Protein AF-0000000084752170 (afdb_homodimer)

Solvent-accessible surface area (backbone atoms only — not comparable to full-atom values): 22179 Å² total; per-residue (Å²): 126,71,71,20,56,47,72,66,50,50,51,51,50,48,50,52,50,50,52,52,49,50,50,53,51,50,49,47,53,52,39,50,52,30,48,52,49,29,52,53,26,47,49,40,36,43,61,44,18,39,50,42,47,49,47,47,45,52,47,51,52,55,53,48,52,52,52,44,24,56,58,61,71,41,78,56,82,62,50,56,63,54,48,53,52,48,50,50,47,54,52,56,54,66,70,41,76,70,53,73,67,49,49,50,41,52,51,51,38,52,52,46,47,55,52,44,53,53,51,51,53,53,39,65,71,62,38,96,70,46,50,74,61,57,55,48,52,50,52,52,44,52,50,51,42,52,49,33,49,51,50,48,50,50,49,33,52,54,51,30,50,52,33,47,51,51,28,50,50,32,52,50,51,42,52,52,48,49,54,51,51,52,55,51,50,53,52,52,51,50,52,49,50,47,59,74,60,47,68,66,55,68,68,58,62,65,58,58,71,75,101,126,71,70,21,58,48,72,67,52,52,50,51,49,48,50,53,49,50,51,53,50,50,50,53,51,50,49,48,53,52,39,51,54,32,50,52,51,30,50,54,26,46,50,39,35,42,62,46,18,39,51,42,46,50,46,48,45,53,48,50,53,54,52,45,52,51,52,44,24,56,57,62,70,42,79,57,82,63,50,56,64,53,48,53,52,48,51,50,48,54,53,57,55,68,70,41,77,70,52,75,68,48,50,51,40,50,51,49,36,52,52,45,48,54,52,43,52,53,50,52,52,53,39,65,70,62,39,94,70,46,49,75,62,57,56,49,52,51,52,52,45,51,50,52,43,52,51,34,48,51,50,48,50,50,49,33,53,54,50,31,50,52,34,47,49,52,26,51,51,32,51,50,50,41,52,50,49,49,54,51,51,52,55,51,48,54,53,52,52,51,53,51,50,47,59,74,61,48,67,64,56,69,68,60,66,66,61,58,72,77,102

Organism: Allomuricauda ruestringensis (strain DSM 13258 / CIP 107369 / LMG 19739 / B1) (NCBI:txid886377)

Nearest PDB structures (foldseek):
  7sqc-assembly1_1W  TM=4.528E-01  e=3.339E-02  Chlamydomonas reinhardtii
  4tql-assembly1_A  TM=4.112E-01  e=6.311E-02  synthetic construct
  1y2o-assembly1_B  TM=3.028E-01  e=5.188E-02  Homo sapiens
  7sqc-assembly1_1H  TM=2.966E-01  e=1.081E-01  Chlamydomonas reinhardtii
  3g6b-assembly1_A  TM=3.043E-01  e=3.331E+00  Thermotoga maritima

Foldseek 3Di:
DQDDDDPVLVVVLVVLVVVLVVLVVVLVVLLVVLVVLLVVLVCCLVQQQVVLLVLLVVLLVLLVVCVVCLVVLNNDPCVVVSVVSNVVSLVSNVPHDDDPLRVVLSVVLVVLVVVLVVLSVVCVVVPSPPDPVSSVVSVVSSVSNVVSSVVNNVVSVVSSVVSVVSSVVSVVVSVVSVVVSVVSVVVSVVVVCCSVPVVVPVVPPVVVVVD/DQDPDDPVLVVVLVVLVVVLVVLVVVLVVLLVVLVVLLVVLVCCLVQQQVVLLVLLVVLLVLLVVCVVCLVVLNNDPCVVVSVVSNVVSLVSNVPHDDDPLRVVLSVVLVVLVVVLVVLSVVCVVVPSPPDPVSSVVNVVSSVSNVVSSVVNNVVSVVSSVVSVVSSVVSVVVSVVSVVVSVVSVVVSVVVSCCSVPVVPPVVPPVVVPVD

Structure (mmCIF, N/CA/C/O backbone):
data_AF-0000000084752170-model_v1
#
loop_
_entity.id
_entity.type
_entity.pdbx_description
1 polymer 'Chemotaxis methyl-accepting receptor HlyB-like 4HB MCP domain-containing protein'
#
loop_
_atom_site.group_PDB
_atom_site.id
_atom_site.type_symbol
_atom_site.label_atom_id
_atom_site.label_alt_id
_atom_site.label_comp_id
_atom_site.label_asym_id
_atom_site.label_entity_id
_atom_site.label_seq_id
_atom_site.pdbx_PDB_ins_code
_atom_site.Cartn_x
_atom_site.Cartn_y
_atom_site.Cartn_z
_atom_site.occupancy
_atom_site.B_iso_or_equiv
_atom_site.auth_seq_id
_atom_site.auth_comp_id
_atom_site.auth_asym_id
_atom_site.auth_atom_id
_atom_site.pdbx_PDB_model_num
ATOM 1 N N . MET A 1 1 ? -1.627 -61.094 -33.188 1 28.66 1 MET A N 1
ATOM 2 C CA . MET A 1 1 ? -1.101 -61.125 -31.828 1 28.66 1 MET A CA 1
ATOM 3 C C . MET A 1 1 ? -0.557 -59.75 -31.438 1 28.66 1 MET A C 1
ATOM 5 O O . MET A 1 1 ? 0.248 -59.156 -32.156 1 28.66 1 MET A O 1
ATOM 9 N N . PRO A 1 2 ? -1.305 -59 -30.641 1 37.62 2 PRO A N 1
ATOM 10 C CA . PRO A 1 2 ? -0.961 -57.594 -30.406 1 37.62 2 PRO A CA 1
ATOM 11 C C . PRO A 1 2 ? 0.478 -57.438 -29.922 1 37.62 2 PRO A C 1
ATOM 13 O O . PRO A 1 2 ? 0.963 -58.188 -29.094 1 37.62 2 PRO A O 1
ATOM 16 N N . LYS A 1 3 ? 1.316 -57.062 -30.656 1 47.16 3 LYS A N 1
ATOM 17 C CA . LYS A 1 3 ? 2.77 -56.969 -30.547 1 47.16 3 LYS A CA 1
ATOM 18 C C . LYS A 1 3 ? 3.193 -56.219 -29.297 1 47.16 3 LYS A C 1
ATOM 20 O O . LYS A 1 3 ? 2.715 -55.094 -29.062 1 47.16 3 LYS A O 1
ATOM 25 N N . LYS A 1 4 ? 3.584 -56.812 -28.188 1 53.81 4 LYS A N 1
ATOM 26 C CA . LYS A 1 4 ? 4.203 -56.438 -26.938 1 53.81 4 LYS A CA 1
ATOM 27 C C . LYS A 1 4 ? 5.246 -55.344 -27.156 1 53.81 4 LYS A C 1
ATOM 29 O O . LYS A 1 4 ? 5.926 -55.312 -28.188 1 53.81 4 LYS A O 1
ATOM 34 N N . MET A 1 5 ? 5.16 -54.219 -26.484 1 59.62 5 MET A N 1
ATOM 35 C CA . MET A 1 5 ? 6.176 -53.156 -26.594 1 59.62 5 MET A CA 1
ATOM 36 C C . MET A 1 5 ? 7.574 -53.75 -26.406 1 59.62 5 MET A C 1
ATOM 38 O O . MET A 1 5 ? 7.801 -54.562 -25.5 1 59.62 5 MET A O 1
ATOM 42 N N . SER A 1 6 ? 8.359 -53.531 -27.406 1 64.31 6 SER A N 1
ATOM 43 C CA . SER A 1 6 ? 9.758 -53.938 -27.297 1 64.31 6 SER A CA 1
ATOM 44 C C . SER A 1 6 ? 10.445 -53.25 -26.125 1 64.31 6 SER A C 1
ATOM 46 O O . SER A 1 6 ? 9.953 -52.25 -25.609 1 64.31 6 SER A O 1
ATOM 48 N N . ILE A 1 7 ? 11.359 -53.812 -25.469 1 74.5 7 ILE A N 1
ATOM 49 C CA . ILE A 1 7 ? 12.156 -53.219 -24.391 1 74.5 7 ILE A CA 1
ATOM 50 C C . ILE A 1 7 ? 12.57 -51.812 -24.75 1 74.5 7 ILE A C 1
ATOM 52 O O . ILE A 1 7 ? 12.594 -50.906 -23.891 1 74.5 7 ILE A O 1
ATOM 56 N N . LYS A 1 8 ? 12.82 -51.625 -26.031 1 75.06 8 LYS A N 1
ATOM 57 C CA . LYS A 1 8 ? 13.219 -50.281 -26.516 1 75.06 8 LYS A CA 1
ATOM 58 C C . LYS A 1 8 ? 12.078 -49.281 -26.375 1 75.06 8 LYS A C 1
ATOM 60 O O . LYS A 1 8 ? 12.289 -48.156 -25.938 1 75.06 8 LYS A O 1
ATOM 65 N N . GLN A 1 9 ? 10.93 -49.688 -26.625 1 70.38 9 GLN A N 1
ATOM 66 C CA . GLN A 1 9 ? 9.758 -48.812 -26.531 1 70.38 9 GLN A CA 1
ATOM 67 C C . GLN A 1 9 ? 9.43 -48.5 -25.078 1 70.38 9 GLN A C 1
ATOM 69 O O . GLN A 1 9 ? 9.039 -47.375 -24.766 1 70.38 9 GLN A O 1
ATOM 74 N N . ARG A 1 10 ? 9.703 -49.562 -24.266 1 70.88 10 ARG A N 1
ATOM 75 C CA . ARG A 1 10 ? 9.453 -49.375 -22.844 1 70.88 10 ARG A CA 1
ATOM 76 C C . ARG A 1 10 ? 10.414 -48.375 -22.25 1 70.88 10 ARG A C 1
ATOM 78 O O . ARG A 1 10 ? 10.008 -47.5 -21.469 1 70.88 10 ARG A O 1
ATOM 85 N N . ILE A 1 11 ? 11.578 -48.406 -22.656 1 77.38 11 ILE A N 1
ATOM 86 C CA . ILE A 1 11 ? 12.602 -47.5 -22.156 1 77.38 11 ILE A CA 1
ATOM 87 C C . ILE A 1 11 ? 12.336 -46.094 -22.672 1 77.38 11 ILE A C 1
ATOM 89 O O . ILE A 1 11 ? 12.438 -45.125 -21.922 1 77.38 11 ILE A O 1
ATOM 93 N N . ASN A 1 12 ? 11.93 -46.125 -23.922 1 73.12 12 ASN A N 1
ATOM 94 C CA . ASN A 1 12 ? 11.633 -44.812 -24.516 1 73.12 12 ASN A CA 1
ATOM 95 C C . ASN A 1 12 ? 10.438 -44.156 -23.828 1 73.12 12 ASN A C 1
ATOM 97 O O . ASN A 1 12 ? 10.453 -42.938 -23.578 1 73.12 12 ASN A O 1
ATOM 101 N N . ALA A 1 13 ? 9.516 -44.969 -23.531 1 70 13 ALA A N 1
ATOM 102 C CA . ALA A 1 13 ? 8.336 -44.469 -22.844 1 70 13 ALA A CA 1
ATOM 103 C C . ALA A 1 13 ? 8.688 -44 -21.438 1 70 13 ALA A C 1
ATOM 105 O O . ALA A 1 13 ? 8.195 -42.938 -21 1 70 13 ALA A O 1
ATOM 106 N N . GLY A 1 14 ? 9.547 -44.688 -20.844 1 74.19 14 GLY A N 1
ATOM 107 C CA . GLY A 1 14 ? 10.008 -44.312 -19.516 1 74.19 14 GLY A CA 1
ATOM 108 C C . GLY A 1 14 ? 10.758 -43 -19.516 1 74.19 14 GLY A C 1
ATOM 109 O O . GLY A 1 14 ? 10.562 -42.156 -18.625 1 74.19 14 GLY A O 1
ATOM 110 N N . PHE A 1 15 ? 11.523 -42.844 -20.484 1 77.75 15 PHE A N 1
ATOM 111 C CA . PHE A 1 15 ? 12.305 -41.625 -20.594 1 77.75 15 PHE A CA 1
ATOM 112 C C . PHE A 1 15 ? 11.398 -40.406 -20.812 1 77.75 15 PHE A C 1
ATOM 114 O O . PHE A 1 15 ? 11.625 -39.344 -20.25 1 77.75 15 PHE A O 1
ATOM 121 N N . ILE A 1 16 ? 10.391 -40.594 -21.625 1 73.44 16 ILE A N 1
ATOM 122 C CA . ILE A 1 16 ? 9.453 -39.531 -21.906 1 73.44 16 ILE A CA 1
ATOM 123 C C . ILE A 1 16 ? 8.688 -39.156 -20.641 1 73.44 16 ILE A C 1
ATOM 125 O O . ILE A 1 16 ? 8.531 -37.969 -20.312 1 73.44 16 ILE A O 1
ATOM 129 N N . LEU A 1 17 ? 8.367 -40.188 -19.922 1 74.31 17 LEU A N 1
ATOM 130 C CA . LEU A 1 17 ? 7.629 -39.938 -18.688 1 74.31 17 LEU A CA 1
ATOM 131 C C . LEU A 1 17 ? 8.508 -39.25 -17.656 1 74.31 17 LEU A C 1
ATOM 133 O O . LEU A 1 17 ? 8.055 -38.312 -16.969 1 74.31 17 LEU A O 1
ATOM 137 N N . ALA A 1 18 ? 9.711 -39.688 -17.641 1 78.5 18 ALA A N 1
ATOM 138 C CA . ALA A 1 18 ? 10.648 -39.062 -16.688 1 78.5 18 ALA A CA 1
ATOM 139 C C . ALA A 1 18 ? 10.883 -37.594 -17.016 1 78.5 18 ALA A C 1
ATOM 141 O O . ALA A 1 18 ? 10.906 -36.75 -16.109 1 78.5 18 ALA A O 1
ATOM 142 N N . ALA A 1 19 ? 10.992 -37.344 -18.219 1 76.81 19 ALA A N 1
ATOM 143 C CA . ALA A 1 19 ? 11.188 -35.938 -18.656 1 76.81 19 ALA A CA 1
ATOM 144 C C . ALA A 1 19 ? 9.977 -35.094 -18.312 1 76.81 19 ALA A C 1
ATOM 146 O O . ALA A 1 19 ? 10.133 -33.969 -17.844 1 76.81 19 ALA A O 1
ATOM 147 N N . ALA A 1 20 ? 8.828 -35.625 -18.5 1 74.5 20 ALA A N 1
ATOM 148 C CA . ALA A 1 20 ? 7.602 -34.906 -18.188 1 74.5 20 ALA A CA 1
ATOM 149 C C . ALA A 1 20 ? 7.504 -34.625 -16.688 1 74.5 20 ALA A C 1
ATOM 151 O O . ALA A 1 20 ? 7.148 -33.531 -16.266 1 74.5 20 ALA A O 1
ATOM 152 N N . PHE A 1 21 ? 7.906 -35.625 -15.945 1 77.31 21 PHE A N 1
ATOM 153 C CA . PHE A 1 21 ? 7.859 -35.469 -14.492 1 77.31 21 PHE A CA 1
ATOM 154 C C . PHE A 1 21 ? 8.844 -34.406 -14.016 1 77.31 21 PHE A C 1
ATOM 156 O O . PHE A 1 21 ? 8.516 -33.594 -13.164 1 77.31 21 PHE A O 1
ATOM 163 N N . LEU A 1 22 ? 9.938 -34.438 -14.578 1 81.38 22 LEU A N 1
ATOM 164 C CA . LEU A 1 22 ? 10.969 -33.469 -14.18 1 81.38 22 LEU A CA 1
ATOM 165 C C . LEU A 1 22 ? 10.555 -32.062 -14.539 1 81.38 22 LEU A C 1
ATOM 167 O O . LEU A 1 22 ? 10.82 -31.125 -13.789 1 81.38 22 LEU A O 1
ATOM 171 N N . LEU A 1 23 ? 9.922 -31.953 -15.656 1 82.12 23 LEU A N 1
ATOM 172 C CA . LEU A 1 23 ? 9.453 -30.641 -16.078 1 82.12 23 LEU A CA 1
ATOM 173 C C . LEU A 1 23 ? 8.414 -30.094 -15.109 1 82.12 23 LEU A C 1
ATOM 175 O O . LEU A 1 23 ? 8.469 -28.922 -14.727 1 82.12 23 LEU A O 1
ATOM 179 N N . VAL A 1 24 ? 7.508 -30.938 -14.742 1 78.06 24 VAL A N 1
ATOM 180 C CA . VAL A 1 24 ? 6.445 -30.516 -13.836 1 78.06 24 VAL A CA 1
ATOM 181 C C . VAL A 1 24 ? 7.035 -30.188 -12.469 1 78.06 24 VAL A C 1
ATOM 183 O O . VAL A 1 24 ? 6.648 -29.188 -11.844 1 78.06 24 VAL A O 1
ATOM 186 N N . LEU A 1 25 ? 7.957 -30.969 -12.039 1 82.69 25 LEU A N 1
ATOM 187 C CA . LEU A 1 25 ? 8.578 -30.734 -10.742 1 82.69 25 LEU A CA 1
ATOM 188 C C . LEU A 1 25 ? 9.375 -29.422 -10.742 1 82.69 25 LEU A C 1
ATOM 190 O O . LEU A 1 25 ? 9.305 -28.656 -9.789 1 82.69 25 LEU A O 1
ATOM 194 N N . ALA A 1 26 ? 10.094 -29.219 -11.773 1 83.94 26 ALA A N 1
ATOM 195 C CA . ALA A 1 26 ? 10.875 -28 -11.898 1 83.94 26 ALA A CA 1
ATOM 196 C C . ALA A 1 26 ? 9.969 -26.766 -11.969 1 83.94 26 ALA A C 1
ATOM 198 O O . ALA A 1 26 ? 10.219 -25.766 -11.297 1 83.94 26 ALA A O 1
ATOM 199 N N . SER A 1 27 ? 8.945 -26.875 -12.719 1 82.94 27 SER A N 1
ATOM 200 C CA . SER A 1 27 ? 7.988 -25.781 -12.82 1 82.94 27 SER A CA 1
ATOM 201 C C . SER A 1 27 ? 7.336 -25.484 -11.477 1 82.94 27 SER A C 1
ATOM 203 O O . SER A 1 27 ? 7.16 -24.328 -11.102 1 82.94 27 SER A O 1
ATOM 205 N N . ASN A 1 28 ? 7.066 -26.562 -10.742 1 82.31 28 ASN A N 1
ATOM 206 C CA . ASN A 1 28 ? 6.445 -26.422 -9.43 1 82.31 28 ASN A CA 1
ATOM 207 C C . ASN A 1 28 ? 7.379 -25.719 -8.445 1 82.31 28 ASN A C 1
ATOM 209 O O . ASN A 1 28 ? 6.949 -24.859 -7.676 1 82.31 28 ASN A O 1
ATOM 213 N N . ARG A 1 29 ? 8.656 -26.078 -8.516 1 84.56 29 ARG A N 1
ATOM 214 C CA . ARG A 1 29 ? 9.633 -25.469 -7.625 1 84.56 29 ARG A CA 1
ATOM 215 C C . ARG A 1 29 ? 9.82 -23.984 -7.949 1 84.56 29 ARG A C 1
ATOM 217 O O . ARG A 1 29 ? 9.891 -23.156 -7.047 1 84.56 29 ARG A O 1
ATOM 224 N N . LEU A 1 30 ? 9.859 -23.656 -9.156 1 87.75 30 LEU A N 1
ATOM 225 C CA . LEU A 1 30 ? 10.008 -22.266 -9.594 1 87.75 30 LEU A CA 1
ATOM 226 C C . LEU A 1 30 ? 8.781 -21.453 -9.227 1 87.75 30 LEU A C 1
ATOM 228 O O . LEU A 1 30 ? 8.898 -20.328 -8.727 1 87.75 30 LEU A O 1
ATOM 232 N N . ASN A 1 31 ? 7.637 -22.031 -9.43 1 87.25 31 ASN A N 1
ATOM 233 C CA . ASN A 1 31 ? 6.391 -21.375 -9.07 1 87.25 31 ASN A CA 1
ATOM 234 C C . ASN A 1 31 ? 6.328 -21.062 -7.574 1 87.25 31 ASN A C 1
ATOM 236 O O . ASN A 1 31 ? 5.945 -19.969 -7.172 1 87.25 31 ASN A O 1
ATOM 240 N N . GLN A 1 32 ? 6.762 -21.984 -6.809 1 87.44 32 GLN A N 1
ATOM 241 C CA . GLN A 1 32 ? 6.734 -21.812 -5.359 1 87.44 32 GLN A CA 1
ATOM 242 C C . GLN A 1 32 ? 7.629 -20.656 -4.914 1 87.44 32 GLN A C 1
ATOM 244 O O . GLN A 1 32 ? 7.258 -19.891 -4.031 1 87.44 32 GLN A O 1
ATOM 249 N N . ARG A 1 33 ? 8.734 -20.578 -5.48 1 89.88 33 ARG A N 1
ATOM 250 C CA . ARG A 1 33 ? 9.656 -19.5 -5.164 1 89.88 33 ARG A CA 1
ATOM 251 C C . ARG A 1 33 ? 9.047 -18.141 -5.527 1 89.88 33 ARG A C 1
ATOM 253 O O . ARG A 1 33 ? 9.117 -17.188 -4.746 1 89.88 33 ARG A O 1
ATOM 260 N N . ASN A 1 34 ? 8.516 -18.109 -6.688 1 91.81 34 ASN A N 1
ATOM 261 C CA . ASN A 1 34 ? 7.879 -16.875 -7.141 1 91.81 34 ASN A CA 1
ATOM 262 C C . ASN A 1 34 ? 6.695 -16.5 -6.254 1 91.81 34 ASN A C 1
ATOM 264 O O . ASN A 1 34 ? 6.512 -15.336 -5.926 1 91.81 34 ASN A O 1
ATOM 268 N N . PHE A 1 35 ? 5.977 -17.469 -5.809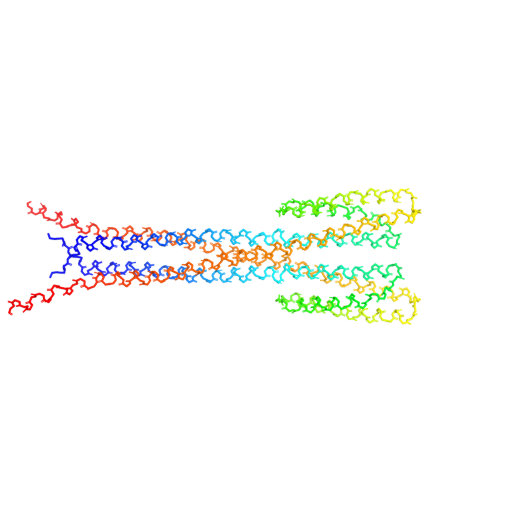 1 90.44 35 PHE A N 1
ATOM 269 C CA . PHE A 1 35 ? 4.832 -17.234 -4.941 1 90.44 35 PHE A CA 1
ATOM 270 C C . PHE A 1 35 ? 5.273 -16.625 -3.615 1 90.44 35 PHE A C 1
ATOM 272 O O . PHE A 1 35 ? 4.656 -15.68 -3.121 1 90.44 35 PHE A O 1
ATOM 279 N N . SER A 1 36 ? 6.312 -17.156 -3.096 1 92 36 SER A N 1
ATOM 280 C CA . SER A 1 36 ? 6.832 -16.656 -1.828 1 92 36 SER A CA 1
ATOM 281 C C . SER A 1 36 ? 7.289 -15.203 -1.954 1 92 36 SER A C 1
ATOM 283 O O . SER A 1 36 ? 7.059 -14.391 -1.055 1 92 36 SER A O 1
ATOM 285 N N . THR A 1 37 ? 7.883 -14.938 -3.039 1 93.56 37 THR A N 1
ATOM 286 C CA . THR A 1 37 ? 8.336 -13.578 -3.301 1 93.56 37 THR A CA 1
ATOM 287 C C . THR A 1 37 ? 7.148 -12.625 -3.4 1 93.56 37 THR A C 1
ATOM 289 O O . THR A 1 37 ? 7.164 -11.539 -2.816 1 93.56 37 THR A O 1
ATOM 292 N N . VAL A 1 38 ? 6.152 -12.977 -4.109 1 95.75 38 VAL A N 1
ATOM 293 C CA . VAL A 1 38 ? 4.949 -12.156 -4.25 1 95.75 38 VAL A CA 1
ATOM 294 C C . VAL A 1 38 ? 4.285 -11.977 -2.889 1 95.75 38 VAL A C 1
ATOM 296 O O . VAL A 1 38 ? 3.895 -10.867 -2.525 1 95.75 38 VAL A O 1
ATOM 299 N N . GLU A 1 39 ? 4.219 -13.039 -2.186 1 95.06 39 GLU A N 1
ATOM 300 C CA . GLU A 1 39 ? 3.602 -12.992 -0.862 1 95.06 39 GLU A CA 1
ATOM 301 C C . GLU A 1 39 ? 4.328 -12.008 0.048 1 95.06 39 GLU A C 1
ATOM 303 O O . GLU A 1 39 ? 3.697 -11.172 0.698 1 95.06 39 GLU A O 1
ATOM 308 N N . GLN A 1 40 ? 5.578 -12.086 0.104 1 94.81 40 GLN A N 1
ATOM 309 C CA . GLN A 1 40 ? 6.387 -11.195 0.929 1 94.81 40 GLN A CA 1
ATOM 310 C C . GLN A 1 40 ? 6.246 -9.75 0.467 1 94.81 40 GLN A C 1
ATOM 312 O O . GLN A 1 40 ? 6.141 -8.836 1.29 1 94.81 40 GLN A O 1
ATOM 317 N N . SER A 1 41 ? 6.273 -9.547 -0.808 1 96 41 SER A N 1
ATOM 318 C CA . SER A 1 41 ? 6.188 -8.195 -1.359 1 96 41 SER A CA 1
ATOM 319 C C . SER A 1 41 ? 4.82 -7.574 -1.089 1 96 41 SER A C 1
ATOM 321 O O . SER A 1 41 ? 4.73 -6.418 -0.672 1 96 41 SER A O 1
ATOM 323 N N . VAL A 1 42 ? 3.861 -8.328 -1.284 1 95.44 42 VAL A N 1
ATOM 324 C CA . VAL A 1 42 ? 2.504 -7.836 -1.066 1 95.44 42 VAL A CA 1
ATOM 325 C C . VAL A 1 42 ? 2.309 -7.496 0.409 1 95.44 42 VAL A C 1
ATOM 327 O O . VAL A 1 42 ? 1.77 -6.438 0.742 1 95.44 42 VAL A O 1
ATOM 330 N N . ASN A 1 43 ? 2.699 -8.328 1.289 1 95.69 43 ASN A N 1
ATOM 331 C CA . ASN A 1 43 ? 2.607 -8.07 2.723 1 95.69 43 ASN A CA 1
ATOM 332 C C . ASN A 1 43 ? 3.387 -6.824 3.123 1 95.69 43 ASN A C 1
ATOM 334 O O . ASN A 1 4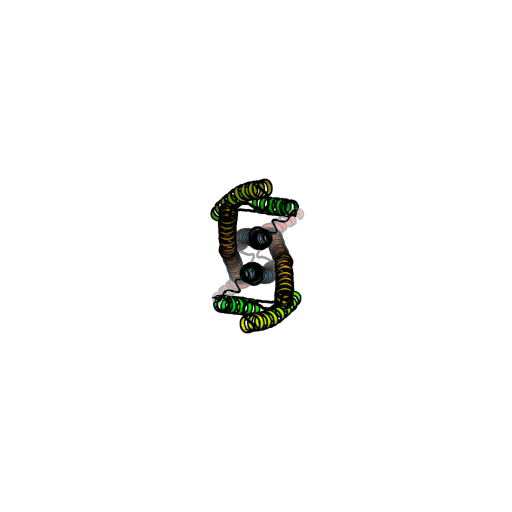3 ? 2.916 -6.027 3.939 1 95.69 43 ASN A O 1
ATOM 338 N N . SER A 1 44 ? 4.508 -6.711 2.549 1 96.94 44 SER A N 1
ATOM 339 C CA . SER A 1 44 ? 5.359 -5.574 2.889 1 96.94 44 SER A CA 1
ATOM 340 C C . SER A 1 44 ? 4.777 -4.27 2.357 1 96.94 44 SER A C 1
ATOM 342 O O . SER A 1 44 ? 4.891 -3.223 3 1 96.94 44 SER A O 1
ATOM 344 N N . VAL A 1 45 ? 4.164 -4.281 1.189 1 97.69 45 VAL A N 1
ATOM 345 C CA . VAL A 1 45 ? 3.521 -3.08 0.667 1 97.69 45 VAL A CA 1
ATOM 346 C C . VAL A 1 45 ? 2.424 -2.623 1.625 1 97.69 45 VAL A C 1
ATOM 348 O O . VAL A 1 45 ? 2.268 -1.425 1.873 1 97.69 45 VAL A O 1
ATOM 351 N N . PHE A 1 46 ? 1.682 -3.525 2.152 1 97.75 46 PHE A N 1
ATOM 352 C CA . PHE A 1 46 ? 0.616 -3.148 3.074 1 97.75 46 PHE A CA 1
ATOM 353 C C . PHE A 1 46 ? 1.182 -2.814 4.449 1 97.75 46 PHE A C 1
ATOM 355 O O . PHE A 1 46 ? 1.022 -1.694 4.938 1 97.75 46 PHE A O 1
ATOM 362 N N . GLU A 1 47 ? 1.929 -3.689 5.137 1 96.38 47 GLU A N 1
ATOM 363 C CA . GLU A 1 47 ? 2.342 -3.602 6.535 1 96.38 47 GLU A CA 1
ATOM 364 C C . GLU A 1 47 ? 3.459 -2.58 6.719 1 96.38 47 GLU A C 1
ATOM 366 O O . GLU A 1 47 ? 3.496 -1.866 7.723 1 96.38 47 GLU A O 1
ATOM 371 N N . ASP A 1 48 ? 4.324 -2.566 5.691 1 97.38 48 ASP A N 1
ATOM 372 C CA . ASP A 1 48 ? 5.531 -1.771 5.898 1 97.38 48 ASP A CA 1
ATOM 373 C C . ASP A 1 48 ? 5.477 -0.47 5.098 1 97.38 48 ASP A C 1
ATOM 375 O O . ASP A 1 48 ? 6.34 0.396 5.25 1 97.38 48 ASP A O 1
ATOM 379 N N . ARG A 1 49 ? 4.508 -0.344 4.199 1 97.56 49 ARG A N 1
ATOM 380 C CA . ARG A 1 49 ? 4.41 0.895 3.436 1 97.56 49 ARG A CA 1
ATOM 381 C C . ARG A 1 49 ? 3.1 1.617 3.73 1 97.56 49 ARG A C 1
ATOM 383 O O . ARG A 1 49 ? 3.104 2.732 4.254 1 97.56 49 ARG A O 1
ATOM 390 N N . LEU A 1 50 ? 1.949 0.981 3.486 1 98.06 50 LEU A N 1
ATOM 391 C CA . LEU A 1 50 ? 0.655 1.633 3.648 1 98.06 50 LEU A CA 1
ATOM 392 C C . LEU A 1 50 ? 0.375 1.931 5.117 1 98.06 50 LEU A C 1
ATOM 394 O O . LEU A 1 50 ? -0.065 3.031 5.461 1 98.06 50 LEU A O 1
ATOM 398 N N . VAL A 1 51 ? 0.551 0.979 6.016 1 98 51 VAL A N 1
ATOM 399 C CA . VAL A 1 51 ? 0.353 1.19 7.445 1 98 51 VAL A CA 1
ATOM 400 C C . VAL A 1 51 ? 1.269 2.311 7.934 1 98 51 VAL A C 1
ATOM 402 O O . VAL A 1 51 ? 0.844 3.178 8.703 1 98 51 VAL A O 1
ATOM 405 N N . VAL A 1 52 ? 2.49 2.301 7.5 1 98.06 52 VAL A N 1
ATOM 406 C CA . VAL A 1 52 ? 3.465 3.307 7.906 1 98.06 52 VAL A CA 1
ATOM 407 C C . VAL A 1 52 ? 3.055 4.672 7.363 1 98.06 52 VAL A C 1
ATOM 409 O O . VAL A 1 52 ? 3.223 5.691 8.039 1 98.06 52 VAL A O 1
ATOM 412 N N . GLN A 1 53 ? 2.574 4.688 6.113 1 97.81 53 GLN A N 1
ATOM 413 C CA . GLN A 1 53 ? 2.062 5.941 5.57 1 97.81 53 GLN A CA 1
ATOM 414 C C . GLN A 1 53 ? 0.958 6.516 6.457 1 97.81 53 GLN A C 1
ATOM 416 O O . GLN A 1 53 ? 0.831 7.734 6.59 1 97.81 53 GLN A O 1
ATOM 421 N N . GLU A 1 54 ? 0.145 5.656 7.016 1 97.81 54 GLU A N 1
ATOM 422 C CA . GLU A 1 54 ? -0.887 6.086 7.957 1 97.81 54 GLU A CA 1
ATOM 423 C C . GLU A 1 54 ? -0.271 6.637 9.242 1 97.81 54 GLU A C 1
ATOM 425 O O . GLU A 1 54 ? -0.763 7.621 9.797 1 97.81 54 GLU A O 1
ATOM 430 N N . TYR A 1 55 ? 0.774 6.02 9.758 1 98.19 55 TYR A N 1
ATOM 431 C CA . TYR A 1 55 ? 1.493 6.555 10.914 1 98.19 55 TYR A CA 1
ATOM 432 C C . TYR A 1 55 ? 2.016 7.957 10.625 1 98.19 55 TYR A C 1
ATOM 434 O O . TYR A 1 55 ? 1.894 8.852 11.461 1 98.19 55 TYR A O 1
ATOM 442 N N . ILE A 1 56 ? 2.613 8.109 9.453 1 98.62 56 ILE A N 1
ATOM 443 C CA . ILE A 1 56 ? 3.17 9.398 9.047 1 98.62 56 ILE A CA 1
ATOM 444 C C . ILE A 1 56 ? 2.062 10.445 9 1 98.62 56 ILE A C 1
ATOM 446 O O . ILE A 1 56 ? 2.25 11.578 9.461 1 98.62 56 ILE A O 1
ATOM 450 N N . TYR A 1 57 ? 0.927 10.047 8.469 1 98.62 57 TYR A N 1
ATOM 451 C CA . TYR A 1 57 ? -0.232 10.93 8.391 1 98.62 57 TYR A CA 1
ATOM 452 C C . TYR A 1 57 ? -0.69 11.352 9.781 1 98.62 57 TYR A C 1
ATOM 454 O O . TYR A 1 57 ? -0.945 12.539 10.023 1 98.62 57 TYR A O 1
ATOM 462 N N . ARG A 1 58 ? -0.768 10.438 10.688 1 97.81 58 ARG A N 1
ATOM 463 C CA . ARG A 1 58 ? -1.203 10.719 12.047 1 97.81 58 ARG A CA 1
ATOM 464 C C . ARG A 1 58 ? -0.192 11.602 12.773 1 97.81 58 ARG A C 1
ATOM 466 O O . ARG A 1 58 ? -0.571 12.539 13.477 1 97.81 58 ARG A O 1
ATOM 473 N N . LEU A 1 59 ? 1.033 11.297 12.633 1 98.19 59 LEU A N 1
ATOM 474 C CA . LEU A 1 59 ? 2.076 12.133 13.219 1 98.19 59 LEU A CA 1
ATOM 475 C C . LEU A 1 59 ? 1.993 13.555 12.68 1 98.19 59 LEU A C 1
ATOM 477 O O . LEU A 1 59 ? 2.08 14.516 13.453 1 98.19 59 LEU A O 1
ATOM 481 N N . ASN A 1 60 ? 1.866 13.617 11.344 1 97.81 60 ASN A N 1
ATOM 482 C CA . ASN A 1 60 ? 1.744 14.922 10.703 1 97.81 60 ASN A CA 1
ATOM 483 C C . ASN A 1 60 ? 0.623 15.75 11.328 1 97.81 60 ASN A C 1
ATOM 485 O O . ASN A 1 60 ? 0.799 16.938 11.594 1 97.81 60 ASN A O 1
ATOM 489 N N . ASN A 1 61 ? -0.502 15.133 11.539 1 97.19 61 ASN A N 1
ATOM 490 C CA . ASN A 1 61 ? -1.637 15.812 12.156 1 97.19 61 ASN A CA 1
ATOM 491 C C . ASN A 1 61 ? -1.312 16.281 13.57 1 97.19 61 ASN A C 1
ATOM 493 O O . ASN A 1 61 ? -1.674 17.391 13.969 1 97.19 61 ASN A O 1
ATOM 497 N N . LEU A 1 62 ? -0.669 15.469 14.312 1 96.5 62 LEU A N 1
ATOM 498 C CA . LEU A 1 62 ? -0.336 15.805 15.688 1 96.5 62 LEU A CA 1
ATOM 499 C C . LEU A 1 62 ? 0.649 16.969 15.742 1 96.5 62 LEU A C 1
ATOM 501 O O . LEU A 1 62 ? 0.504 17.875 16.562 1 96.5 62 LEU A O 1
ATOM 505 N N . PHE A 1 63 ? 1.627 16.984 14.875 1 96.56 63 PHE A N 1
ATOM 506 C CA . PHE A 1 63 ? 2.605 18.062 14.867 1 96.56 63 PHE A CA 1
ATOM 507 C C . PHE A 1 63 ? 1.987 19.359 14.336 1 96.56 63 PHE A C 1
ATOM 509 O O . PHE A 1 63 ? 2.35 20.453 14.773 1 96.56 63 PHE A O 1
ATOM 516 N N . HIS A 1 64 ? 1.089 19.172 13.445 1 94.62 64 HIS A N 1
ATOM 517 C CA . HIS A 1 64 ? 0.368 20.359 12.977 1 94.62 64 HIS A CA 1
ATOM 518 C C . HIS A 1 64 ? -0.45 20.984 14.102 1 94.62 64 HIS A C 1
ATOM 520 O O . HIS A 1 64 ? -0.573 22.203 14.18 1 94.62 64 HIS A O 1
ATOM 526 N N . LYS A 1 65 ? -1.023 20.172 14.883 1 93.56 65 LYS A N 1
ATOM 527 C CA . LYS A 1 65 ? -1.734 20.688 16.047 1 93.56 65 LYS A CA 1
ATOM 528 C C . LYS A 1 65 ? -0.805 21.516 16.938 1 93.56 65 LYS A C 1
ATOM 530 O O . LYS A 1 65 ? -1.202 22.547 17.469 1 93.56 65 LYS A O 1
ATOM 535 N N . LYS A 1 66 ? 0.372 21.125 17.094 1 92.81 66 LYS A N 1
ATOM 536 C CA . LYS A 1 66 ? 1.355 21.859 17.875 1 92.81 66 LYS A CA 1
ATOM 537 C C . LYS A 1 66 ? 1.715 23.188 17.219 1 92.81 66 LYS A C 1
ATOM 539 O O . LYS A 1 66 ? 1.892 24.203 17.891 1 92.81 66 LYS A O 1
ATOM 544 N N . GLU A 1 67 ? 1.861 23.125 15.906 1 93.44 67 GLU A N 1
ATOM 545 C CA . GLU A 1 67 ? 2.148 24.344 15.156 1 93.44 67 GLU A CA 1
ATOM 546 C C . GLU A 1 67 ? 1.025 25.359 15.32 1 93.44 67 GLU A C 1
ATOM 548 O O . GLU A 1 67 ? 1.283 26.562 15.477 1 93.44 67 GLU A O 1
ATOM 553 N N . LEU A 1 68 ? -0.147 24.875 15.227 1 92.88 68 LEU A N 1
ATOM 554 C CA . LEU A 1 68 ? -1.306 25.766 15.359 1 92.88 68 LEU A CA 1
ATOM 555 C C . LEU A 1 68 ? -1.387 26.344 16.766 1 92.88 68 LEU A C 1
ATOM 557 O O . LEU A 1 68 ? -1.696 27.531 16.938 1 92.88 68 LEU A O 1
ATOM 561 N N . ALA A 1 69 ? -1.156 25.516 17.75 1 90.31 69 ALA A N 1
ATOM 562 C CA . ALA A 1 69 ? -1.158 26 19.125 1 90.31 69 ALA A CA 1
ATOM 563 C C . ALA A 1 69 ? -0.11 27.094 19.344 1 90.31 69 ALA A C 1
ATOM 565 O O . ALA A 1 69 ? -0.367 28.078 20.016 1 90.31 69 ALA A O 1
ATOM 566 N N . LEU A 1 70 ? 1.051 26.922 18.797 1 89.31 70 LEU A N 1
ATOM 567 C CA . LEU A 1 70 ? 2.115 27.922 18.875 1 89.31 70 LEU A CA 1
ATOM 568 C C . LEU A 1 70 ? 1.69 29.219 18.203 1 89.31 70 LEU A C 1
ATOM 570 O O . LEU A 1 70 ? 1.916 30.297 18.75 1 89.31 70 LEU A O 1
ATOM 574 N N . ALA A 1 71 ? 1.077 29.094 17.062 1 88 71 ALA A N 1
ATOM 575 C CA . ALA A 1 71 ? 0.642 30.266 16.312 1 88 71 ALA A CA 1
ATOM 576 C C . ALA A 1 71 ? -0.437 31.047 17.078 1 88 71 ALA A C 1
ATOM 578 O O . ALA A 1 71 ? -0.488 32.281 17.016 1 88 71 ALA A O 1
ATOM 579 N N . LYS A 1 72 ? -1.312 30.344 17.766 1 85.25 72 LYS A N 1
ATOM 580 C CA . LYS A 1 72 ? -2.408 30.953 18.516 1 85.25 72 LYS A CA 1
ATOM 581 C C . LYS A 1 72 ? -1.957 31.375 19.906 1 85.25 72 LYS A C 1
ATOM 583 O O . LYS A 1 72 ? -2.758 31.875 20.703 1 85.25 72 LYS A O 1
ATOM 588 N N . ASN A 1 73 ? -0.71 31.203 20.188 1 80.62 73 ASN A N 1
ATOM 589 C CA . ASN A 1 73 ? -0.161 31.484 21.516 1 80.62 73 ASN A CA 1
ATOM 590 C C . ASN A 1 73 ? -0.904 30.719 22.594 1 80.62 73 ASN A C 1
ATOM 592 O O . ASN A 1 73 ? -1.166 31.266 23.672 1 80.62 73 ASN A O 1
ATOM 596 N N . GLU A 1 74 ? -1.478 29.578 22.203 1 74.12 74 GLU A N 1
ATOM 597 C CA . GLU A 1 74 ? -2.201 28.703 23.125 1 74.12 74 GLU A CA 1
ATOM 598 C C . GLU A 1 74 ? -1.405 27.438 23.422 1 74.12 74 GLU A C 1
ATOM 600 O O . GLU A 1 74 ? -1.859 26.328 23.125 1 74.12 74 GLU A O 1
ATOM 605 N N . LEU A 1 75 ? -0.149 27.594 23.812 1 62.75 75 LEU A N 1
ATOM 606 C CA . LEU A 1 75 ? 0.55 26.328 24.062 1 62.75 75 LEU A CA 1
ATOM 607 C C . LEU A 1 75 ? -0.248 25.453 25.016 1 62.75 75 LEU A C 1
ATOM 609 O O . LEU A 1 75 ? -0.547 25.859 26.141 1 62.75 75 LEU A O 1
ATOM 613 N N . SER A 1 76 ? -1.169 24.75 24.406 1 57.31 76 SER A N 1
ATOM 614 C CA . SER A 1 76 ? -2.193 23.984 25.094 1 57.31 76 SER A CA 1
ATOM 615 C C . SER A 1 76 ? -1.569 22.984 26.078 1 57.31 76 SER A C 1
ATOM 617 O O . SER A 1 76 ? -0.454 22.516 25.859 1 57.31 76 SER A O 1
ATOM 619 N N . THR A 1 77 ? -2.203 22.812 27.25 1 55.59 77 THR A N 1
ATOM 620 C CA . THR A 1 77 ? -1.976 21.812 28.281 1 55.59 77 THR A CA 1
ATOM 621 C C . THR A 1 77 ? -2.064 20.406 27.703 1 55.59 77 THR A C 1
ATOM 623 O O . THR A 1 77 ? -1.562 19.453 28.297 1 55.59 77 THR A O 1
ATOM 626 N N . ASN A 1 78 ? -2.746 20.297 26.562 1 59 78 ASN A N 1
ATOM 627 C CA . ASN A 1 78 ? -2.963 18.953 26.047 1 59 78 ASN A CA 1
ATOM 628 C C . ASN A 1 78 ? -1.696 18.391 25.422 1 59 78 ASN A C 1
ATOM 630 O O . ASN A 1 78 ? -1.764 17.484 24.578 1 59 78 ASN A O 1
ATOM 634 N N . THR A 1 79 ? -0.687 18.891 25.828 1 65.06 79 THR A N 1
ATOM 635 C CA . THR A 1 79 ? 0.639 18.547 25.328 1 65.06 79 THR A CA 1
ATOM 636 C C . THR A 1 79 ? 1.009 17.125 25.734 1 65.06 79 THR A C 1
ATOM 638 O O . THR A 1 79 ? 1.649 16.406 24.969 1 65.06 79 THR A O 1
ATOM 641 N N . LEU A 1 80 ? 0.325 16.781 26.797 1 65.31 80 LEU A N 1
ATOM 642 C CA . LEU A 1 80 ? 0.709 15.469 27.297 1 65.31 80 LEU A CA 1
ATOM 643 C C . LEU A 1 80 ? 0.089 14.359 26.453 1 65.31 80 LEU A C 1
ATOM 645 O O . LEU A 1 80 ? 0.75 13.367 26.141 1 65.31 80 LEU A O 1
ATOM 649 N N . THR A 1 81 ? -1.192 14.438 26.172 1 74 81 THR A N 1
ATOM 650 C CA . THR A 1 81 ? -1.861 13.406 25.391 1 74 81 THR A CA 1
ATOM 651 C C . THR A 1 81 ? -1.247 13.312 24 1 74 81 THR A C 1
ATOM 653 O O . THR A 1 81 ? -1.026 12.211 23.484 1 74 81 THR A O 1
ATOM 656 N N . GLU A 1 82 ? -0.968 14.414 23.422 1 87.94 82 GLU A N 1
ATOM 657 C CA . GLU A 1 82 ? -0.335 14.414 22.109 1 87.94 82 GLU A CA 1
ATOM 658 C C . GLU A 1 82 ? 1.036 13.75 22.156 1 87.94 82 GLU A C 1
ATOM 660 O O . GLU A 1 82 ? 1.404 13.016 21.234 1 87.94 82 GLU A O 1
ATOM 665 N N . SER A 1 83 ? 1.681 13.969 23.312 1 90 83 SER A N 1
ATOM 666 C CA . SER A 1 83 ? 3.02 13.398 23.438 1 90 83 SER A CA 1
ATOM 667 C C . SER A 1 83 ? 2.967 11.875 23.531 1 90 83 SER A C 1
ATOM 669 O O . SER A 1 83 ? 3.799 11.188 22.938 1 90 83 SER A O 1
ATOM 671 N N . SER A 1 84 ? 1.989 11.391 24.266 1 93.19 84 SER A N 1
ATOM 672 C CA . SER A 1 84 ? 1.847 9.938 24.391 1 93.19 84 SER A CA 1
ATOM 673 C C . SER A 1 84 ? 1.496 9.305 23.047 1 93.19 84 SER A C 1
ATOM 675 O O . SER A 1 84 ? 2.012 8.234 22.703 1 93.19 84 SER A O 1
ATOM 677 N N . ASP A 1 85 ? 0.625 9.93 22.328 1 95.56 85 ASP A N 1
ATOM 678 C CA . ASP A 1 85 ? 0.235 9.422 21.016 1 95.56 85 ASP A CA 1
ATOM 679 C C . ASP A 1 85 ? 1.423 9.414 20.062 1 95.56 85 ASP A C 1
ATOM 681 O O . ASP A 1 85 ? 1.622 8.453 19.312 1 95.56 85 ASP A O 1
ATOM 685 N N . ILE A 1 86 ? 2.16 10.461 20.078 1 97.38 86 ILE A N 1
ATOM 686 C CA . ILE A 1 86 ? 3.322 10.562 19.203 1 97.38 86 ILE A CA 1
ATOM 687 C C . ILE A 1 86 ? 4.312 9.445 19.531 1 97.38 86 ILE A C 1
ATOM 689 O O . ILE A 1 86 ? 4.789 8.758 18.625 1 97.38 86 ILE A O 1
ATOM 693 N N . GLU A 1 87 ? 4.551 9.211 20.797 1 96.44 87 GLU A N 1
ATOM 694 C CA . GLU A 1 87 ? 5.496 8.172 21.203 1 96.44 87 GLU A CA 1
ATOM 695 C C . GLU A 1 87 ? 5.008 6.789 20.797 1 96.44 87 GLU A C 1
ATOM 697 O O . GLU A 1 87 ? 5.797 5.945 20.375 1 96.44 87 GLU A O 1
ATOM 702 N N . LYS A 1 88 ? 3.777 6.602 20.984 1 97.5 88 LYS A N 1
ATOM 703 C CA . LYS A 1 88 ? 3.207 5.312 20.609 1 97.5 88 LYS A CA 1
ATOM 704 C C . LYS A 1 88 ? 3.359 5.066 19.109 1 97.5 88 LYS A C 1
ATOM 706 O O . LYS A 1 88 ? 3.764 3.977 18.688 1 97.5 88 LYS A O 1
ATOM 711 N N . ILE A 1 89 ? 3.014 6.035 18.266 1 98.12 89 ILE A N 1
ATOM 712 C CA . ILE A 1 89 ? 3.109 5.895 16.812 1 98.12 89 ILE A CA 1
ATOM 713 C C . ILE A 1 89 ? 4.566 5.676 16.422 1 98.12 89 ILE A C 1
ATOM 715 O O . ILE A 1 89 ? 4.867 4.82 15.578 1 98.12 89 ILE A O 1
ATOM 719 N N . LEU A 1 90 ? 5.484 6.457 17.047 1 97.75 90 LEU A N 1
ATOM 720 C CA . LEU A 1 90 ? 6.902 6.301 16.734 1 97.75 90 LEU A CA 1
ATOM 721 C C . LEU A 1 90 ? 7.391 4.906 17.094 1 97.75 90 LEU A C 1
ATOM 723 O O . LEU A 1 90 ? 8.18 4.305 16.359 1 97.75 90 LEU A O 1
ATOM 727 N N . SER A 1 91 ? 6.934 4.395 18.203 1 97.12 91 SER A N 1
ATOM 728 C CA . SER A 1 91 ? 7.301 3.049 18.641 1 97.12 91 SER A CA 1
ATOM 729 C C . SER A 1 91 ? 6.766 1.993 17.672 1 97.12 91 SER A C 1
ATOM 731 O O . SER A 1 91 ? 7.477 1.051 17.328 1 97.12 91 SER A O 1
ATOM 733 N N . ASP A 1 92 ? 5.527 2.115 17.312 1 97 92 ASP A N 1
ATOM 734 C CA . ASP A 1 92 ? 4.93 1.185 16.359 1 97 92 ASP A CA 1
ATOM 735 C C . ASP A 1 92 ? 5.648 1.237 15.016 1 97 92 ASP A C 1
ATOM 737 O O . ASP A 1 92 ? 5.879 0.202 14.391 1 97 92 ASP A O 1
ATOM 741 N N . PHE A 1 93 ? 5.949 2.404 14.594 1 97.5 93 PHE A N 1
ATOM 742 C CA . PHE A 1 93 ? 6.688 2.605 13.352 1 97.5 93 PHE A CA 1
ATOM 743 C C . PHE A 1 93 ? 8.031 1.888 13.398 1 97.5 93 PHE A C 1
ATOM 745 O O . PHE A 1 93 ? 8.422 1.237 12.422 1 97.5 93 PHE A O 1
ATOM 752 N N . ALA A 1 94 ? 8.672 1.963 14.484 1 95.44 94 ALA A N 1
ATOM 753 C CA . ALA A 1 94 ? 10.008 1.391 14.641 1 95.44 94 ALA A CA 1
ATOM 754 C C . ALA A 1 94 ? 9.961 -0.134 14.586 1 95.44 94 ALA A C 1
ATOM 756 O O . ALA A 1 94 ? 10.977 -0.784 14.336 1 95.44 94 ALA A O 1
ATOM 757 N N . LYS A 1 95 ? 8.812 -0.716 14.812 1 95.31 95 LYS A N 1
ATOM 758 C CA . LYS A 1 95 ? 8.656 -2.168 14.82 1 95.31 95 LYS A CA 1
ATOM 759 C C . LYS A 1 95 ? 8.469 -2.707 13.406 1 95.31 95 LYS A C 1
ATOM 761 O O . LYS A 1 95 ? 8.531 -3.918 13.18 1 95.31 95 LYS A O 1
ATOM 766 N N . THR A 1 96 ? 8.195 -1.894 12.406 1 95.62 96 THR A N 1
ATOM 767 C CA . THR A 1 96 ? 8.016 -2.322 11.023 1 95.62 96 THR A CA 1
ATOM 768 C C . THR A 1 96 ? 9.359 -2.605 10.359 1 95.62 96 THR A C 1
ATOM 770 O O . THR A 1 96 ? 10.414 -2.328 10.945 1 95.62 96 THR A O 1
ATOM 773 N N . GLU A 1 97 ? 9.375 -3.215 9.211 1 95.12 97 GLU A N 1
ATOM 774 C CA . GLU A 1 97 ? 10.609 -3.416 8.461 1 95.12 97 GLU A CA 1
ATOM 775 C C . GLU A 1 97 ? 11.094 -2.111 7.832 1 95.12 97 GLU A C 1
ATOM 777 O O . GLU A 1 97 ? 10.484 -1.607 6.887 1 95.12 97 GLU A O 1
ATOM 782 N N . LEU A 1 98 ? 12.258 -1.611 8.297 1 96.62 98 LEU A N 1
ATOM 783 C CA . LEU A 1 98 ? 12.766 -0.307 7.887 1 96.62 98 LEU A CA 1
ATOM 784 C C . LEU A 1 98 ? 13.844 -0.454 6.816 1 96.62 98 LEU A C 1
ATOM 786 O O . LEU A 1 98 ? 14.672 -1.362 6.883 1 96.62 98 LEU A O 1
ATOM 790 N N . THR A 1 99 ? 13.727 0.394 5.781 1 96.38 99 THR A N 1
ATOM 791 C CA . THR A 1 99 ? 14.867 0.56 4.887 1 96.38 99 THR A CA 1
ATOM 792 C C . THR A 1 99 ? 15.945 1.427 5.539 1 96.38 99 THR A C 1
ATOM 794 O O . THR A 1 99 ? 15.703 2.043 6.578 1 96.38 99 THR A O 1
ATOM 797 N N . VAL A 1 100 ? 17.125 1.562 4.93 1 96.44 100 VAL A N 1
ATOM 798 C CA . VAL A 1 100 ? 18.234 2.361 5.434 1 96.44 100 VAL A CA 1
ATOM 799 C C . VAL A 1 100 ? 17.828 3.834 5.484 1 96.44 100 VAL A C 1
ATOM 801 O O . VAL A 1 100 ? 18.078 4.52 6.48 1 96.44 100 VAL A O 1
ATOM 804 N N . LYS A 1 101 ? 17.172 4.281 4.426 1 96.81 101 LYS A N 1
ATOM 805 C CA . LYS A 1 101 ? 16.719 5.672 4.375 1 96.81 101 LYS A CA 1
ATOM 806 C C . LYS A 1 101 ? 15.688 5.953 5.465 1 96.81 101 LYS A C 1
ATOM 808 O O . LYS A 1 101 ? 15.742 6.996 6.121 1 96.81 101 LYS A O 1
ATOM 813 N N . GLU A 1 102 ? 14.781 5.02 5.609 1 97.5 102 GLU A N 1
ATOM 814 C CA . GLU A 1 102 ? 13.75 5.188 6.629 1 97.5 102 GLU A CA 1
ATOM 815 C C . GLU A 1 102 ? 14.359 5.262 8.023 1 97.5 102 GLU A C 1
ATOM 817 O O . GLU A 1 102 ? 13.938 6.082 8.844 1 97.5 102 GLU A O 1
ATOM 822 N N . SER A 1 103 ? 15.312 4.414 8.297 1 97.31 103 SER A N 1
ATOM 823 C CA . SER A 1 103 ? 15.961 4.398 9.602 1 97.31 103 SER A CA 1
ATOM 824 C C . SER A 1 103 ? 16.625 5.734 9.906 1 97.31 103 SER A C 1
ATOM 826 O O . SER A 1 103 ? 16.578 6.219 11.039 1 97.31 103 SER A O 1
ATOM 828 N N . ARG A 1 104 ? 17.172 6.301 8.938 1 97.62 104 ARG A N 1
ATOM 829 C CA . ARG A 1 104 ? 17.844 7.59 9.086 1 97.62 104 ARG A CA 1
ATOM 830 C C . ARG A 1 104 ? 16.844 8.695 9.398 1 97.62 104 ARG A C 1
ATOM 832 O O . ARG A 1 104 ? 17 9.43 10.375 1 97.62 104 ARG A O 1
ATOM 839 N N . TYR A 1 105 ? 15.805 8.781 8.539 1 97.88 105 TYR A N 1
ATOM 840 C CA . TYR A 1 105 ? 14.812 9.836 8.734 1 97.88 105 TYR A CA 1
ATOM 841 C C . TYR A 1 105 ? 14.062 9.641 10.047 1 97.88 105 TYR A C 1
ATOM 843 O O . TYR A 1 105 ? 13.695 10.617 10.711 1 97.88 105 TYR A O 1
ATOM 851 N N . LEU A 1 106 ? 13.789 8.383 10.398 1 97.75 106 LEU A N 1
ATOM 852 C CA . LEU A 1 106 ? 13.109 8.109 11.664 1 97.75 106 LEU A CA 1
ATOM 853 C C . LEU A 1 106 ? 13.969 8.523 12.844 1 97.75 106 LEU A C 1
ATOM 855 O O . LEU A 1 106 ? 13.469 9.086 13.82 1 97.75 106 LEU A O 1
ATOM 859 N N . SER A 1 107 ? 15.234 8.25 12.789 1 97.56 107 SER A N 1
ATOM 860 C CA . SER A 1 107 ? 16.156 8.656 13.836 1 97.56 107 SER A CA 1
ATOM 861 C C . SER A 1 107 ? 16.234 10.172 13.953 1 97.56 107 SER A C 1
ATOM 863 O O . SER A 1 107 ? 16.203 10.719 15.062 1 97.56 107 SER A O 1
ATOM 865 N N . ASP A 1 108 ? 16.328 10.836 12.836 1 98 108 ASP A N 1
ATOM 866 C CA . ASP A 1 108 ? 16.328 12.297 12.812 1 98 108 ASP A CA 1
ATOM 867 C C . ASP A 1 108 ? 15.047 12.859 13.422 1 98 108 ASP A C 1
ATOM 869 O O . ASP A 1 108 ? 15.086 13.82 14.195 1 98 108 ASP A O 1
ATOM 873 N N . LEU A 1 109 ? 13.945 12.281 13.031 1 98.25 109 LEU A N 1
ATOM 874 C CA . LEU A 1 109 ? 12.641 12.703 13.531 1 98.25 109 LEU A CA 1
ATOM 875 C C . LEU A 1 109 ? 12.562 12.555 15.047 1 98.25 109 LEU A C 1
ATOM 877 O O . LEU A 1 109 ? 12.094 13.461 15.734 1 98.25 109 LEU A O 1
ATOM 881 N N . ARG A 1 110 ? 13 11.492 15.547 1 97.44 110 ARG A N 1
ATOM 882 C CA . ARG A 1 110 ? 12.984 11.242 16.984 1 97.44 110 ARG A CA 1
ATOM 883 C C . ARG A 1 110 ? 13.859 12.25 17.719 1 97.44 110 ARG A C 1
ATOM 885 O O . ARG A 1 110 ? 13.484 12.75 18.781 1 97.44 110 ARG A O 1
ATOM 892 N N . SER A 1 111 ? 15.016 12.508 17.219 1 97.69 111 SER A N 1
ATOM 893 C CA . SER A 1 111 ? 15.922 13.484 17.812 1 97.69 111 SER A CA 1
ATOM 894 C C . SER A 1 111 ? 15.297 14.875 17.828 1 97.69 111 SER A C 1
ATOM 896 O O . SER A 1 111 ? 15.344 15.578 18.844 1 97.69 111 SER A O 1
ATOM 898 N N . SER A 1 112 ? 14.758 15.227 16.641 1 97.69 112 SER A N 1
ATOM 899 C CA . SER A 1 112 ? 14.102 16.516 16.547 1 97.69 112 SER A CA 1
ATOM 900 C C . SER A 1 112 ? 12.938 16.625 17.516 1 97.69 112 SER A C 1
ATOM 902 O O . SER A 1 112 ? 12.711 17.688 18.109 1 97.69 112 SER A O 1
ATOM 904 N N . TYR A 1 113 ? 12.219 15.57 17.656 1 97.25 113 TYR A N 1
ATOM 905 C CA . TYR A 1 113 ? 11.078 15.578 18.562 1 97.25 113 TYR A CA 1
ATOM 906 C C . TYR A 1 113 ? 11.539 15.727 20.016 1 97.25 113 TYR A C 1
ATOM 908 O O . TYR A 1 113 ? 10.914 16.438 20.797 1 97.25 113 TYR A O 1
ATOM 916 N N . SER A 1 114 ? 12.578 15.047 20.406 1 96.31 114 SER A N 1
ATOM 917 C CA . SER A 1 114 ? 13.141 15.172 21.75 1 96.31 114 SER A CA 1
ATOM 918 C C . SER A 1 114 ? 13.547 16.609 22.047 1 96.31 114 SER A C 1
ATOM 920 O O . SER A 1 114 ? 13.273 17.125 23.125 1 96.31 114 SER A O 1
ATOM 922 N N . GLU A 1 115 ? 14.211 17.219 21.125 1 96.62 115 GLU A N 1
ATOM 923 C CA . GLU A 1 115 ? 14.602 18.609 21.281 1 96.62 115 GLU A CA 1
ATOM 924 C C . GLU A 1 115 ? 13.383 19.516 21.391 1 96.62 115 GLU A C 1
ATOM 926 O O . GLU A 1 115 ? 13.367 20.469 22.188 1 96.62 115 GLU A O 1
ATOM 931 N N . LEU A 1 116 ? 12.367 19.234 20.516 1 95.5 116 LEU A N 1
ATOM 932 C CA . LEU A 1 116 ? 11.133 20.016 20.547 1 95.5 116 LEU A CA 1
ATOM 933 C C . LEU A 1 116 ? 10.492 19.969 21.922 1 95.5 116 LEU A C 1
ATOM 935 O O . LEU A 1 116 ? 10.047 20.984 22.453 1 95.5 116 LEU A O 1
ATOM 939 N N . GLN A 1 117 ? 10.422 18.797 22.531 1 93.81 117 GLN A N 1
ATOM 940 C CA . GLN A 1 117 ? 9.828 18.625 23.844 1 93.81 117 GLN A CA 1
ATOM 941 C C . GLN A 1 117 ? 10.562 19.453 24.891 1 93.81 117 GLN A C 1
ATOM 943 O O . GLN A 1 117 ? 9.938 20.062 25.766 1 93.81 117 GLN A O 1
ATOM 948 N N . GLU A 1 118 ? 11.859 19.516 24.844 1 92.56 118 GLU A N 1
ATOM 949 C CA . GLU A 1 118 ? 12.656 20.297 25.781 1 92.56 118 GLU A CA 1
ATOM 950 C C . GLU A 1 118 ? 12.391 21.797 25.609 1 92.56 118 GLU A C 1
ATOM 952 O O . GLU A 1 118 ? 12.258 22.531 26.594 1 92.56 118 GLU A O 1
ATOM 957 N N . MET A 1 119 ? 12.336 22.172 24.344 1 91.19 119 MET A N 1
ATOM 958 C CA . MET A 1 119 ? 12.07 23.578 24.062 1 91.19 119 MET A CA 1
ATOM 959 C C . MET A 1 119 ? 10.688 23.984 24.562 1 91.19 119 MET A C 1
ATOM 961 O O . MET A 1 119 ? 10.508 25.094 25.094 1 91.19 119 MET A O 1
ATOM 965 N N . GLU A 1 120 ? 9.719 23.141 24.344 1 89.44 120 GLU A N 1
ATOM 966 C CA . GLU A 1 120 ? 8.359 23.422 24.797 1 89.44 120 GLU A CA 1
ATOM 967 C C . GLU A 1 120 ? 8.281 23.5 26.312 1 89.44 120 GLU A C 1
ATOM 969 O O . GLU A 1 120 ? 7.559 24.328 26.859 1 89.44 120 GLU A O 1
ATOM 974 N N . LYS A 1 121 ? 8.977 22.656 26.984 1 87.06 121 LYS A N 1
ATOM 975 C CA . LYS A 1 121 ? 9.031 22.672 28.453 1 87.06 121 LYS A CA 1
ATOM 976 C C . LYS A 1 121 ? 9.625 23.984 28.953 1 87.06 121 LYS A C 1
ATOM 978 O O . LYS A 1 121 ? 9.125 24.578 29.906 1 87.06 121 LYS A O 1
ATOM 983 N N . ASN A 1 122 ? 10.672 24.453 28.328 1 86.75 122 ASN A N 1
ATOM 984 C CA . ASN A 1 122 ? 11.32 25.703 28.703 1 86.75 122 ASN A CA 1
ATOM 985 C C . ASN A 1 122 ? 10.398 26.906 28.469 1 86.75 122 ASN A C 1
ATOM 987 O O . ASN A 1 122 ? 10.391 27.844 29.266 1 86.75 122 ASN A O 1
ATOM 991 N N . LEU A 1 123 ? 9.727 26.859 27.375 1 84.38 123 LEU A N 1
ATOM 992 C CA . LEU A 1 123 ? 8.797 27.938 27.062 1 84.38 123 LEU A CA 1
ATOM 993 C C . LEU A 1 123 ? 7.676 28 28.094 1 84.38 123 LEU A C 1
ATOM 995 O O . LEU A 1 123 ? 7.25 29.094 28.484 1 84.38 123 LEU A O 1
ATOM 999 N N . SER A 1 124 ? 7.133 26.906 28.484 1 80.38 124 SER A N 1
ATOM 1000 C CA . SER A 1 124 ? 6.047 26.844 29.469 1 80.38 124 SER A CA 1
ATOM 1001 C C . SER A 1 124 ? 6.512 27.312 30.828 1 80.38 124 SER A C 1
ATOM 1003 O O . SER A 1 124 ? 5.727 27.875 31.609 1 80.38 124 SER A O 1
ATOM 1005 N N . ALA A 1 125 ? 7.777 27.094 31.172 1 78.62 125 ALA A N 1
ATOM 1006 C CA . ALA A 1 125 ? 8.328 27.484 32.469 1 78.62 125 ALA A CA 1
ATOM 1007 C C . ALA A 1 125 ? 8.547 29 32.531 1 78.62 125 ALA A C 1
ATOM 1009 O O . ALA A 1 125 ? 8.445 29.594 33.594 1 78.62 125 ALA A O 1
ATOM 1010 N N . LYS A 1 126 ? 9.016 29.672 31.516 1 71.88 126 LYS A N 1
ATOM 1011 C CA . LYS A 1 126 ? 9.32 31.094 31.516 1 71.88 126 LYS A CA 1
ATOM 1012 C C . LYS A 1 126 ? 8.062 31.938 31.297 1 71.88 126 LYS A C 1
ATOM 1014 O O . LYS A 1 126 ? 8.141 33.156 31.203 1 71.88 126 LYS A O 1
ATOM 1019 N N . ASN A 1 127 ? 6.867 31.391 31.609 1 59.44 127 ASN A N 1
ATOM 1020 C CA . ASN A 1 127 ? 5.586 32.062 31.406 1 59.44 127 ASN A CA 1
ATOM 1021 C C . ASN A 1 127 ? 5.398 32.469 29.938 1 59.44 127 ASN A C 1
ATOM 1023 O O . ASN A 1 127 ? 6.32 32.344 29.141 1 59.44 127 ASN A O 1
ATOM 1027 N N . ALA A 1 128 ? 4.164 32.688 29.469 1 55.59 128 ALA A N 1
ATOM 1028 C CA . ALA A 1 128 ? 3.682 33 28.125 1 55.59 128 ALA A CA 1
ATOM 1029 C C . ALA A 1 128 ? 4.566 34.031 27.438 1 55.59 128 ALA A C 1
ATOM 1031 O O . ALA A 1 128 ? 4.457 34.281 26.234 1 55.59 128 ALA A O 1
ATOM 1032 N N . SER A 1 129 ? 5.426 34.656 28.359 1 54.5 129 SER A N 1
ATOM 1033 C CA . SER A 1 129 ? 6.242 35.719 27.812 1 54.5 129 SER A CA 1
ATOM 1034 C C . SER A 1 129 ? 7.5 35.188 27.141 1 54.5 129 SER A C 1
ATOM 1036 O O . SER A 1 129 ? 8.523 35.875 27.094 1 54.5 129 SER A O 1
ATOM 1038 N N . GLY A 1 130 ? 7.5 33.969 26.969 1 61.06 130 GLY A N 1
ATOM 1039 C CA . GLY A 1 130 ? 8.695 33.531 26.281 1 61.06 130 GLY A CA 1
ATOM 1040 C C . GLY A 1 130 ? 9.016 34.375 25.062 1 61.06 130 GLY A C 1
ATOM 1041 O O . GLY A 1 130 ? 8.117 34.875 24.391 1 61.06 130 GLY A O 1
ATOM 1042 N N . SER A 1 131 ? 10.328 34.656 24.797 1 75.5 131 SER A N 1
ATOM 1043 C CA . SER A 1 131 ? 10.844 35.594 23.812 1 75.5 131 SER A CA 1
ATOM 1044 C C . SER A 1 131 ? 10.492 35.156 22.391 1 75.5 131 SER A C 1
ATOM 1046 O O . SER A 1 131 ? 10.203 34 22.156 1 75.5 131 SER A O 1
ATOM 1048 N N . ALA A 1 132 ? 10.148 36.031 21.672 1 83.19 132 ALA A N 1
ATOM 1049 C CA . ALA A 1 132 ? 10 35.844 20.234 1 83.19 132 ALA A CA 1
ATOM 1050 C C . ALA A 1 132 ? 11.062 34.906 19.672 1 83.19 132 ALA A C 1
ATOM 1052 O O . ALA A 1 132 ? 10.789 34.125 18.75 1 83.19 132 ALA A O 1
ATOM 1053 N N . GLU A 1 133 ? 12.156 34.812 20.406 1 86.38 133 GLU A N 1
ATOM 1054 C CA . GLU A 1 133 ? 13.266 34 19.953 1 86.38 133 GLU A CA 1
ATOM 1055 C C . GLU A 1 133 ? 12.992 32.5 20.234 1 86.38 133 GLU A C 1
ATOM 1057 O O . GLU A 1 133 ? 13.289 31.656 19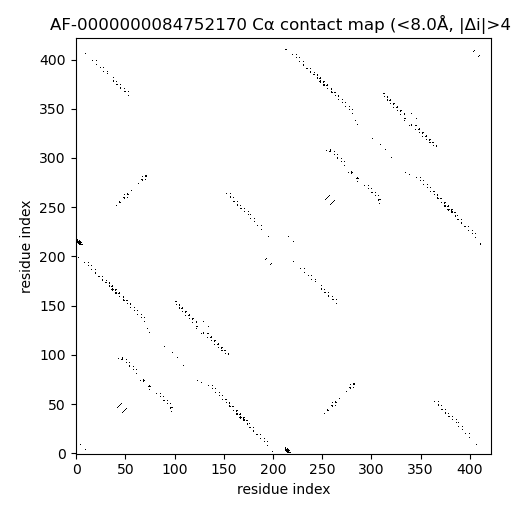.406 1 86.38 133 GLU A O 1
ATOM 1062 N N . MET A 1 134 ? 12.422 32.25 21.391 1 88.19 134 MET A N 1
ATOM 1063 C CA . MET A 1 134 ? 12.109 30.859 21.75 1 88.19 134 MET A CA 1
ATOM 1064 C C . MET A 1 134 ? 11.023 30.297 20.844 1 88.19 134 MET A C 1
ATOM 1066 O O . MET A 1 134 ? 11.109 29.141 20.422 1 88.19 134 MET A O 1
ATOM 1070 N N . LYS A 1 135 ? 10.086 31.078 20.547 1 89.69 135 LYS A N 1
ATOM 1071 C CA . LYS A 1 135 ? 9.008 30.656 19.656 1 89.69 135 LYS A CA 1
ATOM 1072 C C . L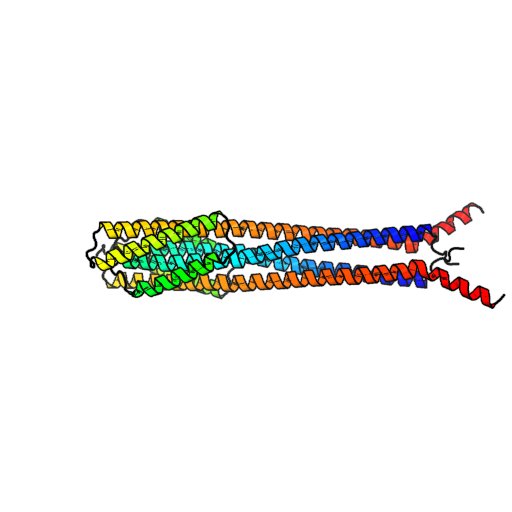YS A 1 135 ? 9.523 30.391 18.25 1 89.69 135 LYS A C 1
ATOM 1074 O O . LYS A 1 135 ? 9.07 29.453 17.578 1 89.69 135 LYS A O 1
ATOM 1079 N N . ARG A 1 136 ? 10.453 31.188 17.828 1 91.81 136 ARG A N 1
ATOM 1080 C CA . ARG A 1 136 ? 11.07 30.984 16.531 1 91.81 136 ARG A CA 1
ATOM 1081 C C . ARG A 1 136 ? 11.844 29.672 16.484 1 91.81 136 ARG A C 1
ATOM 1083 O O . ARG A 1 136 ? 11.859 28.984 15.461 1 91.81 136 ARG A O 1
ATOM 1090 N N . GLY A 1 137 ? 12.523 29.438 17.531 1 93.56 137 GLY A N 1
ATOM 1091 C CA . GLY A 1 137 ? 13.227 28.172 17.625 1 93.56 137 GLY A CA 1
ATOM 1092 C C . GLY A 1 137 ? 12.305 26.969 17.516 1 93.56 137 GLY A C 1
ATOM 1093 O O . GLY A 1 137 ? 12.617 26 16.828 1 93.56 137 GLY A O 1
ATOM 1094 N N . ILE A 1 138 ? 11.203 26.969 18.203 1 94.06 138 ILE A N 1
ATOM 1095 C CA . ILE A 1 138 ? 10.203 25.906 18.188 1 94.06 138 ILE A CA 1
ATOM 1096 C C . ILE A 1 138 ? 9.641 25.75 16.766 1 94.06 138 ILE A C 1
ATOM 1098 O O . ILE A 1 138 ? 9.508 24.641 16.266 1 94.06 138 ILE A O 1
ATOM 1102 N N . SER A 1 139 ? 9.359 26.859 16.156 1 94.06 139 SER A N 1
ATOM 1103 C CA . SER A 1 139 ? 8.844 26.844 14.789 1 94.06 139 SER A CA 1
ATOM 1104 C C . SER A 1 139 ? 9.836 26.203 13.836 1 94.06 139 SER A C 1
ATOM 1106 O O . SER A 1 139 ? 9.445 25.453 12.938 1 94.06 139 SER A O 1
ATOM 1108 N N . SER A 1 140 ? 11.086 26.547 13.992 1 95.88 140 SER A N 1
ATOM 1109 C CA . SER A 1 140 ? 12.125 25.969 13.156 1 95.88 140 SER A CA 1
ATOM 1110 C C . SER A 1 140 ? 12.227 24.453 13.352 1 95.88 140 SER A C 1
ATOM 1112 O O . SER A 1 140 ? 12.398 23.703 12.383 1 95.88 140 SER A O 1
ATOM 1114 N N . LYS A 1 141 ? 12.133 24.031 14.57 1 96.56 141 LYS A N 1
ATOM 1115 C CA . LYS A 1 141 ? 12.18 22.594 14.867 1 96.56 141 LYS A CA 1
ATOM 1116 C C . LYS A 1 141 ? 10.977 21.875 14.258 1 96.56 141 LYS A C 1
ATOM 1118 O O . LYS A 1 141 ? 11.117 20.766 13.742 1 96.56 141 LYS A O 1
ATOM 1123 N N . LEU A 1 142 ? 9.828 22.422 14.352 1 96.88 142 LEU A N 1
ATOM 1124 C CA . LEU A 1 142 ? 8.625 21.844 13.75 1 96.88 142 LEU A CA 1
ATOM 1125 C C . LEU A 1 142 ? 8.766 21.75 12.234 1 96.88 142 LEU A C 1
ATOM 1127 O O . LEU A 1 142 ? 8.344 20.766 11.633 1 96.88 142 LEU A O 1
ATOM 1131 N N . THR A 1 143 ? 9.391 22.734 11.625 1 96.62 143 THR A N 1
ATOM 1132 C CA . THR A 1 143 ? 9.648 22.688 10.188 1 96.62 143 THR A CA 1
ATOM 1133 C C . THR A 1 143 ? 10.57 21.516 9.844 1 96.62 143 THR A C 1
ATOM 1135 O O . THR A 1 143 ? 10.359 20.844 8.836 1 96.62 143 THR A O 1
ATOM 1138 N N . ARG A 1 144 ? 11.539 21.328 10.617 1 97.44 144 ARG A N 1
ATOM 1139 C CA . ARG A 1 144 ? 12.445 20.203 10.398 1 97.44 144 ARG A CA 1
ATOM 1140 C C . ARG A 1 144 ? 11.711 18.875 10.516 1 97.44 144 ARG A C 1
ATOM 1142 O O . ARG A 1 144 ? 11.93 17.969 9.719 1 97.44 144 ARG A O 1
ATOM 1149 N N . ILE A 1 145 ? 10.906 18.734 11.516 1 98.19 145 ILE A N 1
ATOM 1150 C CA . ILE A 1 145 ? 10.102 17.547 11.719 1 98.19 145 ILE A CA 1
ATOM 1151 C C . ILE A 1 145 ? 9.203 17.312 10.5 1 98.19 145 ILE A C 1
ATOM 1153 O O . ILE A 1 145 ? 9.133 16.188 9.984 1 98.19 145 ILE A O 1
ATOM 1157 N N . ASN A 1 146 ? 8.547 18.328 10.016 1 97.75 146 ASN A N 1
ATOM 1158 C CA . ASN A 1 146 ? 7.695 18.234 8.836 1 97.75 146 ASN A CA 1
ATOM 1159 C C . ASN A 1 146 ? 8.477 17.766 7.613 1 97.75 146 ASN A C 1
ATOM 1161 O O . ASN A 1 146 ? 7.969 16.984 6.809 1 97.75 146 ASN A O 1
ATOM 1165 N N . ASN A 1 147 ? 9.656 18.266 7.48 1 97.69 147 ASN A N 1
ATOM 1166 C CA . ASN A 1 147 ? 10.5 17.844 6.371 1 97.69 147 ASN A CA 1
ATOM 1167 C C . ASN A 1 147 ? 10.836 16.359 6.449 1 97.69 147 ASN A C 1
ATOM 1169 O O . ASN A 1 147 ? 10.844 15.664 5.434 1 97.69 147 ASN A O 1
ATOM 1173 N N . ASP A 1 148 ? 11.195 15.922 7.602 1 98.19 148 ASP A N 1
ATOM 1174 C CA . ASP A 1 148 ? 11.469 14.5 7.785 1 98.19 148 ASP A CA 1
ATOM 1175 C C . ASP A 1 148 ? 10.242 13.656 7.445 1 98.19 148 ASP A C 1
ATOM 1177 O O . ASP A 1 148 ? 10.367 12.594 6.832 1 98.19 148 ASP A O 1
ATOM 1181 N N . LEU A 1 149 ? 9.055 14.047 7.887 1 98.56 149 LEU A N 1
ATOM 1182 C CA . LEU A 1 149 ? 7.82 13.328 7.594 1 98.56 149 LEU A CA 1
ATOM 1183 C C . LEU A 1 149 ? 7.555 13.305 6.09 1 98.56 149 LEU A C 1
ATOM 1185 O O . LEU A 1 149 ? 7.117 12.281 5.551 1 98.56 149 LEU A O 1
ATOM 1189 N N . ASP A 1 150 ? 7.859 14.422 5.371 1 98.12 150 ASP A N 1
ATOM 1190 C CA . ASP A 1 150 ? 7.711 14.477 3.918 1 98.12 150 ASP A CA 1
ATOM 1191 C C . ASP A 1 150 ? 8.633 13.469 3.234 1 98.12 150 ASP A C 1
ATOM 1193 O O . ASP A 1 150 ? 8.219 12.773 2.303 1 98.12 150 ASP A O 1
ATOM 1197 N N . GLU A 1 151 ? 9.828 13.477 3.707 1 97.88 151 GLU A N 1
ATOM 1198 C CA . GLU A 1 151 ? 10.789 12.539 3.139 1 97.88 151 GLU A CA 1
ATOM 1199 C C . GLU A 1 151 ? 10.375 11.094 3.406 1 97.88 151 GLU A C 1
ATOM 1201 O O . GLU A 1 151 ? 10.484 10.234 2.527 1 97.88 151 GLU A O 1
ATOM 1206 N N . LEU A 1 152 ? 9.969 10.82 4.602 1 98.31 152 LEU A N 1
ATOM 1207 C CA . LEU A 1 152 ? 9.492 9.484 4.941 1 98.31 152 LEU A CA 1
ATOM 1208 C C . LEU A 1 152 ? 8.32 9.078 4.055 1 98.31 152 LEU A C 1
ATOM 1210 O O . LEU A 1 152 ? 8.258 7.941 3.582 1 98.31 152 LEU A O 1
ATOM 1214 N N . SER A 1 153 ? 7.367 9.969 3.871 1 98.38 153 SER A N 1
ATOM 1215 C CA . SER A 1 153 ? 6.234 9.695 2.99 1 98.38 153 SER A CA 1
ATOM 1216 C C . SER A 1 153 ? 6.703 9.344 1.583 1 98.38 153 SER A C 1
ATOM 1218 O O . SER A 1 153 ? 6.203 8.398 0.976 1 98.38 153 SER A O 1
ATOM 1220 N N . GLY A 1 154 ? 7.664 10.094 1.056 1 97.69 154 GLY A N 1
ATOM 1221 C CA . GLY A 1 154 ? 8.211 9.82 -0.263 1 97.69 154 GLY A CA 1
ATOM 1222 C C . GLY A 1 154 ? 8.891 8.469 -0.357 1 97.69 154 GLY A C 1
ATOM 1223 O O . GLY A 1 154 ? 8.773 7.773 -1.371 1 97.69 154 GLY A O 1
ATOM 1224 N N . VAL A 1 155 ? 9.617 8.133 0.665 1 97.69 155 VAL A N 1
ATOM 1225 C CA . VAL A 1 155 ? 10.289 6.844 0.713 1 97.69 155 VAL A CA 1
ATOM 1226 C C . VAL A 1 155 ? 9.258 5.719 0.63 1 97.69 155 VAL A C 1
ATOM 1228 O O . VAL A 1 155 ? 9.477 4.719 -0.06 1 97.69 155 VAL A O 1
ATOM 1231 N N . GLN A 1 156 ? 8.102 5.82 1.371 1 98.06 156 GLN A N 1
ATOM 1232 C CA . GLN A 1 156 ? 7.074 4.785 1.331 1 98.06 156 GLN A CA 1
ATOM 1233 C C . GLN A 1 156 ? 6.559 4.57 -0.09 1 98.06 156 GLN A C 1
ATOM 1235 O O . GLN A 1 156 ? 6.375 3.434 -0.526 1 98.06 156 GLN A O 1
ATOM 1240 N N . LEU A 1 157 ? 6.391 5.66 -0.781 1 97.75 157 LEU A N 1
ATOM 1241 C CA . LEU A 1 157 ? 5.879 5.578 -2.145 1 97.75 157 LEU A CA 1
ATOM 1242 C C . LEU A 1 157 ? 6.887 4.891 -3.061 1 97.75 157 LEU A C 1
ATOM 1244 O O . LEU A 1 157 ? 6.52 4.004 -3.838 1 97.75 157 LEU A O 1
ATOM 1248 N N . SER A 1 158 ? 8.102 5.297 -2.967 1 97.5 158 SER A N 1
ATOM 1249 C CA . SER A 1 158 ? 9.141 4.73 -3.826 1 97.5 158 SER A CA 1
ATOM 1250 C C . SER A 1 158 ? 9.352 3.248 -3.533 1 97.5 158 SER A C 1
ATOM 1252 O O . SER A 1 158 ? 9.445 2.436 -4.453 1 97.5 158 SER A O 1
ATOM 1254 N N . GLU A 1 159 ? 9.422 2.934 -2.268 1 97.19 159 GLU A N 1
ATOM 1255 C CA . GLU A 1 159 ? 9.586 1.535 -1.886 1 97.19 159 GLU A CA 1
ATOM 1256 C C . GLU A 1 159 ? 8.367 0.708 -2.273 1 97.19 159 GLU A C 1
ATOM 1258 O O . GLU A 1 159 ? 8.492 -0.446 -2.684 1 97.19 159 GLU A O 1
ATOM 1263 N N . GLY A 1 160 ? 7.211 1.281 -2.029 1 98 160 GLY A N 1
ATOM 1264 C CA . GLY A 1 160 ? 6 0.593 -2.449 1 98 160 GLY A CA 1
ATOM 1265 C C . GLY A 1 160 ? 5.984 0.266 -3.93 1 98 160 GLY A C 1
ATOM 1266 O O . GLY A 1 160 ? 5.551 -0.818 -4.328 1 98 160 GLY A O 1
ATOM 1267 N N . ARG A 1 161 ? 6.43 1.164 -4.738 1 97.62 161 ARG A N 1
ATOM 1268 C CA . ARG A 1 161 ? 6.508 0.956 -6.184 1 97.62 161 ARG A CA 1
ATOM 1269 C C . ARG A 1 161 ? 7.457 -0.186 -6.52 1 97.62 161 ARG A C 1
ATOM 1271 O O . ARG A 1 161 ? 7.141 -1.036 -7.355 1 97.62 161 ARG A O 1
ATOM 1278 N N . GLN A 1 162 ? 8.586 -0.204 -5.887 1 97.62 162 GLN A N 1
ATOM 1279 C CA . GLN A 1 162 ? 9.578 -1.246 -6.145 1 97.62 162 GLN A CA 1
ATOM 1280 C C . GLN A 1 162 ? 9.031 -2.623 -5.766 1 97.62 162 GLN A C 1
ATOM 1282 O O . GLN A 1 162 ? 9.203 -3.588 -6.512 1 97.62 162 GLN A O 1
ATOM 1287 N N . LEU A 1 163 ? 8.43 -2.676 -4.602 1 97.5 163 LEU A N 1
ATOM 1288 C CA . LEU A 1 163 ? 7.879 -3.941 -4.133 1 97.5 163 LEU A CA 1
ATOM 1289 C C . LEU A 1 163 ? 6.773 -4.434 -5.062 1 97.5 163 LEU A C 1
ATOM 1291 O O . LEU A 1 163 ? 6.68 -5.629 -5.344 1 97.5 163 LEU A O 1
ATOM 1295 N N . THR A 1 164 ? 5.98 -3.512 -5.551 1 97.75 164 THR A N 1
ATOM 1296 C CA . THR A 1 164 ? 4.902 -3.857 -6.469 1 97.75 164 THR A CA 1
ATOM 1297 C C . THR A 1 164 ? 5.457 -4.367 -7.793 1 97.75 164 THR A C 1
ATOM 1299 O O . THR A 1 164 ? 4.957 -5.352 -8.344 1 97.75 164 THR A O 1
ATOM 1302 N N . GLN A 1 165 ? 6.492 -3.713 -8.289 1 97.25 165 GLN A N 1
ATOM 1303 C CA . GLN A 1 165 ? 7.121 -4.145 -9.531 1 97.25 165 GLN A CA 1
ATOM 1304 C C . GLN A 1 165 ? 7.742 -5.531 -9.383 1 97.25 165 GLN A C 1
ATOM 1306 O O . GLN A 1 165 ? 7.672 -6.352 -10.297 1 97.25 165 GLN A O 1
ATOM 1311 N N . ARG A 1 166 ? 8.336 -5.723 -8.258 1 96.88 166 ARG A N 1
ATOM 1312 C CA . ARG A 1 166 ? 8.898 -7.039 -7.977 1 96.88 166 ARG A CA 1
ATOM 1313 C C . ARG A 1 166 ? 7.812 -8.109 -7.992 1 96.88 166 ARG A C 1
ATOM 1315 O O . ARG A 1 166 ? 8.016 -9.195 -8.555 1 96.88 166 ARG A O 1
ATOM 1322 N N . SER A 1 167 ? 6.734 -7.789 -7.312 1 97.31 167 SER A N 1
ATOM 1323 C CA . SER A 1 167 ? 5.602 -8.703 -7.305 1 97.31 167 SER A CA 1
ATOM 1324 C C . SER A 1 167 ? 5.105 -8.984 -8.719 1 97.31 167 SER A C 1
ATOM 1326 O O . SER A 1 167 ? 4.828 -10.125 -9.078 1 97.31 167 SER A O 1
ATOM 1328 N N . GLN A 1 168 ? 5.012 -7.973 -9.562 1 95.38 168 GLN A N 1
ATOM 1329 C CA . GLN A 1 168 ? 4.52 -8.102 -10.93 1 95.38 168 GLN A CA 1
ATOM 1330 C C . GLN A 1 168 ? 5.461 -8.953 -11.773 1 95.38 168 GLN A C 1
ATOM 1332 O O . GLN A 1 168 ? 5.012 -9.781 -12.57 1 95.38 168 GLN A O 1
ATOM 1337 N N . ARG A 1 169 ? 6.695 -8.758 -11.594 1 95.75 169 ARG A N 1
ATOM 1338 C CA . ARG A 1 169 ? 7.684 -9.547 -12.32 1 95.75 169 ARG A CA 1
ATOM 1339 C C . ARG A 1 169 ? 7.594 -11.023 -11.945 1 95.75 169 ARG A C 1
ATOM 1341 O O . ARG A 1 169 ? 7.629 -11.891 -12.812 1 95.75 169 ARG A O 1
ATOM 1348 N N . SER A 1 170 ? 7.5 -11.234 -10.664 1 94.81 170 SER A N 1
ATOM 1349 C CA . SER A 1 170 ? 7.418 -12.609 -10.18 1 94.81 170 SER A CA 1
ATOM 1350 C C . SER A 1 170 ? 6.148 -13.297 -10.68 1 94.81 170 SER A C 1
ATOM 1352 O O . SER A 1 170 ? 6.176 -14.469 -11.047 1 94.81 170 SER A O 1
ATOM 1354 N N . LEU A 1 171 ? 5.035 -12.609 -10.711 1 94.19 171 LEU A N 1
ATOM 1355 C CA . LEU A 1 171 ? 3.783 -13.156 -11.227 1 94.19 171 LEU A CA 1
ATOM 1356 C C . LEU A 1 171 ? 3.885 -13.422 -12.727 1 94.19 171 LEU A C 1
ATOM 1358 O O . LEU A 1 171 ? 3.344 -14.414 -13.219 1 94.19 171 LEU A O 1
ATOM 1362 N N . GLY A 1 172 ? 4.578 -12.477 -13.414 1 91.25 172 GLY A N 1
ATOM 1363 C CA . GLY A 1 172 ? 4.816 -12.688 -14.836 1 91.25 172 GLY A CA 1
ATOM 1364 C C . GLY A 1 172 ? 5.609 -13.945 -15.125 1 91.25 172 GLY A C 1
ATOM 1365 O O . GLY A 1 172 ? 5.316 -14.664 -16.078 1 91.25 172 GLY A O 1
ATOM 1366 N N . MET A 1 173 ? 6.566 -14.242 -14.273 1 91 173 MET A N 1
ATOM 1367 C CA . MET A 1 173 ? 7.359 -15.469 -14.398 1 91 173 MET A CA 1
ATOM 1368 C C . MET A 1 173 ? 6.496 -16.703 -14.164 1 91 173 MET A C 1
ATOM 1370 O O . MET A 1 173 ? 6.637 -17.703 -14.867 1 91 173 MET A O 1
ATOM 1374 N N . ASN A 1 174 ? 5.633 -16.609 -13.195 1 89.44 174 ASN A N 1
ATOM 1375 C CA . ASN A 1 174 ? 4.723 -17.719 -12.938 1 89.44 174 ASN A CA 1
ATOM 1376 C C . ASN A 1 174 ? 3.799 -17.969 -14.125 1 89.44 174 ASN A C 1
ATOM 1378 O O . ASN A 1 174 ? 3.516 -19.125 -14.461 1 89.44 174 ASN A O 1
ATOM 1382 N N . GLN A 1 175 ? 3.307 -16.969 -14.758 1 87.81 175 GLN A N 1
ATOM 1383 C CA . GLN A 1 175 ? 2.438 -17.094 -15.922 1 87.81 175 GLN A CA 1
ATOM 1384 C C . GLN A 1 175 ? 3.189 -17.703 -17.109 1 87.81 175 GLN A C 1
ATOM 1386 O O . GLN A 1 175 ? 2.641 -18.531 -17.844 1 87.81 175 GLN A O 1
ATOM 1391 N N . LEU A 1 176 ? 4.434 -17.266 -17.312 1 89.5 176 LEU A N 1
ATOM 1392 C CA . LEU A 1 176 ? 5.266 -17.828 -18.375 1 89.5 176 LEU A CA 1
ATOM 1393 C C . LEU A 1 176 ? 5.492 -19.328 -18.141 1 89.5 176 LEU A C 1
ATOM 1395 O O . LEU A 1 176 ? 5.383 -20.125 -19.078 1 89.5 176 LEU A O 1
ATOM 1399 N N . LEU A 1 177 ? 5.812 -19.703 -16.938 1 87.44 177 LEU A N 1
ATOM 1400 C CA . LEU A 1 177 ? 6.059 -21.094 -16.609 1 87.44 177 LEU A CA 1
ATOM 1401 C C . LEU A 1 177 ? 4.809 -21.938 -16.844 1 87.44 177 LEU A C 1
ATOM 1403 O O . LEU A 1 177 ? 4.906 -23.062 -17.344 1 87.44 177 LEU A O 1
ATOM 1407 N N . SER A 1 178 ? 3.695 -21.328 -16.438 1 85.12 178 SER A N 1
ATOM 1408 C CA . SER A 1 178 ? 2.432 -22.031 -16.656 1 85.12 178 SER A CA 1
ATOM 1409 C C . SER A 1 178 ? 2.174 -22.25 -18.141 1 85.12 178 SER A C 1
ATOM 1411 O O . SER A 1 178 ? 1.753 -23.328 -18.547 1 85.12 178 SER A O 1
ATOM 1413 N N . ARG A 1 179 ? 2.373 -21.359 -19.016 1 83.94 179 ARG A N 1
ATOM 1414 C CA . ARG A 1 179 ? 2.197 -21.484 -20.469 1 83.94 179 ARG A CA 1
ATOM 1415 C C . ARG A 1 179 ? 3.148 -22.516 -21.047 1 83.94 179 ARG A C 1
ATOM 1417 O O . ARG A 1 179 ? 2.76 -23.312 -21.906 1 83.94 179 ARG A O 1
ATOM 1424 N N . LEU A 1 180 ? 4.438 -22.484 -20.562 1 86.81 180 LEU A N 1
ATOM 1425 C CA . LEU A 1 180 ? 5.414 -23.484 -21.016 1 86.81 180 LEU A CA 1
ATOM 1426 C C . LEU A 1 180 ? 4.984 -24.891 -20.609 1 86.81 180 LEU A C 1
ATOM 1428 O O . LEU A 1 180 ? 5.145 -25.828 -21.375 1 86.81 180 LEU A O 1
ATOM 1432 N N . GLU A 1 181 ? 4.496 -24.953 -19.422 1 83.31 181 GLU A N 1
ATOM 1433 C CA . GLU A 1 181 ? 4.023 -26.234 -18.922 1 83.31 181 GLU A CA 1
ATOM 1434 C C . GLU A 1 181 ? 2.932 -26.812 -19.828 1 83.31 181 GLU A C 1
ATOM 1436 O O . GLU A 1 181 ? 2.947 -28 -20.141 1 83.31 181 GLU A O 1
ATOM 1441 N N . ILE A 1 182 ? 2.029 -26.047 -20.312 1 82.69 182 ILE A N 1
ATOM 1442 C CA . ILE A 1 182 ? 0.929 -26.484 -21.172 1 82.69 182 ILE A CA 1
ATOM 1443 C C . ILE A 1 182 ? 1.471 -26.922 -22.516 1 82.69 182 ILE A C 1
ATOM 1445 O O . ILE A 1 182 ? 1.078 -27.969 -23.047 1 82.69 182 ILE A O 1
ATOM 1449 N N . VAL A 1 183 ? 2.396 -26.266 -23.156 1 85.38 183 VAL A N 1
ATOM 1450 C CA . VAL A 1 183 ? 3 -26.594 -24.438 1 85.38 183 VAL A CA 1
ATOM 1451 C C . VAL A 1 183 ? 3.705 -27.953 -24.344 1 85.38 183 VAL A C 1
ATOM 1453 O O . VAL A 1 183 ? 3.492 -28.828 -25.188 1 85.38 183 VAL A O 1
ATOM 1456 N N . PHE A 1 184 ? 4.449 -28.062 -23.297 1 83.06 184 PHE A N 1
ATOM 1457 C CA . PHE A 1 184 ? 5.188 -29.312 -23.109 1 83.06 184 PHE A CA 1
ATOM 1458 C C . PHE A 1 184 ? 4.23 -30.469 -22.891 1 83.06 184 PHE A C 1
ATOM 1460 O O . PHE A 1 184 ? 4.477 -31.578 -23.359 1 83.06 184 PHE A O 1
ATOM 1467 N N . LEU A 1 185 ? 3.201 -30.219 -22.141 1 80.5 185 LEU A N 1
ATOM 1468 C CA . LEU A 1 185 ? 2.205 -31.266 -21.891 1 80.5 185 LEU A CA 1
ATOM 1469 C C . LEU A 1 185 ? 1.565 -31.719 -23.188 1 80.5 185 LEU A C 1
ATOM 1471 O O . LEU A 1 185 ? 1.375 -32.938 -23.391 1 80.5 185 LEU A O 1
ATOM 1475 N N . VAL A 1 186 ? 1.241 -30.828 -24.078 1 82.38 186 VAL A N 1
ATOM 1476 C CA . VAL A 1 186 ? 0.652 -31.156 -25.375 1 82.38 186 VAL A CA 1
ATOM 1477 C C . VAL A 1 186 ? 1.64 -31.969 -26.203 1 82.38 186 VAL A C 1
ATOM 1479 O O . VAL A 1 186 ? 1.274 -33 -26.781 1 82.38 186 VAL A O 1
ATOM 1482 N N . ILE A 1 187 ? 2.889 -31.625 -26.234 1 84.31 187 ILE A N 1
ATOM 1483 C CA . ILE A 1 187 ? 3.928 -32.312 -26.984 1 84.31 187 ILE A CA 1
ATOM 1484 C C . ILE A 1 187 ? 4.094 -33.75 -26.438 1 84.31 187 ILE A C 1
ATOM 1486 O O . ILE A 1 187 ? 4.129 -34.688 -27.219 1 84.31 187 ILE A O 1
ATOM 1490 N N . ILE A 1 188 ? 4.172 -33.844 -25.125 1 78.88 188 ILE A N 1
ATOM 1491 C CA . ILE A 1 188 ? 4.348 -35.125 -24.469 1 78.88 188 ILE A CA 1
ATOM 1492 C C . ILE A 1 188 ? 3.127 -36 -24.734 1 78.88 188 ILE A C 1
ATOM 1494 O O . ILE A 1 188 ? 3.26 -37.219 -24.969 1 78.88 188 ILE A O 1
ATOM 1498 N N . GLY A 1 189 ? 1.933 -35.406 -24.656 1 76.38 189 GLY A N 1
ATOM 1499 C CA . GLY A 1 189 ? 0.716 -36.156 -24.984 1 76.38 189 GLY A CA 1
ATOM 1500 C C . GLY A 1 189 ? 0.703 -36.719 -26.391 1 76.38 189 GLY A C 1
ATOM 1501 O O . GLY A 1 189 ? 0.368 -37.875 -26.594 1 76.38 189 GLY A O 1
ATOM 1502 N N . ILE A 1 190 ? 1.148 -35.938 -27.328 1 81.56 190 ILE A N 1
ATOM 1503 C CA . ILE A 1 190 ? 1.2 -36.344 -28.734 1 81.56 190 ILE A CA 1
ATOM 1504 C C . ILE A 1 190 ? 2.229 -37.469 -28.906 1 81.56 190 ILE A C 1
ATOM 1506 O O . ILE A 1 190 ? 1.955 -38.469 -29.562 1 81.56 190 ILE A O 1
ATOM 1510 N N . LEU A 1 191 ? 3.424 -37.312 -28.344 1 80 191 LEU A N 1
ATOM 1511 C CA . LEU A 1 191 ? 4.477 -38.312 -28.406 1 80 191 LEU A CA 1
ATOM 1512 C C . LEU A 1 191 ? 4.012 -39.625 -27.797 1 80 191 LEU A C 1
ATOM 1514 O O . LEU A 1 191 ? 4.285 -40.688 -28.328 1 80 191 LEU A O 1
ATOM 1518 N N . PHE A 1 192 ? 3.332 -39.5 -26.719 1 74.44 192 PHE A N 1
ATOM 1519 C CA . PHE A 1 192 ? 2.812 -40.688 -26.031 1 74.44 192 PHE A CA 1
ATOM 1520 C C . PHE A 1 192 ? 1.812 -41.406 -26.922 1 74.44 192 PHE A C 1
ATOM 1522 O O . PHE A 1 192 ? 1.851 -42.656 -27.016 1 74.44 192 PHE A O 1
ATOM 1529 N N . LEU A 1 193 ? 0.907 -40.688 -27.641 1 74.5 193 LEU A N 1
ATOM 1530 C CA . LEU A 1 193 ? -0.085 -41.281 -28.531 1 74.5 193 LEU A CA 1
ATOM 1531 C C . LEU A 1 193 ? 0.586 -41.969 -29.719 1 74.5 193 LEU A C 1
ATOM 1533 O O . LEU A 1 193 ? 0.181 -43.062 -30.125 1 74.5 193 LEU A O 1
ATOM 1537 N N . LEU A 1 194 ? 1.633 -41.469 -30.219 1 77.62 194 LEU A N 1
ATOM 1538 C CA . LEU A 1 194 ? 2.361 -42.031 -31.359 1 77.62 194 LEU A CA 1
ATOM 1539 C C . LEU A 1 194 ? 3.043 -43.344 -30.953 1 77.62 194 LEU A C 1
ATOM 1541 O O . LEU A 1 194 ? 3.053 -44.281 -31.734 1 77.62 194 LEU A O 1
ATOM 1545 N N . ILE A 1 195 ? 3.529 -43.281 -29.766 1 72.5 195 ILE A N 1
ATOM 1546 C CA . ILE A 1 195 ? 4.262 -44.469 -29.297 1 72.5 195 ILE A CA 1
ATOM 1547 C C . ILE A 1 195 ? 3.287 -45.594 -29 1 72.5 195 ILE A C 1
ATOM 1549 O O . ILE A 1 195 ? 3.553 -46.75 -29.344 1 72.5 195 ILE A O 1
ATOM 1553 N N . VAL A 1 196 ? 2.184 -45.219 -28.422 1 68.94 196 VAL A N 1
ATOM 1554 C CA . VAL A 1 196 ? 1.219 -46.25 -28 1 68.94 196 VAL A CA 1
ATOM 1555 C C . VAL A 1 196 ? 0.471 -46.781 -29.219 1 68.94 196 VAL A C 1
ATOM 1557 O O . VAL A 1 196 ? 0.205 -47.969 -29.297 1 68.94 196 VAL A O 1
ATOM 1560 N N . PHE A 1 197 ? 0.143 -45.938 -30.359 1 67.12 197 PHE A N 1
ATOM 1561 C CA . PHE A 1 197 ? -0.702 -46.375 -31.469 1 67.12 197 PHE A CA 1
ATOM 1562 C C . PHE A 1 197 ? 0.134 -46.656 -32.719 1 67.12 197 PHE A C 1
ATOM 1564 O O . PHE A 1 197 ? -0.294 -47.406 -33.594 1 67.12 197 PHE A O 1
ATOM 1571 N N . HIS A 1 198 ? 1.117 -46.031 -33.156 1 60.91 198 HIS A N 1
ATOM 1572 C CA . HIS A 1 198 ? 1.866 -46.281 -34.375 1 60.91 198 HIS A CA 1
ATOM 1573 C C . HIS A 1 198 ? 2.648 -47.562 -34.281 1 60.91 198 HIS A C 1
ATOM 1575 O O . HIS A 1 198 ? 2.932 -48.188 -35.312 1 60.91 198 HIS A O 1
ATOM 1581 N N . ARG A 1 199 ? 3.279 -47.938 -33.219 1 54.19 199 ARG A N 1
ATOM 1582 C CA . ARG A 1 199 ? 4.16 -49.062 -33.469 1 54.19 199 ARG A CA 1
ATOM 1583 C C . ARG A 1 199 ? 3.391 -50.219 -34.094 1 54.19 199 ARG A C 1
ATOM 1585 O O . ARG A 1 199 ? 3.992 -51.156 -34.625 1 54.19 199 ARG A O 1
ATOM 1592 N N . GLU A 1 200 ? 2.131 -50.188 -34.188 1 50.03 200 GLU A N 1
ATOM 1593 C CA . GLU A 1 200 ? 1.55 -51.375 -34.781 1 50.03 200 GLU A CA 1
ATOM 1594 C C . GLU A 1 200 ? 1.78 -51.406 -36.312 1 50.03 200 GLU A C 1
ATOM 1596 O O . GLU A 1 200 ? 1.917 -52.469 -36.906 1 50.03 200 GLU A O 1
ATOM 1601 N N . LYS A 1 201 ? 1.915 -50.219 -36.969 1 46.31 201 LYS A N 1
ATOM 1602 C CA . LYS A 1 201 ? 1.838 -50.406 -38.406 1 46.31 201 LYS A CA 1
ATOM 1603 C C . LYS A 1 201 ? 3.176 -50.875 -38.969 1 46.31 201 LYS A C 1
ATOM 1605 O O . LYS A 1 201 ? 3.256 -51.281 -40.125 1 46.31 201 LYS A O 1
ATOM 1610 N N . SER A 1 202 ? 4.234 -50.625 -38.312 1 42.69 202 SER A N 1
ATOM 1611 C CA . SER A 1 202 ? 5.402 -50.938 -39.156 1 42.69 202 SER A CA 1
ATOM 1612 C C . SER A 1 202 ? 5.496 -52.406 -39.469 1 42.69 202 SER A C 1
ATOM 1614 O O . SER A 1 202 ? 6.324 -52.844 -40.281 1 42.69 202 SER A O 1
ATOM 1616 N N . GLY A 1 203 ? 4.855 -53.25 -38.75 1 38.81 203 GLY A N 1
ATOM 1617 C CA . GLY A 1 203 ? 5.012 -54.656 -39.156 1 38.81 203 GLY A CA 1
ATOM 1618 C C . GLY A 1 203 ? 4.301 -55 -40.438 1 38.81 203 GLY A C 1
ATOM 1619 O O . GLY A 1 203 ? 4.402 -56.125 -40.938 1 38.81 203 GLY A O 1
ATOM 1620 N N . MET A 1 204 ? 3.307 -54.156 -40.875 1 37.84 204 MET A N 1
ATOM 1621 C CA . MET A 1 204 ? 2.525 -54.594 -42.031 1 37.84 204 MET A CA 1
ATOM 1622 C C . MET A 1 204 ? 3.283 -54.344 -43.312 1 37.84 204 MET A C 1
ATOM 1624 O O . MET A 1 204 ? 3.084 -55.062 -44.312 1 37.84 204 MET A O 1
ATOM 1628 N N . HIS A 1 205 ? 4.102 -53.25 -43.406 1 40.62 205 HIS A N 1
ATOM 1629 C CA . HIS A 1 205 ? 4.562 -53 -44.781 1 40.62 205 HIS A CA 1
ATOM 1630 C C . HIS A 1 205 ? 5.664 -53.969 -45.188 1 40.62 205 HIS A C 1
ATOM 1632 O O . HIS A 1 205 ? 6.016 -54.062 -46.344 1 40.62 205 HIS A O 1
ATOM 1638 N N . LEU A 1 206 ? 6.375 -54.469 -44.219 1 38.25 206 LEU A N 1
ATOM 1639 C CA . LEU A 1 206 ? 7.508 -55.25 -44.688 1 38.25 206 LEU A CA 1
ATOM 1640 C C . LEU A 1 206 ? 7.043 -56.594 -45.25 1 38.25 206 LEU A C 1
ATOM 1642 O O . LEU A 1 206 ? 7.844 -57.344 -45.844 1 38.25 206 LEU A O 1
ATOM 1646 N N . VAL A 1 207 ? 5.848 -57.062 -44.938 1 41.53 207 VAL A N 1
ATOM 1647 C CA . VAL A 1 207 ? 5.492 -58.375 -45.469 1 41.53 207 VAL A CA 1
ATOM 1648 C C . VAL A 1 207 ? 5.082 -58.219 -46.938 1 41.53 207 VAL A C 1
ATOM 1650 O O . VAL A 1 207 ? 5.164 -59.188 -47.719 1 41.53 207 VAL A O 1
ATOM 1653 N N . GLU A 1 208 ? 4.574 -57.062 -47.375 1 38.56 208 GLU A N 1
ATOM 1654 C CA . GLU A 1 208 ? 4.078 -57.125 -48.75 1 38.56 208 GLU A CA 1
ATOM 1655 C C . GLU A 1 208 ? 5.23 -57.156 -49.75 1 38.56 208 GLU A C 1
ATOM 1657 O O . GLU A 1 208 ? 5.023 -57.469 -50.938 1 38.56 208 GLU A O 1
ATOM 1662 N N . LYS A 1 209 ? 6.285 -56.406 -49.344 1 49.34 209 LYS A N 1
ATOM 1663 C CA . LYS A 1 209 ? 7.141 -56.344 -50.5 1 49.34 209 LYS A CA 1
ATOM 1664 C C . LYS A 1 209 ? 7.758 -57.719 -50.812 1 49.34 209 LYS A C 1
ATOM 1666 O O . LYS A 1 209 ? 8.461 -57.875 -51.812 1 49.34 209 LYS A O 1
ATOM 1671 N N . ASP A 1 210 ? 7.863 -58.469 -49.781 1 37.16 210 ASP A N 1
ATOM 1672 C CA . ASP A 1 210 ? 8.57 -59.688 -50.156 1 37.16 210 ASP A CA 1
ATOM 1673 C C . ASP A 1 210 ? 7.621 -60.719 -50.781 1 37.16 210 ASP A C 1
ATOM 1675 O O . ASP A 1 210 ? 7.992 -61.875 -51 1 37.16 210 ASP A O 1
ATOM 1679 N N . SER A 1 211 ? 6.301 -60.438 -50.969 1 28.27 211 SER A N 1
ATOM 1680 C CA . SER A 1 211 ? 5.707 -61.375 -51.906 1 28.27 211 SER A CA 1
ATOM 1681 C C . SER A 1 211 ? 6.016 -61 -53.344 1 28.27 211 SER A C 1
ATOM 1683 O O . SER A 1 211 ? 6.113 -59.812 -53.688 1 28.27 211 SER A O 1
ATOM 1685 N N . MET B 1 1 ? 9.664 -63.844 -25.797 1 29.14 1 MET B N 1
ATOM 1686 C CA . MET B 1 1 ? 9.062 -62.875 -26.719 1 29.14 1 MET B CA 1
ATOM 1687 C C . MET B 1 1 ? 8.359 -61.75 -25.938 1 29.14 1 MET B C 1
ATOM 1689 O O . MET B 1 1 ? 7.539 -62.031 -25.062 1 29.14 1 MET B O 1
ATOM 1693 N N . PRO B 1 2 ? 9 -60.594 -25.828 1 38.03 2 PRO B N 1
ATOM 1694 C CA . PRO B 1 2 ? 8.508 -59.562 -24.922 1 38.03 2 PRO B CA 1
ATOM 1695 C C . PRO B 1 2 ? 7.027 -59.25 -25.141 1 38.03 2 PRO B C 1
ATOM 1697 O O . PRO B 1 2 ? 6.566 -59.188 -26.281 1 38.03 2 PRO B O 1
ATOM 1700 N N . LYS B 1 3 ? 6.211 -59.719 -24.438 1 48.5 3 LYS B N 1
ATOM 1701 C CA . LYS B 1 3 ? 4.754 -59.75 -24.5 1 48.5 3 LYS B CA 1
ATOM 1702 C C . LYS B 1 3 ? 4.176 -58.344 -24.703 1 48.5 3 LYS B C 1
ATOM 1704 O O . LYS B 1 3 ? 4.535 -57.406 -24 1 48.5 3 LYS B O 1
ATOM 1709 N N . LYS B 1 4 ? 3.771 -57.906 -25.875 1 55 4 LYS B N 1
ATOM 1710 C CA . LYS B 1 4 ? 3.059 -56.719 -26.406 1 55 4 LYS B CA 1
ATOM 1711 C C . LYS B 1 4 ? 1.931 -56.312 -25.469 1 55 4 LYS B C 1
ATOM 1713 O O . LYS B 1 4 ? 1.3 -57.156 -24.828 1 55 4 LYS B O 1
ATOM 1718 N N . MET B 1 5 ? 1.852 -55.062 -24.984 1 59.25 5 MET B N 1
ATOM 1719 C CA . MET B 1 5 ? 0.742 -54.594 -24.172 1 59.25 5 MET B CA 1
ATOM 1720 C C . MET B 1 5 ? -0.597 -54.969 -24.797 1 59.25 5 MET B C 1
ATOM 1722 O O . MET B 1 5 ? -0.791 -54.781 -26 1 59.25 5 MET B O 1
ATOM 1726 N N . SER B 1 6 ? -1.365 -55.688 -24.031 1 64.06 6 SER B N 1
ATOM 1727 C CA . SER B 1 6 ? -2.715 -56.031 -24.484 1 64.06 6 SER B CA 1
ATOM 1728 C C . SER B 1 6 ? -3.527 -54.75 -24.75 1 64.06 6 SER B C 1
ATOM 1730 O O . SER B 1 6 ? -3.166 -53.656 -24.281 1 64.06 6 SER B O 1
ATOM 1732 N N . ILE B 1 7 ? -4.406 -54.688 -25.641 1 74.5 7 ILE B N 1
ATOM 1733 C CA . ILE B 1 7 ? -5.312 -53.594 -25.922 1 74.5 7 ILE B CA 1
ATOM 1734 C C . ILE B 1 7 ? -5.848 -53 -24.609 1 74.5 7 ILE B C 1
ATOM 1736 O O . ILE B 1 7 ? -6.008 -51.781 -24.484 1 74.5 7 ILE B O 1
ATOM 1740 N N . LYS B 1 8 ? -6.035 -53.906 -23.672 1 75.25 8 LYS B N 1
ATOM 1741 C CA . LYS B 1 8 ? -6.539 -53.469 -22.359 1 75.25 8 LYS B CA 1
ATOM 1742 C C . LYS B 1 8 ? -5.508 -52.625 -21.625 1 75.25 8 LYS B C 1
ATOM 1744 O O . LYS B 1 8 ? -5.855 -51.594 -21.031 1 75.25 8 LYS B O 1
ATOM 1749 N N . GLN B 1 9 ? -4.328 -52.938 -21.703 1 70.62 9 GLN B N 1
ATOM 1750 C CA . GLN B 1 9 ? -3.258 -52.219 -21.047 1 70.62 9 GLN B CA 1
ATOM 1751 C C . GLN B 1 9 ? -3.039 -50.844 -21.719 1 70.62 9 GLN B C 1
ATOM 1753 O O . GLN B 1 9 ? -2.777 -49.844 -21.047 1 70.62 9 GLN B O 1
ATOM 1758 N N . ARG B 1 10 ? -3.221 -50.938 -23.094 1 71 10 ARG B N 1
ATOM 1759 C CA . ARG B 1 10 ? -3.062 -49.688 -23.844 1 71 10 ARG B CA 1
ATOM 1760 C C . ARG B 1 10 ? -4.152 -48.688 -23.484 1 71 10 ARG B C 1
ATOM 1762 O O . ARG B 1 10 ? -3.875 -47.5 -23.297 1 71 10 ARG B O 1
ATOM 1769 N N . ILE B 1 11 ? -5.289 -49.188 -23.312 1 77.5 11 ILE B N 1
ATOM 1770 C CA . ILE B 1 11 ? -6.422 -48.312 -22.984 1 77.5 11 ILE B CA 1
ATOM 1771 C C . ILE B 1 11 ? -6.273 -47.812 -21.547 1 77.5 11 ILE B C 1
ATOM 1773 O O . ILE B 1 11 ? -6.512 -46.625 -21.281 1 77.5 11 ILE B O 1
ATOM 1777 N N . ASN B 1 12 ? -5.797 -48.719 -20.75 1 73.12 12 ASN B N 1
ATOM 1778 C CA . ASN B 1 12 ? -5.609 -48.312 -19.359 1 73.12 12 ASN B CA 1
ATOM 1779 C C . ASN B 1 12 ? -4.516 -47.25 -19.234 1 73.12 12 ASN B C 1
ATOM 1781 O O . ASN B 1 12 ? -4.664 -46.312 -18.469 1 73.12 12 ASN B O 1
ATOM 1785 N N . ALA B 1 13 ? -3.539 -47.438 -20 1 70 13 ALA B N 1
ATOM 1786 C CA . ALA B 1 13 ? -2.451 -46.469 -20 1 70 13 ALA B CA 1
ATOM 1787 C C . ALA B 1 13 ? -2.916 -45.125 -20.547 1 70 13 ALA B C 1
ATOM 1789 O O . ALA B 1 13 ? -2.557 -44.062 -20 1 70 13 ALA B O 1
ATOM 1790 N N . GLY B 1 14 ? -3.723 -45.219 -21.516 1 74.25 14 GLY B N 1
ATOM 1791 C CA . GLY B 1 14 ? -4.281 -44 -22.078 1 74.25 14 GLY B CA 1
ATOM 1792 C C . GLY B 1 14 ? -5.16 -43.219 -21.109 1 74.25 14 GLY B C 1
ATOM 1793 O O . GLY B 1 14 ? -5.086 -42 -21.031 1 74.25 14 GLY B O 1
ATOM 1794 N N . PHE B 1 15 ? -5.891 -43.969 -20.406 1 77.69 15 PHE B N 1
ATOM 1795 C CA . PHE B 1 15 ? -6.785 -43.344 -19.438 1 77.69 15 PHE B CA 1
ATOM 1796 C C . PHE B 1 15 ? -5.992 -42.656 -18.328 1 77.69 15 PHE B C 1
ATOM 1798 O O . PHE B 1 15 ? -6.355 -41.562 -17.875 1 77.69 15 PHE B O 1
ATOM 1805 N N . ILE B 1 16 ? -4.945 -43.312 -17.922 1 73.5 16 ILE B N 1
ATOM 1806 C CA . ILE B 1 16 ? -4.109 -42.75 -16.859 1 73.5 16 ILE B CA 1
ATOM 1807 C C . ILE B 1 16 ? -3.447 -41.469 -17.359 1 73.5 16 ILE B C 1
ATOM 1809 O O . ILE B 1 16 ? -3.42 -40.438 -16.641 1 73.5 16 ILE B O 1
ATOM 1813 N N . LEU B 1 17 ? -3.049 -41.531 -18.578 1 74.31 17 LEU B N 1
ATOM 1814 C CA . LEU B 1 17 ? -2.396 -40.344 -19.156 1 74.31 17 LEU B CA 1
ATOM 1815 C C . LEU B 1 17 ? -3.389 -39.219 -19.312 1 74.31 17 LEU B C 1
ATOM 1817 O O . LEU B 1 17 ? -3.062 -38.062 -19.016 1 74.31 17 LEU B O 1
ATOM 1821 N N . ALA B 1 18 ? -4.539 -39.594 -19.734 1 78.38 18 ALA B N 1
ATOM 1822 C CA . ALA B 1 18 ? -5.574 -38.562 -19.906 1 78.38 18 ALA B CA 1
ATOM 1823 C C . ALA B 1 18 ? -5.938 -37.906 -18.578 1 78.38 18 ALA B C 1
ATOM 1825 O O . ALA B 1 18 ? -6.09 -36.688 -18.5 1 78.38 18 ALA B O 1
ATOM 1826 N N . ALA B 1 19 ? -6.016 -38.688 -17.609 1 76.75 19 ALA B N 1
ATOM 1827 C CA . ALA B 1 19 ? -6.332 -38.156 -16.281 1 76.75 19 ALA B CA 1
ATOM 1828 C C . ALA B 1 19 ? -5.23 -37.219 -15.781 1 76.75 19 ALA B C 1
ATOM 1830 O O . ALA B 1 19 ? -5.516 -36.156 -15.219 1 76.75 19 ALA B O 1
ATOM 1831 N N . ALA B 1 20 ? -4.0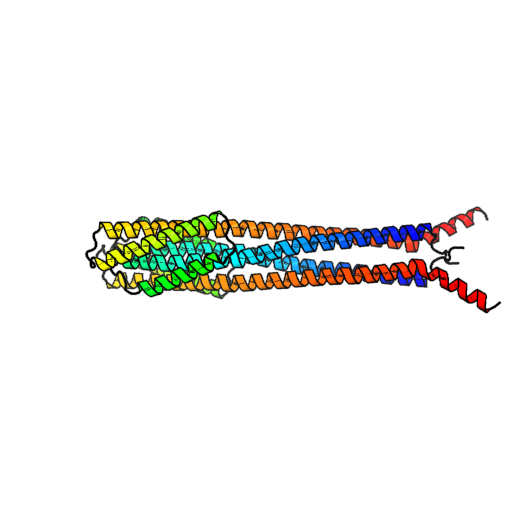23 -37.594 -16.016 1 74.38 20 ALA B N 1
ATOM 1832 C CA . ALA B 1 20 ? -2.889 -36.781 -15.609 1 74.38 20 ALA B CA 1
ATOM 1833 C C . ALA B 1 20 ? -2.893 -35.438 -16.359 1 74.38 20 ALA B C 1
ATOM 1835 O O . ALA B 1 20 ? -2.672 -34.406 -15.75 1 74.38 20 ALA B O 1
ATOM 1836 N N . PHE B 1 21 ? -3.225 -35.531 -17.609 1 77.06 21 PHE B N 1
ATOM 1837 C CA . PHE B 1 21 ? -3.26 -34.344 -18.422 1 77.06 21 PHE B CA 1
ATOM 1838 C C . PHE B 1 21 ? -4.367 -33.406 -17.969 1 77.06 21 PHE B C 1
ATOM 1840 O O . PHE B 1 21 ? -4.16 -32.188 -17.859 1 77.06 21 PHE B O 1
ATOM 1847 N N . LEU B 1 22 ? -5.43 -33.938 -17.672 1 81.12 22 LEU B N 1
ATOM 1848 C CA . LEU B 1 22 ? -6.566 -33.156 -17.25 1 81.12 22 LEU B CA 1
ATOM 1849 C C . LEU B 1 22 ? -6.285 -32.469 -15.898 1 81.12 22 LEU B C 1
ATOM 1851 O O . LEU B 1 22 ? -6.68 -31.328 -15.672 1 81.12 22 LEU B O 1
ATOM 1855 N N . LEU B 1 23 ? -5.617 -33.188 -15.062 1 82.12 23 LEU B N 1
ATOM 1856 C CA . LEU B 1 23 ? -5.262 -32.656 -13.758 1 82.12 23 LEU B CA 1
ATOM 1857 C C . LEU B 1 23 ? -4.328 -31.453 -13.914 1 82.12 23 LEU B C 1
ATOM 1859 O O . LEU B 1 23 ? -4.52 -30.422 -13.258 1 82.12 23 LEU B O 1
ATOM 1863 N N . VAL B 1 24 ? -3.355 -31.625 -14.75 1 78.12 24 VAL B N 1
ATOM 1864 C CA . VAL B 1 24 ? -2.383 -30.562 -14.953 1 78.12 24 VAL B CA 1
ATOM 1865 C C . VAL B 1 24 ? -3.064 -29.359 -15.602 1 78.12 24 VAL B C 1
ATOM 1867 O O . VAL B 1 24 ? -2.812 -28.219 -15.211 1 78.12 24 VAL B O 1
ATOM 1870 N N . LEU B 1 25 ? -3.932 -29.625 -16.516 1 82.31 25 LEU B N 1
ATOM 1871 C CA . LEU B 1 25 ? -4.629 -28.531 -17.203 1 82.31 25 LEU B CA 1
ATOM 1872 C C . LEU B 1 25 ? -5.555 -27.797 -16.234 1 82.31 25 LEU B C 1
ATOM 1874 O O . LEU B 1 25 ? -5.609 -26.562 -16.25 1 82.31 25 LEU B O 1
ATOM 1878 N N . ALA B 1 26 ? -6.23 -28.516 -15.461 1 83.75 26 ALA B N 1
ATOM 1879 C CA . ALA B 1 26 ? -7.125 -27.922 -14.477 1 83.75 26 ALA B CA 1
ATOM 1880 C C . ALA B 1 26 ? -6.348 -27.109 -13.445 1 83.75 26 ALA B C 1
ATOM 1882 O O . ALA B 1 26 ? -6.734 -25.984 -13.117 1 83.75 26 ALA B O 1
ATOM 1883 N N . SER B 1 27 ? -5.289 -27.641 -13 1 82.94 27 SER B N 1
ATOM 1884 C CA . SER B 1 27 ? -4.441 -26.938 -12.047 1 82.94 27 SER B CA 1
ATOM 1885 C C . SER B 1 27 ? -3.893 -25.641 -12.648 1 82.94 27 SER B C 1
ATOM 1887 O O . SER B 1 27 ? -3.857 -24.609 -11.992 1 82.94 27 SER B O 1
ATOM 1889 N N . ASN B 1 28 ? -3.551 -25.734 -13.922 1 82.12 28 ASN B N 1
ATOM 1890 C CA . ASN B 1 28 ? -3.014 -24.578 -14.625 1 82.12 28 ASN B CA 1
ATOM 1891 C C . ASN B 1 28 ? -4.062 -23.469 -14.766 1 82.12 28 ASN B C 1
ATOM 1893 O O . ASN B 1 28 ? -3.762 -22.297 -14.57 1 82.12 28 ASN B O 1
ATOM 1897 N N . ARG B 1 29 ? -5.277 -23.906 -15.07 1 84.44 29 ARG B N 1
ATOM 1898 C CA . ARG B 1 29 ? -6.359 -22.938 -15.219 1 84.44 29 ARG B CA 1
ATOM 1899 C C . ARG B 1 29 ? -6.684 -22.266 -13.891 1 84.44 29 ARG B C 1
ATOM 1901 O O . ARG B 1 29 ? -6.879 -21.047 -13.828 1 84.44 29 ARG B O 1
ATOM 1908 N N . LEU B 1 30 ? -6.691 -22.969 -12.859 1 87.81 30 LEU B N 1
ATOM 1909 C CA . LEU B 1 30 ? -6.961 -22.438 -11.523 1 87.81 30 LEU B CA 1
ATOM 1910 C C . LEU B 1 30 ? -5.84 -21.516 -11.07 1 87.81 30 LEU B C 1
ATOM 1912 O O . LEU B 1 30 ? -6.098 -20.438 -10.523 1 87.81 30 LEU B O 1
ATOM 1916 N N . ASN B 1 31 ? -4.648 -21.938 -11.336 1 87.12 31 ASN B N 1
ATOM 1917 C CA . ASN B 1 31 ? -3.498 -21.109 -10.992 1 87.12 31 ASN B CA 1
ATOM 1918 C C . ASN B 1 31 ? -3.537 -19.766 -11.711 1 87.12 31 ASN B C 1
ATOM 1920 O O . ASN B 1 31 ? -3.297 -18.719 -11.102 1 87.12 31 ASN B O 1
ATOM 1924 N N . GLN B 1 32 ? -3.902 -19.797 -12.93 1 87.25 32 GLN B N 1
ATOM 1925 C CA . GLN B 1 32 ? -3.959 -18.578 -13.727 1 87.25 32 GLN B CA 1
ATOM 1926 C C . GLN B 1 32 ? -4.984 -17.594 -13.164 1 87.25 32 GLN B C 1
ATOM 1928 O O . GLN B 1 32 ? -4.742 -16.391 -13.117 1 87.25 32 GLN B O 1
ATOM 1933 N N . ARG B 1 33 ? -6.066 -18.078 -12.797 1 89.81 33 ARG B N 1
ATOM 1934 C CA . ARG B 1 33 ? -7.109 -17.25 -12.211 1 89.81 33 ARG B CA 1
ATOM 1935 C C . ARG B 1 33 ? -6.629 -16.609 -10.906 1 89.81 33 ARG B C 1
ATOM 1937 O O . ARG B 1 33 ? -6.832 -15.414 -10.68 1 89.81 33 ARG B O 1
ATOM 1944 N N . ASN B 1 34 ? -6.059 -17.422 -10.117 1 91.75 34 ASN B N 1
ATOM 1945 C CA . ASN B 1 34 ? -5.527 -16.938 -8.852 1 91.75 34 ASN B CA 1
ATOM 1946 C C . ASN B 1 34 ? -4.43 -15.898 -9.07 1 91.75 34 ASN B C 1
ATOM 1948 O O . ASN B 1 34 ? -4.383 -14.883 -8.367 1 91.75 34 ASN B O 1
ATOM 1952 N N . PHE B 1 35 ? -3.641 -16.094 -10.055 1 90.38 35 PHE B N 1
ATOM 1953 C CA . PHE B 1 35 ? -2.566 -15.164 -10.375 1 90.38 35 PHE B CA 1
ATOM 1954 C C . PHE B 1 35 ? -3.131 -13.805 -10.773 1 90.38 35 PHE B C 1
ATOM 1956 O O . PHE B 1 35 ? -2.637 -12.766 -10.336 1 90.38 35 PHE B O 1
ATOM 1963 N N . SER B 1 36 ? -4.133 -13.836 -11.57 1 91.94 36 SER B N 1
ATOM 1964 C CA . SER B 1 36 ? -4.758 -12.602 -12.023 1 91.94 36 SER B CA 1
ATOM 1965 C C . SER B 1 36 ? -5.359 -11.828 -10.852 1 91.94 36 SER B C 1
ATOM 1967 O O . SER B 1 36 ? -5.258 -10.602 -10.789 1 91.94 36 SER B O 1
ATOM 1969 N N . THR B 1 37 ? -5.926 -12.555 -9.984 1 93.56 37 THR B N 1
ATOM 1970 C CA . THR B 1 37 ? -6.5 -11.938 -8.789 1 93.56 37 THR B CA 1
ATOM 1971 C C . THR B 1 37 ? -5.414 -11.289 -7.938 1 93.56 37 THR B C 1
ATOM 1973 O O . THR B 1 37 ? -5.57 -10.156 -7.477 1 93.56 37 THR B O 1
ATOM 1976 N N . VAL B 1 38 ? -4.352 -11.969 -7.711 1 95.69 38 VAL B N 1
ATOM 1977 C CA . VAL B 1 38 ? -3.236 -11.438 -6.934 1 95.69 38 VAL B CA 1
ATOM 1978 C C . VAL B 1 38 ? -2.658 -10.203 -7.633 1 95.69 38 VAL B C 1
ATOM 1980 O O . VAL B 1 38 ? -2.402 -9.18 -6.992 1 95.69 38 VAL B O 1
ATOM 1983 N N . GLU B 1 39 ? -2.516 -10.328 -8.898 1 95 39 GLU B N 1
ATOM 1984 C CA . GLU B 1 39 ? -1.973 -9.219 -9.672 1 95 39 GLU B CA 1
ATOM 1985 C C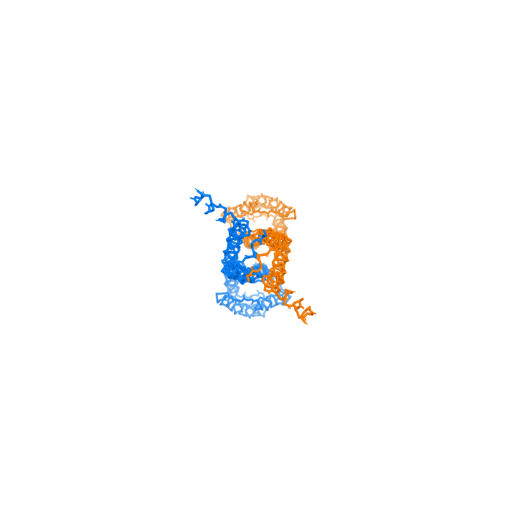 . GLU B 1 39 ? -2.84 -7.973 -9.539 1 95 39 GLU B C 1
ATOM 1987 O O . GLU B 1 39 ? -2.328 -6.879 -9.281 1 95 39 GLU B O 1
ATOM 1992 N N . GLN B 1 40 ? -4.074 -8.109 -9.688 1 94.81 40 GLN B N 1
ATOM 1993 C CA . GLN B 1 40 ? -5.004 -6.992 -9.562 1 94.81 40 GLN B CA 1
ATOM 1994 C C . GLN B 1 40 ? -4.992 -6.418 -8.148 1 94.81 40 GLN B C 1
ATOM 1996 O O . GLN B 1 40 ? -5.016 -5.199 -7.969 1 94.81 40 GLN B O 1
ATOM 2001 N N . SER B 1 41 ? -4.98 -7.258 -7.188 1 96 41 SER B N 1
ATOM 2002 C CA . SER B 1 41 ? -5.004 -6.82 -5.797 1 96 41 SER B CA 1
ATOM 2003 C C . SER B 1 41 ? -3.721 -6.086 -5.426 1 96 41 SER B C 1
ATOM 2005 O O . SER B 1 41 ? -3.766 -5.027 -4.797 1 96 41 SER B O 1
ATOM 2007 N N . VAL B 1 42 ? -2.674 -6.621 -5.828 1 95.5 42 VAL B N 1
ATOM 2008 C CA . VAL B 1 42 ? -1.385 -6.008 -5.523 1 95.5 42 VAL B CA 1
ATOM 2009 C C . VAL B 1 42 ? -1.296 -4.637 -6.191 1 95.5 42 VAL B C 1
ATOM 2011 O O . VAL B 1 42 ? -0.885 -3.658 -5.562 1 95.5 42 VAL B O 1
ATOM 2014 N N . ASN B 1 43 ? -1.647 -4.52 -7.418 1 95.75 43 ASN B N 1
ATOM 2015 C CA . ASN B 1 43 ? -1.647 -3.248 -8.133 1 95.75 43 ASN B CA 1
ATOM 2016 C C . ASN B 1 43 ? -2.572 -2.23 -7.469 1 95.75 43 ASN B C 1
ATOM 2018 O O . ASN B 1 43 ? -2.229 -1.054 -7.355 1 95.75 43 ASN B O 1
ATOM 2022 N N . SER B 1 44 ? -3.672 -2.715 -7.055 1 97 44 SER B N 1
ATOM 2023 C CA . SER B 1 44 ? -4.652 -1.826 -6.441 1 97 44 SER B CA 1
ATOM 2024 C C . SER B 1 44 ? -4.184 -1.349 -5.07 1 97 44 SER B C 1
ATOM 2026 O O . SER B 1 44 ? -4.438 -0.205 -4.688 1 97 44 SER B O 1
ATOM 2028 N N . VAL B 1 45 ? -3.516 -2.182 -4.316 1 97.69 45 VAL B N 1
ATOM 2029 C CA . VAL B 1 45 ? -2.977 -1.759 -3.027 1 97.69 45 VAL B CA 1
ATOM 2030 C C . VAL B 1 45 ? -1.981 -0.619 -3.232 1 97.69 45 VAL B C 1
ATOM 2032 O O . VAL B 1 45 ? -1.967 0.347 -2.465 1 97.69 45 VAL B O 1
ATOM 2035 N N . PHE B 1 46 ? -1.173 -0.712 -4.223 1 97.75 46 PHE B N 1
ATOM 2036 C CA . PHE B 1 46 ? -0.198 0.344 -4.469 1 97.75 46 PHE B CA 1
ATOM 2037 C C . PHE B 1 46 ? -0.861 1.553 -5.117 1 97.75 46 PHE B C 1
ATOM 2039 O O . PHE B 1 46 ? -0.842 2.652 -4.559 1 97.75 46 PHE B O 1
ATOM 2046 N N . GLU B 1 47 ? -1.551 1.444 -6.262 1 96.38 47 GLU B N 1
ATOM 2047 C CA . GLU B 1 47 ? -2.039 2.531 -7.109 1 96.38 47 GLU B CA 1
ATOM 2048 C C . GLU B 1 47 ? -3.262 3.203 -6.492 1 96.38 47 GLU B C 1
ATOM 2050 O O . GLU B 1 47 ? -3.416 4.422 -6.574 1 96.38 47 GLU B O 1
ATOM 2055 N N . ASP B 1 48 ? -4.082 2.338 -5.871 1 97.44 48 ASP B N 1
ATOM 2056 C CA . ASP B 1 48 ? -5.371 2.877 -5.449 1 97.44 48 ASP B CA 1
ATOM 2057 C C . ASP B 1 48 ? -5.406 3.094 -3.936 1 97.44 48 ASP B C 1
ATOM 2059 O O . ASP B 1 48 ? -6.359 3.674 -3.408 1 97.44 48 ASP B O 1
ATOM 2063 N N . ARG B 1 49 ? -4.418 2.578 -3.225 1 97.56 49 ARG B N 1
ATOM 2064 C CA . ARG B 1 49 ? -4.41 2.785 -1.779 1 97.56 49 ARG B CA 1
ATOM 2065 C C . ARG B 1 49 ? -3.195 3.605 -1.353 1 97.56 49 ARG B C 1
ATOM 2067 O O . ARG B 1 49 ? -3.34 4.715 -0.835 1 97.56 49 ARG B O 1
ATOM 2074 N N . LEU B 1 50 ? -1.974 3.137 -1.623 1 98.06 50 LEU B N 1
ATOM 2075 C CA . LEU B 1 50 ? -0.763 3.809 -1.163 1 98.06 50 LEU B CA 1
ATOM 2076 C C . LEU B 1 50 ? -0.588 5.152 -1.86 1 98.06 50 LEU B C 1
ATOM 2078 O O . LEU B 1 50 ? -0.277 6.156 -1.215 1 98.06 50 LEU B O 1
ATOM 2082 N N . VAL B 1 51 ? -0.708 5.223 -3.176 1 98 51 VAL B N 1
ATOM 2083 C CA . VAL B 1 51 ? -0.602 6.477 -3.918 1 98 51 VAL B CA 1
ATOM 2084 C C . VAL B 1 51 ? -1.65 7.465 -3.414 1 98 51 VAL B C 1
ATOM 2086 O O . VAL B 1 51 ? -1.355 8.648 -3.221 1 98 51 VAL B O 1
ATOM 2089 N N . VAL B 1 52 ? -2.846 7 -3.203 1 98.12 52 VAL B N 1
ATOM 2090 C CA . VAL B 1 52 ? -3.938 7.848 -2.736 1 98.12 52 VAL B CA 1
ATOM 2091 C C . VAL B 1 52 ? -3.641 8.336 -1.321 1 98.12 52 VAL B C 1
ATOM 2093 O O . VAL B 1 52 ? -3.941 9.484 -0.979 1 98.12 52 VAL B O 1
ATOM 2096 N N . GLN B 1 53 ? -3.105 7.441 -0.489 1 97.81 53 GLN B N 1
ATOM 2097 C CA . GLN B 1 53 ? -2.697 7.871 0.845 1 97.81 53 GLN B CA 1
ATOM 2098 C C . GLN B 1 53 ? -1.703 9.023 0.771 1 97.81 53 GLN B C 1
ATOM 2100 O O . GLN B 1 53 ? -1.709 9.914 1.627 1 97.81 53 GLN B O 1
ATOM 2105 N N . GLU B 1 54 ? -0.826 9 -0.206 1 97.88 54 GLU B N 1
ATOM 2106 C CA . GLU B 1 54 ? 0.111 10.094 -0.428 1 97.88 54 GLU B CA 1
ATOM 2107 C C . GLU B 1 54 ? -0.619 11.367 -0.85 1 97.88 54 GLU B C 1
ATOM 2109 O O . GLU B 1 54 ? -0.256 12.461 -0.427 1 97.88 54 GLU B O 1
ATOM 2114 N N . TYR B 1 55 ? -1.628 11.258 -1.709 1 98.25 55 TYR B N 1
ATOM 2115 C CA . TYR B 1 55 ? -2.449 12.414 -2.07 1 98.25 55 TYR B CA 1
ATOM 2116 C C . TYR B 1 55 ? -3.1 13.023 -0.837 1 98.25 55 TYR B C 1
ATOM 2118 O O . TYR B 1 55 ? -3.107 14.25 -0.677 1 98.25 55 TYR B O 1
ATOM 2126 N N . ILE B 1 56 ? -3.646 12.172 0.011 1 98.62 56 ILE B N 1
ATOM 2127 C CA . ILE B 1 56 ? -4.309 12.609 1.232 1 98.62 56 ILE B CA 1
ATOM 2128 C C . ILE B 1 56 ? -3.312 13.352 2.121 1 98.62 56 ILE B C 1
ATOM 2130 O O . ILE B 1 56 ? -3.635 14.398 2.686 1 98.62 56 ILE B O 1
ATOM 2134 N N . TYR B 1 57 ? -2.127 12.812 2.207 1 98.62 57 TYR B N 1
ATOM 2135 C CA . TYR B 1 57 ? -1.062 13.43 2.992 1 98.62 57 TYR B CA 1
ATOM 2136 C C . TYR B 1 5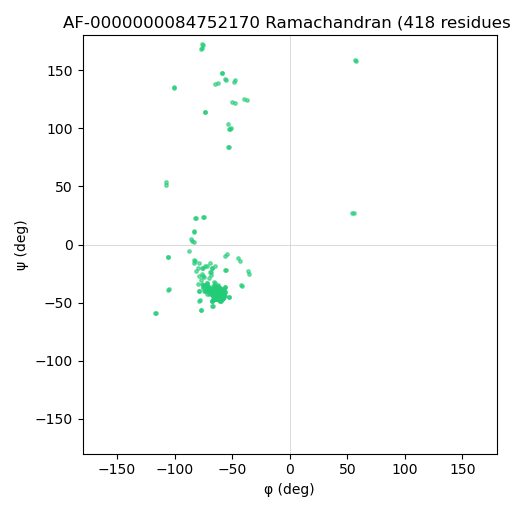7 ? -0.718 14.812 2.453 1 98.62 57 TYR B C 1
ATOM 2138 O O . TYR B 1 57 ? -0.598 15.773 3.219 1 98.62 57 TYR B O 1
ATOM 2146 N N . ARG B 1 58 ? -0.58 14.93 1.167 1 97.81 58 ARG B N 1
ATOM 2147 C CA . ARG B 1 58 ? -0.243 16.203 0.536 1 97.81 58 ARG B CA 1
ATOM 2148 C C . ARG B 1 58 ? -1.372 17.219 0.704 1 97.81 58 ARG B C 1
ATOM 2150 O O . ARG B 1 58 ? -1.125 18.391 0.991 1 97.81 58 ARG B O 1
ATOM 2157 N N . LEU B 1 59 ? -2.555 16.781 0.501 1 98.19 59 LEU B N 1
ATOM 2158 C CA . LEU B 1 59 ? -3.705 17.656 0.72 1 98.19 59 LEU B CA 1
ATOM 2159 C C . LEU B 1 59 ? -3.744 18.156 2.16 1 98.19 59 LEU B C 1
ATOM 2161 O O . LEU B 1 59 ? -3.967 19.344 2.404 1 98.19 59 LEU B O 1
ATOM 2165 N N . ASN B 1 60 ? -3.555 17.188 3.062 1 97.81 60 ASN B N 1
ATOM 2166 C CA . ASN B 1 60 ? -3.535 17.531 4.48 1 97.81 60 ASN B CA 1
ATOM 2167 C C . ASN B 1 60 ? -2.535 18.656 4.77 1 97.81 60 ASN B C 1
ATOM 2169 O O . ASN B 1 60 ? -2.842 19.594 5.508 1 97.81 60 ASN B O 1
ATOM 2173 N N . ASN B 1 61 ? -1.364 18.547 4.211 1 97.19 61 ASN B N 1
ATOM 2174 C CA . ASN B 1 61 ? -0.337 19.562 4.391 1 97.19 61 ASN B CA 1
ATOM 2175 C C . ASN B 1 61 ? -0.781 20.906 3.828 1 97.19 61 ASN B C 1
ATOM 2177 O O . ASN B 1 61 ? -0.555 21.953 4.449 1 97.19 61 ASN B O 1
ATOM 2181 N N . LEU B 1 62 ? -1.377 20.891 2.705 1 96.5 62 LEU B N 1
ATOM 2182 C CA . LEU B 1 62 ? -1.811 22.125 2.068 1 96.5 62 LEU B CA 1
ATOM 2183 C C . LEU B 1 62 ? -2.912 22.797 2.881 1 96.5 62 LEU B C 1
ATOM 2185 O O . LEU B 1 62 ? -2.9 24.016 3.061 1 96.5 62 LEU B O 1
ATOM 2189 N N . PHE B 1 63 ? -3.846 22.047 3.4 1 96.5 63 PHE B N 1
ATOM 2190 C CA . PHE B 1 63 ? -4.93 22.625 4.184 1 96.5 63 PHE B CA 1
ATOM 2191 C C . PHE B 1 63 ? -4.426 23.109 5.543 1 96.5 63 PHE B C 1
ATOM 2193 O O . PHE B 1 63 ? -4.922 24.094 6.082 1 96.5 63 PHE B O 1
ATOM 2200 N N . HIS B 1 64 ? -3.479 22.406 6.016 1 94.62 64 HIS B N 1
ATOM 2201 C CA . HIS B 1 64 ? -2.869 22.875 7.254 1 94.62 64 HIS B CA 1
ATOM 2202 C C . HIS B 1 64 ? -2.18 24.219 7.059 1 94.62 64 HIS B C 1
ATOM 2204 O O . HIS B 1 64 ? -2.199 25.062 7.953 1 94.62 64 HIS B O 1
ATOM 2210 N N . LYS B 1 65 ? -1.541 24.359 5.973 1 93.56 65 LYS B N 1
ATOM 2211 C CA . LYS B 1 65 ? -0.946 25.656 5.672 1 93.56 65 LYS B CA 1
ATOM 2212 C C . LYS B 1 65 ? -1.999 26.75 5.688 1 93.56 65 LYS B C 1
ATOM 2214 O O . LYS B 1 65 ? -1.737 27.859 6.164 1 93.56 65 LYS B O 1
ATOM 2219 N N . LYS B 1 66 ? -3.139 26.516 5.23 1 92.81 66 LYS B N 1
ATOM 2220 C CA . LYS B 1 66 ? -4.23 27.484 5.242 1 92.81 66 LYS B CA 1
ATOM 2221 C C . LYS B 1 66 ? -4.691 27.766 6.668 1 92.81 66 LYS B C 1
ATOM 2223 O O . LYS B 1 66 ? -5 28.906 7.004 1 92.81 66 LYS B O 1
ATOM 2228 N N . GLU B 1 67 ? -4.773 26.703 7.445 1 93.44 67 GLU B N 1
ATOM 2229 C CA . GLU B 1 67 ? -5.145 26.859 8.852 1 93.44 67 GLU B CA 1
ATOM 2230 C C . GLU B 1 67 ? -4.141 27.75 9.586 1 93.44 67 GLU B C 1
ATOM 2232 O O . GLU B 1 67 ? -4.527 28.594 10.391 1 93.44 67 GLU B O 1
ATOM 2237 N N . LEU B 1 68 ? -2.916 27.5 9.32 1 92.81 68 LEU B N 1
ATOM 2238 C CA . LEU B 1 68 ? -1.859 28.266 9.969 1 92.81 68 LEU B CA 1
ATOM 2239 C C . LEU B 1 68 ? -1.908 29.734 9.523 1 92.81 68 LEU B C 1
ATOM 2241 O O . LEU B 1 68 ? -1.729 30.641 10.344 1 92.81 68 LEU B O 1
ATOM 2245 N N . ALA B 1 69 ? -2.105 29.938 8.266 1 90.38 69 ALA B N 1
ATOM 2246 C CA . ALA B 1 69 ? -2.221 31.312 7.746 1 90.38 69 ALA B CA 1
ATOM 2247 C C . ALA B 1 69 ? -3.383 32.031 8.406 1 90.38 69 ALA B C 1
ATOM 2249 O O . ALA B 1 69 ? -3.262 33.219 8.75 1 90.38 69 ALA B O 1
ATOM 2250 N N . LEU B 1 70 ? -4.5 31.391 8.562 1 89.31 70 LEU B N 1
ATOM 2251 C CA . LEU B 1 70 ? -5.664 31.969 9.227 1 89.31 70 LEU B CA 1
ATOM 2252 C C . LEU B 1 70 ? -5.344 32.344 10.672 1 89.31 70 LEU B C 1
ATOM 2254 O O . LEU B 1 70 ? -5.703 33.406 11.148 1 89.31 70 LEU B O 1
ATOM 2258 N N . ALA B 1 71 ? -4.664 31.438 11.336 1 88 71 ALA B N 1
ATOM 2259 C CA . ALA B 1 71 ? -4.316 31.641 12.742 1 88 71 ALA B CA 1
ATOM 2260 C C . ALA B 1 71 ? -3.359 32.812 12.906 1 88 71 ALA B C 1
ATOM 2262 O O . ALA B 1 71 ? -3.43 33.562 13.891 1 88 71 ALA B O 1
ATOM 2263 N N . LYS B 1 72 ? -2.449 33 11.961 1 85.31 72 LYS B N 1
ATOM 2264 C CA . LYS B 1 72 ? -1.459 34.094 12.016 1 85.31 72 LYS B CA 1
ATOM 2265 C C . LYS B 1 72 ? -2.018 35.375 11.43 1 85.31 72 LYS B C 1
ATOM 2267 O O . LYS B 1 72 ? -1.312 36.375 11.352 1 85.31 72 LYS B O 1
ATOM 2272 N N . ASN B 1 73 ? -3.248 35.375 11.062 1 80.69 73 ASN B N 1
ATOM 2273 C CA . ASN B 1 73 ? -3.887 36.5 10.406 1 80.69 73 ASN B CA 1
ATOM 2274 C C . ASN B 1 73 ? -3.121 36.938 9.164 1 80.69 73 ASN B C 1
ATOM 2276 O O . ASN B 1 73 ? -2.967 38.125 8.906 1 80.69 73 ASN B O 1
ATOM 2280 N N . GLU B 1 74 ? -2.412 35.969 8.57 1 74 74 GLU B N 1
ATOM 2281 C CA . GLU B 1 74 ? -1.651 36.219 7.352 1 74 74 GLU B CA 1
ATOM 2282 C C . GLU B 1 74 ? -2.332 35.562 6.148 1 74 74 GLU B C 1
ATOM 2284 O O . GLU B 1 74 ? -1.768 34.656 5.516 1 74 74 GLU B O 1
ATOM 2289 N N . LEU B 1 75 ? -3.607 35.844 5.926 1 62.69 75 LEU B N 1
ATOM 2290 C CA . LEU B 1 75 ? -4.195 35.156 4.766 1 62.69 75 LEU B CA 1
ATOM 2291 C C . LEU B 1 75 ? -3.354 35.406 3.518 1 62.69 75 LEU B C 1
ATOM 2293 O O . LEU B 1 75 ? -3.141 36.562 3.125 1 62.69 75 LEU B O 1
ATOM 2297 N N . SER B 1 76 ? -2.342 34.594 3.428 1 57.41 76 SER B N 1
ATOM 2298 C CA . SER B 1 76 ? -1.284 34.75 2.434 1 57.41 76 SER B CA 1
ATOM 2299 C C . SER B 1 76 ? -1.857 34.781 1.021 1 57.41 76 SER B C 1
ATOM 2301 O O . SER B 1 76 ? -2.906 34.188 0.751 1 57.41 76 SER B O 1
ATOM 2303 N N . THR B 1 77 ? -1.281 35.625 0.155 1 55.22 77 THR B N 1
ATOM 2304 C CA . THR B 1 77 ? -1.462 35.75 -1.286 1 55.22 77 THR B CA 1
ATOM 2305 C C . THR B 1 77 ? -1.184 34.438 -1.987 1 55.22 77 THR B C 1
ATOM 2307 O O . THR B 1 77 ? -1.616 34.219 -3.123 1 55.22 77 THR B O 1
ATOM 2310 N N . ASN B 1 78 ? -0.419 33.594 -1.315 1 58.84 78 ASN B N 1
ATOM 2311 C CA . ASN B 1 78 ? -0.025 32.375 -1.997 1 58.84 78 ASN B CA 1
ATOM 2312 C C . ASN B 1 78 ? -1.188 31.375 -2.098 1 58.84 78 ASN B C 1
ATOM 2314 O O . ASN B 1 78 ? -0.979 30.172 -2.271 1 58.84 78 ASN B O 1
ATOM 2318 N N . THR B 1 79 ? -2.273 31.891 -2.039 1 64.56 79 THR B N 1
ATOM 2319 C CA . THR B 1 79 ? -3.529 31.156 -2.055 1 64.56 79 THR B CA 1
ATOM 2320 C C . THR B 1 79 ? -3.768 30.531 -3.424 1 64.56 79 THR B C 1
ATOM 2322 O O . THR B 1 79 ? -4.289 29.406 -3.52 1 64.56 79 THR B O 1
ATOM 2325 N N . LEU B 1 80 ? -3.098 31.188 -4.332 1 64.88 80 LEU B N 1
ATOM 2326 C CA . LEU B 1 80 ? -3.371 30.703 -5.68 1 64.88 80 LEU B CA 1
ATOM 2327 C C . LEU B 1 80 ? -2.602 29.422 -5.957 1 64.88 80 LEU B C 1
ATOM 2329 O O . LEU B 1 80 ? -3.141 28.484 -6.551 1 64.88 80 LEU B O 1
ATOM 2333 N N . THR B 1 81 ? -1.326 29.406 -5.656 1 73.44 81 THR B N 1
ATOM 2334 C CA . THR B 1 81 ? -0.518 28.219 -5.91 1 73.44 81 THR B CA 1
ATOM 2335 C C . THR B 1 81 ? -1.051 27.016 -5.121 1 73.44 81 THR B C 1
ATOM 2337 O O . THR B 1 81 ? -1.132 25.906 -5.648 1 73.44 81 THR B O 1
ATOM 2340 N N . GLU B 1 82 ? -1.425 27.25 -3.936 1 87.94 82 GLU B N 1
ATOM 2341 C CA . GLU B 1 82 ? -1.987 26.188 -3.121 1 87.94 82 GLU B CA 1
ATOM 2342 C C . GLU B 1 82 ? -3.283 25.641 -3.725 1 87.94 82 GLU B C 1
ATOM 2344 O O . GLU B 1 82 ? -3.525 24.438 -3.723 1 87.94 82 GLU B O 1
ATOM 2349 N N . SER B 1 83 ? -3.982 26.609 -4.309 1 90.06 83 SER B N 1
ATOM 2350 C CA . SER B 1 83 ? -5.262 26.203 -4.891 1 90.06 83 SER B CA 1
ATOM 2351 C C . SER B 1 83 ? -5.062 25.328 -6.117 1 90.06 83 SER B C 1
ATOM 2353 O O . SER B 1 83 ? -5.789 24.344 -6.309 1 90.06 83 SER B O 1
ATOM 2355 N N . SER B 1 84 ? -4.086 25.688 -6.922 1 93.06 84 SER B N 1
ATOM 2356 C CA . SER B 1 84 ? -3.803 24.875 -8.102 1 93.06 84 SER B CA 1
ATOM 2357 C C . SER B 1 84 ? -3.324 23.484 -7.723 1 93.06 84 SER B C 1
ATOM 2359 O O . SER B 1 84 ? -3.709 22.484 -8.352 1 93.06 84 SER B O 1
ATOM 2361 N N . ASP B 1 85 ? -2.492 23.406 -6.738 1 95.56 85 ASP B N 1
ATOM 2362 C CA . ASP B 1 85 ? -1.987 22.125 -6.27 1 95.56 85 ASP B CA 1
ATOM 2363 C C . ASP B 1 85 ? -3.119 21.266 -5.719 1 95.56 85 ASP B C 1
ATOM 2365 O O . ASP B 1 85 ? -3.182 20.062 -5.992 1 95.56 85 ASP B O 1
ATOM 2369 N N . ILE B 1 86 ? -3.955 21.859 -4.969 1 97.38 86 ILE B N 1
ATOM 2370 C CA . ILE B 1 86 ? -5.078 21.141 -4.383 1 97.38 86 ILE B CA 1
ATOM 2371 C C . ILE B 1 86 ? -5.961 20.578 -5.492 1 97.38 86 ILE B C 1
ATOM 2373 O O . ILE B 1 86 ? -6.32 19.391 -5.469 1 97.38 86 ILE B O 1
ATOM 2377 N N . GLU B 1 87 ? -6.23 21.375 -6.496 1 96.44 87 GLU B N 1
ATOM 2378 C CA . GLU B 1 87 ? -7.082 20.938 -7.598 1 96.44 87 GLU B CA 1
ATOM 2379 C C . GLU B 1 87 ? -6.434 19.797 -8.375 1 96.44 87 GLU B C 1
ATOM 2381 O O . GLU B 1 87 ? -7.113 18.844 -8.781 1 96.44 87 GLU B O 1
ATOM 2386 N N . LYS B 1 88 ? -5.203 19.953 -8.578 1 97.44 88 LYS B N 1
ATOM 2387 C CA . LYS B 1 88 ? -4.488 18.891 -9.297 1 97.44 88 LYS B CA 1
ATOM 2388 C C . LYS B 1 88 ? -4.543 17.578 -8.539 1 97.44 88 LYS B C 1
ATOM 2390 O O . LYS B 1 88 ? -4.809 16.531 -9.125 1 97.44 88 LYS B O 1
ATOM 2395 N N . ILE B 1 89 ? -4.262 17.578 -7.242 1 98.06 89 ILE B N 1
ATOM 2396 C CA . ILE B 1 89 ? -4.27 16.375 -6.43 1 98.06 89 ILE B CA 1
ATOM 2397 C C . ILE B 1 89 ? -5.676 15.773 -6.406 1 98.06 89 ILE B C 1
ATOM 2399 O O . ILE B 1 89 ? -5.844 14.555 -6.543 1 98.06 89 ILE B O 1
ATOM 2403 N N . LEU B 1 90 ? -6.695 16.656 -6.25 1 97.81 90 LEU B N 1
ATOM 2404 C CA . LEU B 1 90 ? -8.07 16.172 -6.234 1 97.81 90 LEU B CA 1
ATOM 2405 C C . LEU B 1 90 ? -8.43 15.516 -7.566 1 97.81 90 LEU B C 1
ATOM 2407 O O . LEU B 1 90 ? -9.117 14.492 -7.598 1 97.81 90 LEU B O 1
ATOM 2411 N N . SER B 1 91 ? -7.988 16.094 -8.648 1 97.12 91 SER B N 1
ATOM 2412 C CA . SER B 1 91 ? -8.234 15.539 -9.977 1 97.12 91 SER B CA 1
ATOM 2413 C C . SER B 1 91 ? -7.551 14.188 -10.141 1 97.12 91 SER B C 1
ATOM 2415 O O . SER B 1 91 ? -8.141 13.25 -10.68 1 97.12 91 SER B O 1
ATOM 2417 N N . ASP B 1 92 ? -6.309 14.117 -9.758 1 97 92 ASP B N 1
ATOM 2418 C CA . ASP B 1 92 ? -5.574 12.859 -9.836 1 97 92 ASP B CA 1
ATOM 2419 C C . ASP B 1 92 ? -6.227 11.789 -8.969 1 97 92 ASP B C 1
ATOM 2421 O O . ASP B 1 92 ? -6.32 10.625 -9.375 1 97 92 ASP B O 1
ATOM 2425 N N . PHE B 1 93 ? -6.625 12.164 -7.82 1 97.56 93 PHE B N 1
ATOM 2426 C CA . PHE B 1 93 ? -7.316 11.258 -6.906 1 97.56 93 PHE B CA 1
ATOM 2427 C C . PHE B 1 93 ? -8.578 10.703 -7.551 1 97.56 93 PHE B C 1
ATOM 2429 O O . PHE B 1 93 ? -8.859 9.5 -7.449 1 97.56 93 PHE B O 1
ATOM 2436 N N . ALA B 1 94 ? -9.281 11.516 -8.211 1 95.56 94 ALA B N 1
ATOM 2437 C CA . ALA B 1 94 ? -10.555 11.141 -8.812 1 95.56 94 ALA B CA 1
ATOM 2438 C C . ALA B 1 94 ? -10.352 10.141 -9.953 1 95.56 94 ALA B C 1
ATOM 2440 O O . ALA B 1 94 ? -11.281 9.43 -10.336 1 95.56 94 ALA B O 1
ATOM 2441 N N . LYS B 1 95 ? -9.164 10.07 -10.5 1 95.25 95 LYS B N 1
ATOM 2442 C CA . LYS B 1 95 ? -8.859 9.172 -11.609 1 95.25 95 LYS B CA 1
ATOM 2443 C C . LYS B 1 95 ? -8.555 7.766 -11.109 1 95.25 95 LYS B C 1
ATOM 2445 O O . LYS B 1 95 ? -8.484 6.824 -11.906 1 95.25 95 LYS B O 1
ATOM 2450 N N . THR B 1 96 ? -8.312 7.539 -9.836 1 95.69 96 THR B N 1
ATOM 2451 C CA . THR B 1 96 ? -8.023 6.223 -9.273 1 95.69 96 THR B CA 1
ATOM 2452 C C . THR B 1 96 ? -9.297 5.398 -9.141 1 95.69 96 THR B C 1
ATOM 2454 O O . THR B 1 96 ? -10.398 5.914 -9.344 1 95.69 96 THR B O 1
ATOM 2457 N N . GLU B 1 97 ? -9.203 4.137 -8.867 1 95.25 97 GLU B N 1
ATOM 2458 C CA . GLU B 1 97 ? -10.367 3.305 -8.602 1 95.25 97 GLU B CA 1
ATOM 2459 C C . GLU B 1 97 ? -10.953 3.594 -7.227 1 95.25 97 GLU B C 1
ATOM 2461 O O . GLU B 1 97 ? -10.359 3.242 -6.207 1 95.25 97 GLU B O 1
ATOM 2466 N N . LEU B 1 98 ? -12.195 4.145 -7.199 1 96.75 98 LEU B N 1
ATOM 2467 C CA . LEU B 1 98 ? -12.805 4.602 -5.957 1 96.75 98 LEU B CA 1
ATOM 2468 C C . LEU B 1 98 ? -13.805 3.574 -5.434 1 96.75 98 LEU B C 1
ATOM 2470 O O . LEU B 1 98 ? -14.539 2.965 -6.211 1 96.75 98 LEU B O 1
ATOM 2474 N N . THR B 1 99 ? -13.719 3.318 -4.105 1 96.44 99 THR B N 1
ATOM 2475 C CA . THR B 1 99 ? -14.828 2.619 -3.459 1 96.44 99 THR B CA 1
ATOM 2476 C C . THR B 1 99 ? -16.016 3.557 -3.26 1 96.44 99 THR B C 1
ATOM 2478 O O . THR B 1 99 ? -15.891 4.77 -3.441 1 96.44 99 THR B O 1
ATOM 2481 N N . VAL B 1 100 ? -17.172 3.057 -2.834 1 96.5 100 VAL B N 1
ATOM 2482 C CA . VAL B 1 100 ? -18.375 3.832 -2.594 1 96.5 100 VAL B CA 1
ATOM 2483 C C . VAL B 1 100 ? -18.125 4.844 -1.477 1 96.5 100 VAL B C 1
ATOM 2485 O O . VAL B 1 100 ? -18.5 6.016 -1.6 1 96.5 100 VAL B O 1
ATOM 2488 N N . LYS B 1 101 ? -17.469 4.379 -0.42 1 96.81 101 LYS B N 1
ATOM 2489 C CA . LYS B 1 101 ? -17.156 5.266 0.698 1 96.81 101 LYS B CA 1
ATOM 2490 C C . LYS B 1 101 ? -16.219 6.387 0.266 1 96.81 101 LYS B C 1
ATOM 2492 O O . LYS B 1 101 ? -16.406 7.547 0.644 1 96.81 101 LYS B O 1
ATOM 2497 N N . GLU B 1 102 ? -15.234 6.008 -0.502 1 97.5 102 GLU B N 1
ATOM 2498 C CA . GLU B 1 102 ? -14.273 7.004 -0.977 1 97.5 102 GLU B CA 1
ATOM 2499 C C . GLU B 1 102 ? -14.953 8.062 -1.841 1 97.5 102 GLU B C 1
ATOM 2501 O O . GLU B 1 102 ? -14.664 9.25 -1.717 1 97.5 102 GLU B O 1
ATOM 2506 N N . SER B 1 103 ? -15.828 7.621 -2.711 1 97.31 103 SER B N 1
ATOM 2507 C CA . SER B 1 103 ? -16.531 8.547 -3.59 1 97.31 103 SER B CA 1
ATOM 2508 C C . SER B 1 103 ? -17.344 9.555 -2.787 1 97.31 103 SER B C 1
ATOM 2510 O O . SER B 1 103 ? -17.406 10.734 -3.137 1 97.31 103 SER B O 1
ATOM 2512 N N . ARG B 1 104 ? -17.906 9.117 -1.76 1 97.69 104 ARG B N 1
ATOM 2513 C CA . ARG B 1 104 ? -18.703 9.977 -0.899 1 97.69 104 ARG B CA 1
ATOM 2514 C C . ARG B 1 104 ? -17.844 11.016 -0.202 1 97.69 104 ARG B C 1
ATOM 2516 O O . ARG B 1 104 ? -18.125 12.219 -0.27 1 97.69 104 ARG B O 1
ATOM 2523 N N . TYR B 1 105 ? -16.781 10.531 0.463 1 97.88 105 TYR B N 1
ATOM 2524 C CA . TYR B 1 105 ? -15.914 11.445 1.195 1 97.88 105 TYR B CA 1
ATOM 2525 C C . TYR B 1 105 ? -15.211 12.406 0.246 1 97.88 105 TYR B C 1
ATOM 2527 O O . TYR B 1 105 ? -14.977 13.57 0.589 1 97.88 105 TYR B O 1
ATOM 2535 N N . LEU B 1 106 ? -14.82 11.906 -0.932 1 97.75 106 LEU B N 1
ATOM 2536 C CA . LEU B 1 106 ? -14.18 12.773 -1.914 1 97.75 106 LEU B CA 1
ATOM 2537 C C . LEU B 1 106 ? -15.133 13.859 -2.395 1 97.75 106 LEU B C 1
ATOM 2539 O O . LEU B 1 106 ? -14.742 15.016 -2.564 1 97.75 106 LEU B O 1
ATOM 2543 N N . SER B 1 107 ? -16.359 13.5 -2.633 1 97.56 107 SER B N 1
ATOM 2544 C CA . SER B 1 107 ? -17.375 14.469 -3.035 1 97.56 107 SER B CA 1
ATOM 2545 C C . SER B 1 107 ? -17.609 15.516 -1.951 1 97.56 107 SER B C 1
ATOM 2547 O O . SER B 1 107 ? -17.688 16.703 -2.244 1 97.56 107 SER B O 1
ATOM 2549 N N . ASP B 1 108 ? -17.719 15.07 -0.733 1 98 108 ASP B N 1
ATOM 2550 C CA . ASP B 1 108 ? -17.875 15.977 0.399 1 98 108 ASP B CA 1
ATOM 2551 C C . ASP B 1 108 ? -16.688 16.938 0.501 1 98 108 ASP B C 1
ATOM 2553 O O . ASP B 1 108 ? -16.859 18.125 0.747 1 98 108 ASP B O 1
ATOM 2557 N N . LEU B 1 109 ? -15.516 16.375 0.371 1 98.25 109 LEU B N 1
ATOM 2558 C CA . LEU B 1 109 ? -14.289 17.172 0.44 1 98.25 109 LEU B CA 1
ATOM 2559 C C . LEU B 1 109 ? -14.273 18.25 -0.641 1 98.25 109 LEU B C 1
ATOM 2561 O O . LEU B 1 109 ? -13.93 19.406 -0.371 1 98.25 109 LEU B O 1
ATOM 2565 N N . ARG B 1 110 ? -14.609 17.906 -1.802 1 97.38 110 ARG B N 1
ATOM 2566 C CA . ARG B 1 110 ? -14.641 18.859 -2.91 1 97.38 110 ARG B CA 1
ATOM 2567 C C . ARG B 1 110 ? -15.648 19.969 -2.652 1 97.38 110 ARG B C 1
ATOM 2569 O O . ARG B 1 110 ? -15.383 21.141 -2.936 1 97.38 110 ARG B O 1
ATOM 2576 N N . SER B 1 111 ? -16.797 19.625 -2.193 1 97.69 111 SER B N 1
ATOM 2577 C CA . SER B 1 111 ? -17.828 20.594 -1.862 1 97.69 111 SER B CA 1
ATOM 2578 C C . SER B 1 111 ? -17.359 21.547 -0.771 1 97.69 111 SER B C 1
ATOM 2580 O O . SER B 1 111 ? -17.531 22.766 -0.888 1 97.69 111 SER B O 1
ATOM 2582 N N . SER B 1 112 ? -16.812 20.938 0.271 1 97.69 112 SER B N 1
ATOM 2583 C CA . SER B 1 112 ? -16.281 21.75 1.364 1 97.69 112 SER B CA 1
ATOM 2584 C C . SER B 1 112 ? -15.188 22.688 0.877 1 97.69 112 SER B C 1
ATOM 2586 O O . SER B 1 112 ? -15.094 23.828 1.326 1 97.69 112 SER B O 1
ATOM 2588 N N . TYR B 1 113 ? -14.367 22.188 0.014 1 97.25 113 TYR B N 1
ATOM 2589 C CA . TYR B 1 113 ? -13.281 23.016 -0.508 1 97.25 113 TYR B CA 1
ATOM 2590 C C . TYR B 1 113 ? -13.82 24.172 -1.342 1 97.25 113 TYR B C 1
ATOM 2592 O O . TYR B 1 113 ? -13.312 25.281 -1.263 1 97.25 113 TYR B O 1
ATOM 2600 N N . SER B 1 114 ? -14.805 23.938 -2.154 1 96.31 114 SER B N 1
ATOM 2601 C CA . SER B 1 114 ? -15.438 24.984 -2.943 1 96.31 114 SER B CA 1
ATOM 2602 C C . SER B 1 114 ? -16.016 26.078 -2.049 1 96.31 114 SER B C 1
ATOM 2604 O O . SER B 1 114 ? -15.836 27.266 -2.324 1 96.31 114 SER B O 1
ATOM 2606 N N . GLU B 1 115 ? -16.688 25.688 -1.035 1 96.62 115 GLU B N 1
ATOM 2607 C CA . GLU B 1 115 ? -17.219 26.656 -0.078 1 96.62 115 GLU B CA 1
ATOM 2608 C C . GLU B 1 115 ? -16.109 27.438 0.608 1 96.62 115 GLU B C 1
ATOM 2610 O O . GLU B 1 115 ? -16.234 28.641 0.828 1 96.62 115 GLU B O 1
ATOM 2615 N N . LEU B 1 116 ? -15.031 26.688 1.01 1 95.5 116 LEU B N 1
ATOM 2616 C CA . LEU B 1 116 ? -13.891 27.328 1.646 1 95.5 116 LEU B CA 1
ATOM 2617 C C . LEU B 1 116 ? -13.312 28.422 0.753 1 95.5 116 LEU B C 1
ATOM 2619 O O . LEU B 1 116 ? -13 29.516 1.227 1 95.5 116 LEU B O 1
ATOM 2623 N N . GLN B 1 117 ? -13.156 28.156 -0.525 1 93.69 117 GLN B N 1
ATOM 2624 C CA . GLN B 1 117 ? -12.609 29.125 -1.474 1 93.69 117 GLN B CA 1
ATOM 2625 C C . GLN B 1 117 ? -13.477 30.375 -1.537 1 93.69 117 GLN B C 1
ATOM 2627 O O . GLN B 1 117 ? -12.961 31.5 -1.597 1 93.69 117 GLN B O 1
ATOM 2632 N N . GLU B 1 118 ? -14.766 30.25 -1.536 1 92.5 118 GLU B N 1
ATOM 2633 C CA . GLU B 1 118 ? -15.688 31.375 -1.558 1 92.5 118 GLU B CA 1
ATOM 2634 C C . GLU B 1 118 ? -15.57 32.219 -0.287 1 92.5 118 GLU B C 1
ATOM 2636 O O . GLU B 1 118 ? -15.562 33.438 -0.345 1 92.5 118 GLU B O 1
ATOM 2641 N N . MET B 1 119 ? -15.492 31.484 0.812 1 91.19 119 MET B N 1
ATOM 2642 C CA . MET B 1 119 ? -15.359 32.188 2.088 1 91.19 119 MET B CA 1
ATOM 2643 C C . MET B 1 119 ? -14.047 32.969 2.148 1 91.19 119 MET B C 1
ATOM 2645 O O . MET B 1 119 ? -14.016 34.094 2.66 1 91.19 119 MET B O 1
ATOM 2649 N N . GLU B 1 120 ? -12.984 32.375 1.677 1 89.38 120 GLU B N 1
ATOM 2650 C CA . GLU B 1 120 ? -11.688 33.031 1.672 1 89.38 120 GLU B CA 1
ATOM 2651 C C . GLU B 1 120 ? -11.695 34.25 0.767 1 89.38 120 GLU B C 1
ATOM 2653 O O . GLU B 1 120 ? -11.086 35.281 1.092 1 89.38 120 GLU B O 1
ATOM 2658 N N . LYS B 1 121 ? -12.32 34.156 -0.352 1 87.06 121 LYS B N 1
ATOM 2659 C CA . LYS B 1 121 ? -12.453 35.312 -1.265 1 87.06 121 LYS B CA 1
ATOM 2660 C C . LYS B 1 121 ? -13.203 36.438 -0.604 1 87.06 121 LYS B C 1
ATOM 2662 O O . LYS B 1 121 ? -12.812 37.625 -0.742 1 87.06 121 LYS B O 1
ATOM 2667 N N . ASN B 1 122 ? -14.258 36.156 0.098 1 86.69 122 ASN B N 1
ATOM 2668 C CA . ASN B 1 122 ? -15.047 37.188 0.79 1 86.69 122 ASN B CA 1
ATOM 2669 C C . ASN B 1 122 ? -14.242 37.844 1.902 1 86.69 122 ASN B C 1
ATOM 2671 O O . ASN B 1 122 ? -14.367 39.062 2.119 1 86.69 122 ASN B O 1
ATOM 2675 N N . LEU B 1 123 ? -13.523 37.031 2.607 1 84.38 123 LEU B N 1
ATOM 2676 C CA . LEU B 1 123 ? -12.688 37.594 3.676 1 84.38 123 LEU B CA 1
ATOM 2677 C C . LEU B 1 123 ? -11.633 38.531 3.113 1 84.38 123 LEU B C 1
ATOM 2679 O O . LEU B 1 123 ? -11.336 39.562 3.709 1 84.38 123 LEU B O 1
ATOM 2683 N N . SER B 1 124 ? -10.992 38.188 2.055 1 80.31 124 SER B N 1
ATOM 2684 C CA . SER B 1 124 ? -9.961 39 1.429 1 80.31 124 SER B CA 1
ATOM 2685 C C . SER B 1 124 ? -10.539 40.312 0.89 1 80.31 124 SER B C 1
ATOM 2687 O O . SER B 1 124 ? -9.844 41.344 0.857 1 80.31 124 SER B O 1
ATOM 2689 N N . ALA B 1 125 ? -11.797 40.281 0.437 1 78.5 125 ALA B N 1
ATOM 2690 C CA . ALA B 1 125 ? -12.445 41.469 -0.117 1 78.5 125 ALA B CA 1
ATOM 2691 C C . ALA B 1 125 ? -12.82 42.469 0.984 1 78.5 125 ALA B C 1
ATOM 2693 O O . ALA B 1 125 ? -12.836 43.688 0.758 1 78.5 125 ALA B O 1
ATOM 2694 N N . LYS B 1 126 ? -13.305 42.094 2.135 1 72 126 LYS B N 1
ATOM 2695 C CA . LYS B 1 126 ? -13.75 42.969 3.219 1 72 126 LYS B CA 1
ATOM 2696 C C . LYS B 1 126 ? -12.578 43.438 4.055 1 72 126 LYS B C 1
ATOM 2698 O O . LYS B 1 126 ? -12.766 44.156 5.055 1 72 126 LYS B O 1
ATOM 2703 N N . ASN B 1 127 ? -11.359 43.438 3.514 1 59.75 127 ASN B N 1
ATOM 2704 C CA . ASN B 1 127 ? -10.133 43.844 4.219 1 59.75 127 ASN B CA 1
ATOM 2705 C C . ASN B 1 127 ? -9.938 43 5.488 1 59.75 127 ASN B C 1
ATOM 2707 O O . ASN B 1 127 ? -10.812 42.219 5.863 1 59.75 127 ASN B O 1
ATOM 2711 N N . ALA B 1 128 ? -8.711 42.875 6.027 1 55.78 128 ALA B N 1
ATOM 2712 C CA . ALA B 1 128 ? -8.211 42.062 7.148 1 55.78 128 ALA B CA 1
ATOM 2713 C C . ALA B 1 128 ? -9.172 42.156 8.336 1 55.78 128 ALA B C 1
ATOM 2715 O O . ALA B 1 128 ? -9.031 41.375 9.297 1 55.78 128 ALA B O 1
ATOM 2716 N N . SER B 1 129 ? -10.109 43.156 8.148 1 54.53 129 SER B N 1
ATOM 2717 C CA . SER B 1 129 ? -11.008 43.375 9.273 1 54.53 129 SER B CA 1
ATOM 2718 C C . SER B 1 129 ? -12.172 42.375 9.242 1 54.53 129 SER B C 1
ATOM 2720 O O . SER B 1 129 ? -13.258 42.656 9.75 1 54.53 129 SER B O 1
ATOM 2722 N N . GLY B 1 130 ? -12.039 41.438 8.422 1 61 130 GLY B N 1
ATOM 2723 C CA . GLY B 1 130 ? -13.148 40.5 8.469 1 61 130 GLY B CA 1
ATOM 2724 C C . GLY B 1 130 ? -13.492 40.062 9.883 1 61 130 GLY B C 1
ATOM 2725 O O . GLY B 1 130 ? -12.617 39.969 10.742 1 61 130 GLY B O 1
ATOM 2726 N N . SER B 1 131 ? -14.805 39.938 10.195 1 75.56 131 SER B N 1
ATOM 2727 C CA . SER B 1 131 ? -15.359 39.719 11.531 1 75.56 131 SER B CA 1
ATOM 2728 C C . SER B 1 131 ? -14.898 38.406 12.125 1 75.56 131 SER B C 1
ATOM 2730 O O . SER B 1 131 ? -14.484 37.5 11.391 1 75.56 131 SER B O 1
ATOM 2732 N N . ALA B 1 132 ? -14.617 38.406 13.258 1 83.19 132 ALA B N 1
ATOM 2733 C CA . ALA B 1 132 ? -14.391 37.219 14.062 1 83.19 132 ALA B CA 1
ATOM 2734 C C . ALA B 1 132 ? -15.312 36.094 13.633 1 83.19 132 ALA B C 1
ATOM 2736 O O . ALA B 1 132 ? -14.922 34.906 13.656 1 83.19 132 ALA B O 1
ATOM 2737 N N . GLU B 1 133 ? -16.422 36.469 13.055 1 86.5 133 GLU B N 1
ATOM 2738 C CA . GLU B 1 133 ? -17.422 35.469 12.641 1 86.5 133 GLU B CA 1
ATOM 2739 C C . GLU B 1 133 ? -17 34.812 11.344 1 86.5 133 GLU B C 1
ATOM 2741 O O . GLU B 1 133 ? -17.172 33.594 11.188 1 86.5 133 GLU B O 1
ATOM 2746 N N . MET B 1 134 ? -16.469 35.562 10.422 1 88.19 134 MET B N 1
ATOM 2747 C CA . MET B 1 134 ? -16.031 35 9.148 1 88.19 134 MET B CA 1
ATOM 2748 C C . MET B 1 134 ? -14.852 34.062 9.352 1 88.19 134 MET B C 1
ATOM 2750 O O . MET B 1 134 ? -14.789 33 8.734 1 88.19 134 MET B O 1
ATOM 2754 N N . LYS B 1 135 ? -13.977 34.438 10.188 1 89.62 135 LYS B N 1
ATOM 2755 C CA . LYS B 1 135 ? -12.82 33.594 10.477 1 89.62 135 LYS B CA 1
ATOM 2756 C C . LYS B 1 135 ? -13.242 32.281 11.156 1 89.62 135 LYS B C 1
ATOM 2758 O O . LYS B 1 135 ? -12.664 31.234 10.891 1 89.62 135 LYS B O 1
ATOM 2763 N N . ARG B 1 136 ? -14.227 32.375 11.984 1 91.81 136 ARG B N 1
ATOM 2764 C CA . ARG B 1 136 ? -14.75 31.188 12.633 1 91.81 136 ARG B CA 1
ATOM 2765 C C . ARG B 1 136 ? -15.391 30.25 11.617 1 91.81 136 ARG B C 1
ATOM 2767 O O . ARG B 1 136 ? -15.289 29.031 11.742 1 91.81 136 ARG B O 1
ATOM 2774 N N . GLY B 1 137 ? -16.078 30.828 10.742 1 93.5 137 GLY B N 1
ATOM 2775 C CA . GLY B 1 137 ? -16.656 30.016 9.672 1 93.5 137 GLY B CA 1
ATOM 2776 C C . GLY B 1 137 ? -15.609 29.281 8.852 1 93.5 137 GLY B C 1
ATOM 2777 O O . GLY B 1 137 ? -15.781 28.109 8.539 1 93.5 137 GLY B O 1
ATOM 2778 N N . ILE B 1 138 ? -14.547 29.938 8.469 1 94.06 138 ILE B N 1
ATOM 2779 C CA . ILE B 1 138 ? -13.453 29.344 7.715 1 94.06 138 ILE B CA 1
ATOM 2780 C C . ILE B 1 138 ? -12.805 28.219 8.531 1 94.06 138 ILE B C 1
ATOM 2782 O O . ILE B 1 138 ? -12.539 27.141 8.008 1 94.06 138 ILE B O 1
ATOM 2786 N N . SER B 1 139 ? -12.602 28.469 9.789 1 94.06 139 SER B N 1
ATOM 2787 C CA . SER B 1 139 ? -12.023 27.469 10.672 1 94.06 139 SER B CA 1
ATOM 2788 C C . SER B 1 139 ? -12.898 26.219 10.734 1 94.06 139 SER B C 1
ATOM 2790 O O . SER B 1 139 ? -12.391 25.094 10.75 1 94.06 139 SER B O 1
ATOM 2792 N N . SER B 1 140 ? -14.18 26.438 10.836 1 95.94 140 SER B N 1
ATOM 2793 C CA . SER B 1 140 ? -15.117 25.312 10.883 1 95.94 140 SER B CA 1
ATOM 2794 C C . SER B 1 140 ? -15.07 24.5 9.586 1 95.94 140 SER B C 1
ATOM 2796 O O . SER B 1 140 ? -15.117 23.266 9.617 1 95.94 140 SER B O 1
ATOM 2798 N N . LYS B 1 141 ? -14.992 25.188 8.492 1 96.56 141 LYS B N 1
ATOM 2799 C CA . LYS B 1 141 ? -14.906 24.5 7.203 1 96.56 141 LYS B CA 1
ATOM 2800 C C . LYS B 1 141 ? -13.609 23.703 7.09 1 96.56 141 LYS B C 1
ATOM 2802 O O . LYS B 1 141 ? -13.609 22.594 6.559 1 96.56 141 LYS B O 1
ATOM 2807 N N . LEU B 1 142 ? -12.531 24.234 7.5 1 96.88 142 LEU B N 1
ATOM 2808 C CA . LEU B 1 142 ? -11.25 23.531 7.5 1 96.88 142 LEU B CA 1
ATOM 2809 C C . LEU B 1 142 ? -11.305 22.2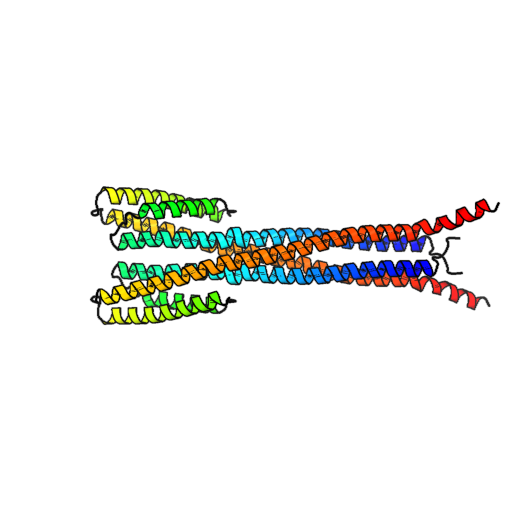97 8.383 1 96.88 142 LEU B C 1
ATOM 2811 O O . LEU B 1 142 ? -10.758 21.25 8.023 1 96.88 142 LEU B O 1
ATOM 2815 N N . THR B 1 143 ? -11.992 22.375 9.5 1 96.69 143 THR B N 1
ATOM 2816 C CA . THR B 1 143 ? -12.172 21.219 10.375 1 96.69 143 THR B CA 1
ATOM 2817 C C . THR B 1 143 ? -12.945 20.125 9.656 1 96.69 143 THR B C 1
ATOM 2819 O O . THR B 1 143 ? -12.625 18.938 9.789 1 96.69 143 THR B O 1
ATOM 2822 N N . ARG B 1 144 ? -13.922 20.484 8.969 1 97.44 144 ARG B N 1
ATOM 2823 C CA . ARG B 1 144 ? -14.703 19.531 8.195 1 97.44 144 ARG B CA 1
ATOM 2824 C C . ARG B 1 144 ? -13.844 18.844 7.137 1 97.44 144 ARG B C 1
ATOM 2826 O O . ARG B 1 144 ? -13.93 17.641 6.938 1 97.44 144 ARG B O 1
ATOM 2833 N N . ILE B 1 145 ? -13.078 19.609 6.434 1 98.19 145 ILE B N 1
ATOM 2834 C CA . ILE B 1 145 ? -12.164 19.094 5.422 1 98.19 145 ILE B CA 1
ATOM 2835 C C . ILE B 1 145 ? -11.195 18.109 6.062 1 98.19 145 ILE B C 1
ATOM 2837 O O . ILE B 1 145 ? -10.977 17.016 5.539 1 98.19 145 ILE B O 1
ATOM 2841 N N . ASN B 1 146 ? -10.633 18.438 7.191 1 97.75 146 ASN B N 1
ATOM 2842 C CA . ASN B 1 146 ? -9.711 17.562 7.906 1 97.75 146 ASN B CA 1
ATOM 2843 C C . ASN B 1 146 ? -10.383 16.234 8.289 1 97.75 146 ASN B C 1
ATOM 2845 O O . ASN B 1 146 ? -9.766 15.18 8.219 1 97.75 146 ASN B O 1
ATOM 2849 N N . ASN B 1 147 ? -11.594 16.344 8.711 1 97.69 147 ASN B N 1
ATOM 2850 C CA . ASN B 1 147 ? -12.344 15.133 9.055 1 97.69 147 ASN B CA 1
ATOM 2851 C C . ASN B 1 147 ? -12.523 14.219 7.852 1 97.69 147 ASN B C 1
ATOM 2853 O O . ASN B 1 147 ? -12.414 13 7.969 1 97.69 147 ASN B O 1
ATOM 2857 N N . ASP B 1 148 ? -12.891 14.789 6.762 1 98.19 148 ASP B N 1
ATOM 2858 C CA . ASP B 1 148 ? -13.023 14 5.543 1 98.19 148 ASP B CA 1
ATOM 2859 C C . ASP B 1 148 ? -11.703 13.336 5.172 1 98.19 148 ASP B C 1
ATOM 2861 O O . ASP B 1 148 ? -11.68 12.18 4.746 1 98.19 148 ASP B O 1
ATOM 2865 N N . LEU B 1 149 ? -10.586 14.047 5.242 1 98.56 149 LEU B N 1
ATOM 2866 C CA . LEU B 1 149 ? -9.273 13.492 4.941 1 98.56 149 LEU B CA 1
ATOM 2867 C C . LEU B 1 149 ? -8.93 12.352 5.891 1 98.56 149 LEU B C 1
ATOM 2869 O O . LEU B 1 149 ? -8.367 11.336 5.473 1 98.56 149 LEU B O 1
ATOM 2873 N N . ASP B 1 150 ? -9.312 12.469 7.195 1 98.12 150 ASP B N 1
ATOM 2874 C CA . ASP B 1 150 ? -9.109 11.406 8.172 1 98.12 150 ASP B CA 1
ATOM 2875 C C . ASP B 1 150 ? -9.883 10.148 7.789 1 98.12 150 ASP B C 1
ATOM 2877 O O . ASP B 1 150 ? -9.359 9.031 7.871 1 98.12 150 ASP B O 1
ATOM 2881 N N . GLU B 1 151 ? -11.094 10.398 7.438 1 97.88 151 GLU B N 1
ATOM 2882 C CA . GLU B 1 151 ? -11.922 9.266 7.031 1 97.88 151 GLU B CA 1
ATOM 2883 C C . GLU B 1 151 ? -11.375 8.602 5.773 1 97.88 151 GLU B C 1
ATOM 2885 O O . GLU B 1 151 ? -11.352 7.371 5.672 1 97.88 151 GLU B O 1
ATOM 2890 N N . LEU B 1 152 ? -11 9.383 4.82 1 98.31 152 LEU B N 1
ATOM 2891 C CA . LEU B 1 152 ? -10.406 8.844 3.6 1 98.31 152 LEU B CA 1
ATOM 2892 C C . LEU B 1 152 ? -9.156 8.031 3.916 1 98.31 152 LEU B C 1
ATOM 2894 O O . LEU B 1 152 ? -8.953 6.957 3.348 1 98.31 152 LEU B O 1
ATOM 2898 N N . SER B 1 153 ? -8.289 8.547 4.77 1 98.31 153 SER B N 1
ATOM 2899 C CA . SER B 1 153 ? -7.098 7.812 5.18 1 98.31 153 SER B CA 1
ATOM 2900 C C . SER B 1 153 ? -7.457 6.461 5.785 1 98.31 153 SER B C 1
ATOM 2902 O O . SER B 1 153 ? -6.836 5.445 5.469 1 98.31 153 SER B O 1
ATOM 2904 N N . GLY B 1 154 ? -8.469 6.438 6.637 1 97.69 154 GLY B N 1
ATOM 2905 C CA . GLY B 1 154 ? -8.922 5.195 7.242 1 97.69 154 GLY B CA 1
ATOM 2906 C C . GLY B 1 154 ? -9.453 4.199 6.23 1 97.69 154 GLY B C 1
ATOM 2907 O O . GLY B 1 154 ? -9.211 2.994 6.352 1 97.69 154 GLY B O 1
ATOM 2908 N N . VAL B 1 155 ? -10.188 4.695 5.301 1 97.75 155 VAL B N 1
ATOM 2909 C CA . VAL B 1 155 ? -10.727 3.848 4.242 1 97.75 155 VAL B CA 1
ATOM 2910 C C . VAL B 1 155 ? -9.586 3.18 3.48 1 97.75 155 VAL B C 1
ATOM 2912 O O . VAL B 1 155 ? -9.664 1.998 3.141 1 97.75 155 VAL B O 1
ATOM 2915 N N . GLN B 1 156 ? -8.484 3.943 3.143 1 98.06 156 GLN B N 1
ATOM 2916 C CA . GLN B 1 156 ? -7.359 3.361 2.42 1 98.06 156 GLN B CA 1
ATOM 2917 C C . GLN B 1 156 ? -6.758 2.189 3.189 1 98.06 156 GLN B C 1
ATOM 2919 O O . GLN B 1 156 ? -6.438 1.153 2.604 1 98.06 156 GLN B O 1
ATOM 2924 N N . LEU B 1 157 ? -6.656 2.367 4.477 1 97.75 157 LEU B N 1
ATOM 2925 C CA . LEU B 1 157 ? -6.074 1.318 5.309 1 97.75 157 LEU B CA 1
ATOM 2926 C C . LEU B 1 157 ? -6.961 0.076 5.316 1 97.75 157 LEU B C 1
ATOM 2928 O O . LEU B 1 157 ? -6.469 -1.042 5.148 1 97.75 157 LEU B O 1
ATOM 2932 N N . SER B 1 158 ? -8.219 0.285 5.504 1 97.56 158 SER B N 1
ATOM 2933 C CA . SER B 1 158 ? -9.141 -0.839 5.57 1 97.56 158 SER B CA 1
ATOM 2934 C C . SER B 1 158 ? -9.219 -1.573 4.234 1 97.56 158 SER B C 1
ATOM 2936 O O . SER B 1 158 ? -9.188 -2.805 4.195 1 97.56 158 SER B O 1
ATOM 2938 N N . GLU B 1 159 ? -9.312 -0.815 3.178 1 97.19 159 GLU B N 1
ATOM 2939 C CA . GLU B 1 159 ? -9.352 -1.423 1.852 1 97.19 159 GLU B CA 1
ATOM 2940 C C . GLU B 1 159 ? -8.031 -2.115 1.522 1 97.19 159 GLU B C 1
ATOM 2942 O O . GLU B 1 159 ? -8.023 -3.176 0.892 1 97.19 159 GLU B O 1
ATOM 2947 N N . GLY B 1 160 ? -6.961 -1.456 1.865 1 98 160 GLY B N 1
ATOM 2948 C CA . GLY B 1 160 ? -5.668 -2.09 1.665 1 98 160 GLY B CA 1
ATOM 2949 C C . GLY B 1 160 ? -5.547 -3.432 2.361 1 98 160 GLY B C 1
ATOM 2950 O O . GLY B 1 160 ? -4.984 -4.379 1.803 1 98 160 GLY B O 1
ATOM 2951 N N . ARG B 1 161 ? -6.043 -3.529 3.549 1 97.69 161 ARG B N 1
ATOM 2952 C CA . ARG B 1 161 ? -6.027 -4.773 4.309 1 97.69 161 ARG B CA 1
ATOM 2953 C C . ARG B 1 161 ? -6.84 -5.855 3.604 1 97.69 161 ARG B C 1
ATOM 2955 O O . ARG B 1 161 ? -6.398 -7.004 3.504 1 97.69 161 ARG B O 1
ATOM 2962 N N . GLN B 1 162 ? -7.98 -5.496 3.119 1 97.62 162 GLN B N 1
ATOM 2963 C CA . GLN B 1 162 ? -8.844 -6.453 2.436 1 97.62 162 GLN B CA 1
ATOM 2964 C C . GLN B 1 162 ? -8.18 -6.977 1.163 1 97.62 162 GLN B C 1
ATOM 2966 O O . GLN B 1 162 ? -8.219 -8.18 0.888 1 97.62 162 GLN B O 1
ATOM 2971 N N . LEU B 1 163 ? -7.629 -6.059 0.415 1 97.5 163 LEU B N 1
ATOM 2972 C CA . LEU B 1 163 ? -6.973 -6.441 -0.831 1 97.5 163 LEU B CA 1
ATOM 2973 C C . LEU B 1 163 ? -5.777 -7.348 -0.559 1 97.5 163 LEU B C 1
ATOM 2975 O O . LEU B 1 163 ? -5.543 -8.312 -1.295 1 97.5 163 LEU B O 1
ATOM 2979 N N . THR B 1 164 ? -5.062 -7.055 0.489 1 97.81 164 THR B N 1
ATOM 2980 C CA . THR B 1 164 ? -3.908 -7.863 0.862 1 97.81 164 THR B CA 1
ATOM 2981 C C . THR B 1 164 ? -4.344 -9.266 1.288 1 97.81 164 THR B C 1
ATOM 2983 O O . THR B 1 164 ? -3.721 -10.258 0.906 1 97.81 164 THR B O 1
ATOM 2986 N N . GLN B 1 165 ? -5.418 -9.344 2.057 1 97.38 165 GLN B N 1
ATOM 2987 C CA . GLN B 1 165 ? -5.938 -10.633 2.488 1 97.38 165 GLN B CA 1
ATOM 2988 C C . GLN B 1 165 ? -6.422 -11.461 1.3 1 97.38 165 GLN B C 1
ATOM 2990 O O . GLN B 1 165 ? -6.219 -12.68 1.257 1 97.38 165 GLN B O 1
ATOM 2995 N N . ARG B 1 166 ? -7.043 -10.789 0.407 1 96.94 166 ARG B N 1
ATOM 2996 C CA . ARG B 1 166 ? -7.48 -11.461 -0.81 1 96.94 166 ARG B CA 1
ATOM 2997 C C . ARG B 1 166 ? -6.297 -12.047 -1.57 1 96.94 166 ARG B C 1
ATOM 2999 O O . ARG B 1 166 ? -6.355 -13.18 -2.051 1 96.94 166 ARG B O 1
ATOM 3006 N N . SER B 1 167 ? -5.301 -11.203 -1.694 1 97.31 167 SER B N 1
ATOM 3007 C CA . SER B 1 167 ? -4.078 -11.664 -2.35 1 97.31 167 SER B CA 1
ATOM 3008 C C . SER B 1 167 ? -3.488 -12.875 -1.633 1 97.31 167 SER B C 1
ATOM 3010 O O . SER B 1 167 ? -3.078 -13.844 -2.273 1 97.31 167 SER B O 1
ATOM 3012 N N . GLN B 1 168 ? -3.455 -12.867 -0.322 1 95.38 168 GLN B N 1
ATOM 3013 C CA . GLN B 1 168 ? -2.887 -13.945 0.476 1 95.38 168 GLN B CA 1
ATOM 3014 C C . GLN B 1 168 ? -3.693 -15.227 0.318 1 95.38 168 GLN B C 1
ATOM 3016 O O . GLN B 1 168 ? -3.125 -16.312 0.206 1 95.38 168 GLN B O 1
ATOM 3021 N N . ARG B 1 169 ? -4.934 -15.148 0.263 1 95.5 169 ARG B N 1
ATOM 3022 C CA . ARG B 1 169 ? -5.805 -16.312 0.07 1 95.5 169 ARG B CA 1
ATOM 3023 C C . ARG B 1 169 ? -5.578 -16.938 -1.301 1 95.5 169 ARG B C 1
ATOM 3025 O O . ARG B 1 169 ? -5.488 -18.156 -1.419 1 95.5 169 ARG B O 1
ATOM 3032 N N . SER B 1 170 ? -5.555 -16.031 -2.244 1 94.94 170 SER B N 1
ATOM 3033 C CA . SER B 1 170 ? -5.352 -16.531 -3.602 1 94.94 170 SER B CA 1
ATOM 3034 C C . SER B 1 170 ? -3.996 -17.203 -3.746 1 94.94 170 SER B C 1
ATOM 3036 O O . SER B 1 170 ? -3.881 -18.234 -4.422 1 94.94 170 SER B O 1
ATOM 3038 N N . LEU B 1 171 ? -2.955 -16.688 -3.156 1 94.31 171 LEU B N 1
ATOM 3039 C CA . LEU B 1 171 ? -1.63 -17.297 -3.182 1 94.31 171 LEU B CA 1
ATOM 3040 C C . LEU B 1 171 ? -1.632 -18.625 -2.438 1 94.31 171 LEU B C 1
ATOM 3042 O O . LEU B 1 171 ? -0.971 -19.578 -2.859 1 94.31 171 LEU B O 1
ATOM 3046 N N . GLY B 1 172 ? -2.393 -18.641 -1.299 1 91.44 172 GLY B N 1
ATOM 3047 C CA . GLY B 1 172 ? -2.539 -19.891 -0.569 1 91.44 172 GLY B CA 1
ATOM 3048 C C . GLY B 1 172 ? -3.184 -20.984 -1.392 1 91.44 172 GLY B C 1
ATOM 3049 O O . GLY B 1 172 ? -2.775 -22.141 -1.316 1 91.44 172 GLY B O 1
ATOM 3050 N N . MET B 1 173 ? -4.141 -20.594 -2.191 1 91.25 173 MET B N 1
ATOM 3051 C CA . MET B 1 173 ? -4.801 -21.547 -3.088 1 91.25 173 MET B CA 1
ATOM 3052 C C . MET B 1 173 ? -3.83 -22.062 -4.145 1 91.25 173 MET B C 1
ATOM 3054 O O . MET B 1 173 ? -3.836 -23.25 -4.469 1 91.25 173 MET B O 1
ATOM 3058 N N . ASN B 1 174 ? -3.033 -21.172 -4.648 1 89.5 174 ASN B N 1
ATOM 3059 C CA . ASN B 1 174 ? -2.033 -21.594 -5.625 1 89.5 174 ASN B CA 1
ATOM 3060 C C . ASN B 1 174 ? -1.031 -22.562 -5.016 1 89.5 174 ASN B C 1
ATOM 3062 O O . ASN B 1 174 ? -0.616 -23.531 -5.672 1 89.5 174 ASN B O 1
ATOM 3066 N N . GLN B 1 175 ? -0.612 -22.375 -3.824 1 88.12 175 GLN B N 1
ATOM 3067 C CA . GLN B 1 175 ? 0.318 -23.266 -3.135 1 88.12 175 GLN B CA 1
ATOM 3068 C C . GLN B 1 175 ? -0.311 -24.641 -2.881 1 88.12 175 GLN B C 1
ATOM 3070 O O . GLN B 1 175 ? 0.353 -25.656 -3.02 1 88.12 175 GLN B O 1
ATOM 3075 N N . LEU B 1 176 ? -1.569 -24.625 -2.471 1 89.75 176 LEU B N 1
ATOM 3076 C CA . LEU B 1 176 ? -2.289 -25.891 -2.27 1 89.75 176 LEU B CA 1
ATOM 3077 C C . LEU B 1 176 ? -2.377 -26.672 -3.568 1 89.75 176 LEU B C 1
ATOM 3079 O O . LEU B 1 176 ? -2.137 -27.891 -3.58 1 89.75 176 LEU B O 1
ATOM 3083 N N . LEU B 1 177 ? -2.713 -26.031 -4.652 1 87.56 177 LEU B N 1
ATOM 3084 C CA . LEU B 1 177 ? -2.828 -26.672 -5.953 1 87.56 177 LEU B CA 1
ATOM 3085 C C . LEU B 1 177 ? -1.492 -27.266 -6.387 1 87.56 177 LEU B C 1
ATOM 3087 O O . LEU B 1 177 ? -1.447 -28.375 -6.938 1 87.56 177 LEU B O 1
ATOM 3091 N N . SER B 1 178 ? -0.475 -26.469 -6.121 1 85.31 178 SER B N 1
ATOM 3092 C CA . SER B 1 178 ? 0.862 -26.938 -6.453 1 85.31 178 SER B CA 1
ATOM 3093 C C . SER B 1 178 ? 1.211 -28.203 -5.664 1 85.31 178 SER B C 1
ATOM 3095 O O . SER B 1 178 ? 1.76 -29.156 -6.219 1 85.31 178 SER B O 1
ATOM 3097 N N . ARG B 1 179 ? 0.965 -28.328 -4.434 1 84 179 ARG B N 1
ATOM 3098 C CA . ARG B 1 179 ? 1.221 -29.5 -3.6 1 84 179 ARG B CA 1
ATOM 3099 C C . ARG B 1 179 ? 0.407 -30.703 -4.074 1 84 179 ARG B C 1
ATOM 3101 O O . ARG B 1 179 ? 0.917 -31.828 -4.125 1 84 179 ARG B O 1
ATOM 3108 N N . LEU B 1 180 ? -0.896 -30.438 -4.414 1 86.94 180 LEU B N 1
ATOM 3109 C CA . LEU B 1 180 ? -1.744 -31.516 -4.941 1 86.94 180 LEU B CA 1
ATOM 3110 C C . LEU B 1 180 ? -1.194 -32.031 -6.258 1 86.94 180 LEU B C 1
ATOM 3112 O O . LEU B 1 180 ? -1.214 -33.25 -6.504 1 86.94 180 LEU B O 1
ATOM 3116 N N . GLU B 1 181 ? -0.758 -31.125 -7.035 1 83.5 181 GLU B N 1
ATOM 3117 C CA . GLU B 1 181 ? -0.18 -31.5 -8.32 1 83.5 181 GLU B CA 1
ATOM 3118 C C . GLU B 1 181 ? 1.008 -32.438 -8.141 1 83.5 181 GLU B C 1
ATOM 3120 O O . GLU B 1 181 ? 1.13 -33.438 -8.852 1 83.5 181 GLU B O 1
ATOM 3125 N N . ILE B 1 182 ? 1.841 -32.25 -7.191 1 82.88 182 ILE B N 1
ATOM 3126 C CA . ILE B 1 182 ? 3.02 -33.062 -6.93 1 82.88 182 ILE B CA 1
ATOM 3127 C C . ILE B 1 182 ? 2.59 -34.438 -6.43 1 82.88 182 ILE B C 1
ATOM 3129 O O . ILE B 1 182 ? 3.111 -35.469 -6.883 1 82.88 182 ILE B O 1
ATOM 3133 N N . VAL B 1 183 ? 1.641 -34.625 -5.562 1 85.56 183 VAL B N 1
ATOM 3134 C CA . VAL B 1 183 ? 1.137 -35.875 -5.027 1 85.56 183 VAL B CA 1
ATOM 3135 C C . VAL B 1 183 ? 0.571 -36.719 -6.156 1 85.56 183 VAL B C 1
ATOM 3137 O O . VAL B 1 183 ? 0.911 -37.906 -6.285 1 85.56 183 VAL B O 1
ATOM 3140 N N . PHE B 1 184 ? -0.205 -36.062 -6.965 1 83.19 184 PHE B N 1
ATOM 3141 C CA . PHE B 1 184 ? -0.817 -36.781 -8.078 1 83.19 184 PHE B CA 1
ATOM 3142 C C . PHE B 1 184 ? 0.242 -37.25 -9.062 1 83.19 184 PHE B C 1
ATOM 3144 O O . PHE B 1 184 ? 0.134 -38.344 -9.625 1 83.19 184 PHE B O 1
ATOM 3151 N N . LEU B 1 185 ? 1.195 -36.406 -9.289 1 80.5 185 LEU B N 1
ATOM 3152 C CA . LEU B 1 185 ? 2.281 -36.781 -10.195 1 80.5 185 LEU B CA 1
ATOM 3153 C C . LEU B 1 185 ? 3.023 -38 -9.695 1 80.5 185 LEU B C 1
ATOM 3155 O O . LEU B 1 185 ? 3.342 -38.906 -10.469 1 80.5 185 LEU B O 1
ATOM 3159 N N . VAL B 1 186 ? 3.291 -38.094 -8.414 1 82.5 186 VAL B N 1
ATOM 3160 C CA . VAL B 1 186 ? 3.971 -39.219 -7.805 1 82.5 186 VAL B CA 1
ATOM 3161 C C . VAL B 1 186 ? 3.109 -40.469 -7.953 1 82.5 186 VAL B C 1
ATOM 3163 O O . VAL B 1 186 ? 3.605 -41.531 -8.352 1 82.5 186 VAL B O 1
ATOM 3166 N N . ILE B 1 187 ? 1.836 -40.406 -7.738 1 84.56 187 ILE B N 1
ATOM 3167 C CA . ILE B 1 187 ? 0.908 -41.531 -7.84 1 84.56 187 ILE B CA 1
ATOM 3168 C C . ILE B 1 187 ? 0.862 -42.031 -9.281 1 84.56 187 ILE B C 1
ATOM 3170 O O . ILE B 1 187 ? 0.963 -43.25 -9.523 1 84.56 187 ILE B O 1
ATOM 3174 N N . ILE B 1 188 ? 0.729 -41.094 -10.211 1 79.19 188 ILE B N 1
ATOM 3175 C CA . ILE B 1 188 ? 0.656 -41.438 -11.625 1 79.19 188 ILE B CA 1
ATOM 3176 C C . ILE B 1 188 ? 1.97 -42.062 -12.078 1 79.19 188 ILE B C 1
ATOM 3178 O O . ILE B 1 188 ? 1.969 -43.031 -12.852 1 79.19 188 ILE B O 1
ATOM 3182 N N . GLY B 1 189 ? 3.096 -41.531 -11.602 1 76.44 189 GLY B N 1
ATOM 3183 C CA . GLY B 1 189 ? 4.395 -42.094 -11.906 1 76.44 189 GLY B CA 1
ATOM 3184 C C . GLY B 1 189 ? 4.531 -43.531 -11.43 1 76.44 189 GLY B C 1
ATOM 3185 O O . GLY B 1 189 ? 4.992 -44.406 -12.18 1 76.44 189 GLY B O 1
ATOM 3186 N N . ILE B 1 190 ? 4.066 -43.812 -10.266 1 81.88 190 ILE B N 1
ATOM 3187 C CA . ILE B 1 190 ? 4.125 -45.156 -9.688 1 81.88 190 ILE B CA 1
ATOM 3188 C C . ILE B 1 190 ? 3.225 -46.094 -10.484 1 81.88 190 ILE B C 1
ATOM 3190 O O . ILE B 1 190 ? 3.629 -47.219 -10.828 1 81.88 190 ILE B O 1
ATOM 3194 N N . LEU B 1 191 ? 1.987 -45.719 -10.766 1 80.12 191 LEU B N 1
ATOM 3195 C CA . LEU B 1 191 ? 1.045 -46.5 -11.547 1 80.12 191 LEU B CA 1
ATOM 3196 C C . LEU B 1 191 ? 1.606 -46.812 -12.93 1 80.12 191 LEU B C 1
ATOM 3198 O O . LEU B 1 191 ? 1.47 -47.938 -13.422 1 80.12 191 LEU B O 1
ATOM 3202 N N . PHE B 1 192 ? 2.215 -45.844 -13.492 1 74.56 192 PHE B N 1
ATOM 3203 C CA . PHE B 1 192 ? 2.814 -46 -14.812 1 74.56 192 PHE B CA 1
ATOM 3204 C C . PHE B 1 192 ? 3.924 -47.062 -14.766 1 74.56 192 PHE B C 1
ATOM 3206 O O . PHE B 1 192 ? 4.008 -47.906 -15.648 1 74.56 192 PHE B O 1
ATOM 3213 N N . LEU B 1 193 ? 4.793 -47.062 -13.695 1 74.75 193 LEU B N 1
ATOM 3214 C CA . LEU B 1 193 ? 5.883 -48 -13.547 1 74.75 193 LEU B CA 1
ATOM 3215 C C . LEU B 1 193 ? 5.344 -49.406 -13.344 1 74.75 193 LEU B C 1
ATOM 3217 O O . LEU B 1 193 ? 5.879 -50.375 -13.914 1 74.75 193 LEU B O 1
ATOM 3221 N N . LEU B 1 194 ? 4.281 -49.594 -12.68 1 77.88 194 LEU B N 1
ATOM 3222 C CA . LEU B 1 194 ? 3.674 -50.906 -12.43 1 77.88 194 LEU B CA 1
ATOM 3223 C C . LEU B 1 194 ? 3.107 -51.5 -13.711 1 77.88 194 LEU B C 1
ATOM 3225 O O . LEU B 1 194 ? 3.236 -52.688 -13.961 1 77.88 194 LEU B O 1
ATOM 3229 N N . ILE B 1 195 ? 2.559 -50.625 -14.469 1 72.81 195 ILE B N 1
ATOM 3230 C CA . ILE B 1 195 ? 1.921 -51.062 -15.703 1 72.81 195 ILE B CA 1
ATOM 3231 C C . ILE B 1 195 ? 2.988 -51.469 -16.719 1 72.81 195 ILE B C 1
ATOM 3233 O O . ILE B 1 195 ? 2.857 -52.469 -17.406 1 72.81 195 ILE B O 1
ATOM 3237 N N . VAL B 1 196 ? 4.02 -50.656 -16.766 1 69.25 196 VAL B N 1
ATOM 3238 C CA . VAL B 1 196 ? 5.055 -50.875 -17.781 1 69.25 196 VAL B CA 1
ATOM 3239 C C . VAL B 1 196 ? 5.922 -52.062 -17.391 1 69.25 196 VAL B C 1
ATOM 3241 O O . VAL B 1 196 ? 6.309 -52.875 -18.25 1 69.25 196 VAL B O 1
ATOM 3244 N N . PHE B 1 197 ? 6.25 -52.375 -16.016 1 67.44 197 PHE B N 1
ATOM 3245 C CA . PHE B 1 197 ? 7.203 -53.406 -15.609 1 67.44 197 PHE B CA 1
ATOM 3246 C C . PHE B 1 197 ? 6.477 -54.625 -15.07 1 67.44 197 PHE B C 1
ATOM 3248 O O . PHE B 1 197 ? 7.031 -55.719 -15.055 1 67.44 197 PHE B O 1
ATOM 3255 N N . HIS B 1 198 ? 5.477 -54.688 -14.375 1 61 198 HIS B N 1
ATOM 3256 C CA . HIS B 1 198 ? 4.828 -55.875 -13.828 1 61 198 HIS B CA 1
ATOM 3257 C C . HIS B 1 198 ? 4.203 -56.719 -14.922 1 61 198 HIS B C 1
ATOM 3259 O O . HIS B 1 198 ? 4.066 -57.938 -14.773 1 61 198 HIS B O 1
ATOM 3265 N N . ARG B 1 199 ? 3.602 -56.219 -15.953 1 54.25 199 ARG B N 1
ATOM 3266 C CA . ARG B 1 199 ? 2.881 -57.219 -16.734 1 54.25 199 ARG B CA 1
ATOM 3267 C C . ARG B 1 199 ? 3.816 -58.344 -17.188 1 54.25 199 ARG B C 1
ATOM 3269 O O . ARG B 1 199 ? 3.363 -59.406 -17.609 1 54.25 199 ARG B O 1
ATOM 3276 N N . GLU B 1 200 ? 5.082 -58.219 -17.031 1 50.12 200 GLU B N 1
ATOM 3277 C CA . GLU B 1 200 ? 5.84 -59.375 -17.562 1 50.12 200 GLU B CA 1
ATOM 3278 C C . GLU B 1 200 ? 5.723 -60.594 -16.641 1 50.12 200 GLU B C 1
ATOM 3280 O O . GLU B 1 200 ? 5.75 -61.719 -17.094 1 50.12 200 GLU B O 1
ATOM 3285 N N . LYS B 1 201 ? 5.504 -60.406 -15.344 1 46.09 201 LYS B N 1
ATOM 3286 C CA . LYS B 1 201 ? 5.703 -61.625 -14.57 1 46.09 201 LYS B CA 1
ATOM 3287 C C . LYS B 1 201 ? 4.488 -62.531 -14.672 1 46.09 201 LYS B C 1
ATOM 3289 O O . LYS B 1 201 ? 4.551 -63.688 -14.273 1 46.09 201 LYS B O 1
ATOM 3294 N N . SER B 1 202 ? 3.389 -62.062 -15.023 1 42.75 202 SER B N 1
ATOM 3295 C CA . SER B 1 202 ? 2.336 -63.062 -14.836 1 42.75 202 SER B CA 1
ATOM 3296 C C . SER B 1 202 ? 2.488 -64.188 -15.812 1 42.75 202 SER B C 1
ATOM 3298 O O . SER B 1 202 ? 1.825 -65.25 -15.664 1 42.75 202 SER B O 1
ATOM 3300 N N . GLY B 1 203 ? 3.24 -64.062 -16.844 1 39.31 203 GLY B N 1
ATOM 3301 C CA . GLY B 1 203 ? 3.32 -65.25 -17.719 1 39.31 203 GLY B CA 1
ATOM 3302 C C . GLY B 1 203 ? 4.191 -66.375 -17.156 1 39.31 203 GLY B C 1
ATOM 3303 O O . GLY B 1 203 ? 4.301 -67.438 -17.75 1 39.31 203 GLY B O 1
ATOM 3304 N N . MET B 1 204 ? 5.121 -66.062 -16.172 1 38.16 204 MET B N 1
ATOM 3305 C CA . MET B 1 204 ? 6.051 -67.125 -15.773 1 38.16 204 MET B CA 1
ATOM 3306 C C . MET B 1 204 ? 5.371 -68.125 -14.852 1 38.16 204 MET B C 1
ATOM 3308 O O . MET B 1 204 ? 5.758 -69.312 -14.805 1 38.16 204 MET B O 1
ATOM 3312 N N . HIS B 1 205 ? 4.379 -67.75 -14.031 1 40.53 205 HIS B N 1
ATOM 3313 C CA . HIS B 1 205 ? 3.963 -68.75 -13.062 1 40.53 205 HIS B CA 1
ATOM 3314 C C . HIS B 1 205 ? 3.119 -69.812 -13.727 1 40.53 205 HIS B C 1
ATOM 3316 O O . HIS B 1 205 ? 2.855 -70.875 -13.125 1 40.53 205 HIS B O 1
ATOM 3322 N N . LEU B 1 206 ? 2.537 -69.562 -14.852 1 38.44 206 LEU B N 1
ATOM 3323 C CA . LEU B 1 206 ? 1.637 -70.625 -15.32 1 38.44 206 LEU B CA 1
ATOM 3324 C C . LEU B 1 206 ? 2.42 -71.75 -15.938 1 38.44 206 LEU B C 1
ATOM 3326 O O . LEU B 1 206 ? 1.844 -72.812 -16.281 1 38.44 206 LEU B O 1
ATOM 3330 N N . VAL B 1 207 ? 3.701 -71.625 -16.312 1 41.75 207 VAL B N 1
ATOM 3331 C CA . VAL B 1 207 ? 4.367 -72.688 -16.969 1 41.75 207 VAL B CA 1
ATOM 3332 C C . VAL B 1 207 ? 4.895 -73.688 -15.914 1 41.75 207 VAL B C 1
ATOM 3334 O O . VAL B 1 207 ? 5.273 -74.812 -16.234 1 41.75 207 VAL B O 1
ATOM 3337 N N . GLU B 1 208 ? 4.992 -73.375 -14.625 1 37.59 208 GLU B N 1
ATOM 3338 C CA . GLU B 1 208 ? 5.516 -74.438 -13.75 1 37.59 208 GLU B CA 1
ATOM 3339 C C . GLU B 1 208 ? 4.508 -75.562 -13.57 1 37.59 208 GLU B C 1
ATOM 3341 O O . GLU B 1 208 ? 4.871 -76.688 -13.156 1 37.59 208 GLU B O 1
ATOM 3346 N N . LYS B 1 209 ? 3.225 -75.062 -13.469 1 49.41 209 LYS B N 1
ATOM 3347 C CA . LYS B 1 209 ? 2.416 -76.188 -12.961 1 49.41 209 LYS B CA 1
ATOM 3348 C C . LYS B 1 209 ? 2.268 -77.25 -14.008 1 49.41 209 LYS B C 1
ATOM 3350 O O . LYS B 1 209 ? 1.765 -78.375 -13.711 1 49.41 209 LYS B O 1
ATOM 3355 N N . ASP B 1 210 ? 2.309 -76.875 -15.211 1 38.41 210 ASP B N 1
ATOM 3356 C CA . ASP B 1 210 ? 1.96 -78 -16.094 1 38.41 210 ASP B CA 1
ATOM 3357 C C . ASP B 1 210 ? 3.188 -78.812 -16.422 1 38.41 210 ASP B C 1
ATOM 3359 O O . ASP B 1 210 ? 3.117 -79.75 -17.25 1 38.41 210 ASP B O 1
ATOM 3363 N N . SER B 1 211 ? 4.5 -78.5 -16.062 1 28.89 211 SER B N 1
ATOM 3364 C CA . SER B 1 211 ? 5.434 -79.625 -16.188 1 28.89 211 SER B CA 1
ATOM 3365 C C . SER B 1 211 ? 5.434 -80.438 -14.922 1 28.89 211 SER B C 1
ATOM 3367 O O . SER B 1 211 ? 5.242 -79.938 -13.82 1 28.89 211 SER B O 1
#

Secondary structure (DSSP, 8-state):
--BB--HHHHHHHHHHHHHHHHHHHHHHHHHHHHHHHHHHHHHHIIIIIIHHHHHHHHHHHHHHHHHHHHHTT---STHHHHHHHHHHHHHHHHTS---HHHHHHHHHHHHHHHHHHHHHHHHHHT-TT--HHHHHHHHHHHHHHHHHHHHHHHHHHHHHHHHHHHHHHHHHHHHHHHHHHHHHHHHHHHHHHHHHHHTTTHHHHHHHTT-/--BB--HHHHHHHHHHHHHHHHHHHHHHHHHHHHHHHHHHHHHHIIIIIIHHHHHHHHHHHHHHHHHHHHHTT---STHHHHHHHHHHHHHHHHTS---HHHHHHHHHHHHHHHHHHHHHHHHHHT-TT--HHHHHHHHHHHHHHHHHHHHHHHHHHHHHHHHHHHHHHHHHHHHHHHHHHHHHHHHHHHHHHHHHHHTTGGGTHHHHTT-

Sequence (422 aa):
MPKKMSIKQRINAGFILAAAFLLVLASNRLNQRNFSTVEQSVNSVFEDRLVVQEYIYRLNNLFHKKELALAKNELSTNTLTESSDIEKILSDFAKTELTVKESRYLSDLRSSYSELQEMEKNLSAKNASGSAEMKRGISSKLTRINNDLDELSGVQLSEGRQLTQRSQRSLGMNQLLSRLEIVFLVIIGILFLLIVFHREKSGMHLVEKDSMPKKMSIKQRINAGFILAAAFLLVLASNRLNQRNFSTVEQSVNSVFEDRLVVQEYIYRLNNLFHKKELALAKNELSTNTLTESSDIEKILSDFAKTELTVKESRYLSDLRSSYSELQEMEKNLSAKNASGSAEMKRGISSKLTRINNDLDELSGVQLSEGRQLTQRSQRSLGMNQLLSRLEIVFLVIIGILFLLIVFHREKSGMHLVEKDS

Radius of gyration: 35.13 Å; Cα contacts (8 Å, |Δi|>4): 340; chains: 2; bounding box: 37×124×84 Å

InterPro domains:
  IPR024478 Chemotaxis methyl-accepting receptor HlyB-like, 4HB MCP domain [PF12729] (4-169)

pLDDT: mean 84.5, std 16.72, range [28.27, 98.62]